Protein AF-A0A2E5X061-F1 (afdb_monomer)

Nearest PDB structures (foldseek):
  5tg8-assembly1_A  TM=3.558E-01  e=1.857E-01  Influenza A virus (A/shearWater/Australia/2576/1979(H15N9))
  7u8m-assembly1_C  TM=3.398E-01  e=1.964E-01  Influenza A virus
  7u8m-assembly1_G  TM=3.398E-01  e=1.964E-01  Influenza A virus
  6a4k-assembly3_C  TM=2.623E-01  e=1.060E-01  Influenza A virus (A/California/7/2009(H1N1))
  5tg9-assembly1_A  TM=3.264E-01  e=4.553E-01  Influenza A virus (A/shearWater/Australia/2576/1979(H15N9))

Sequence (655 aa):
MKKVIAPLSILMCSLKPAFGIDCLGNLIASPKVNKEHFVEVSPYANPIEAFISYSLFEEEKLIESKYLAGMRVKIQDHHTNSGLYSDIRSSLIDRGLYNSIKSNKELRDQNMASFFAKDLLNDFYEQLAKSSRLTSFLSNAEKDEEFLGAYSLLKSEYQLIMNINDCPMEKVSGEVVYYGHIRNNDIQSVVVADHHDTFSFHKINDGQEGFVAALKNPKGTSICNKDFSFYACGDSSHAPVAPGSLVAVLAAEGTTIPQSIFDTFSIQEYDKSFLKFVTDAMDELEDQDMPVYIDFPFVKVTNGVAPHALIDNNPKYDNVNKVISKDASYFPTKVIQIEYSPSSKSDWDAEFRFKGEKRVLPGESVYLVLPEGFSDRPLANVILGHRQNPKDQRGYASFNNGHKVYDQYPAYTSVQVHSVELPYKDSWRTWGGPVSSDKGSKFAEIKKGPEFDNLYEWPLKGHKSLRTGKELKQPLRSDLIKIEVLGDDPVYLDSVVVKVVPPKSNNYVDLSFTRSKTFMGDPETFKGRKFGGGQRYGGKFPGAKRLSPHRGRPDSLVINLNGESIQSVNVAAGDTKPDGVRNRDGGTGSLGHARVSIIIERVDGKRITLVDQENVAPQGVISGHASGNGIKAKSIIIEAHSDTAYIMGIQYGFN

Solvent-accessible surface area (backbone atoms only — not comparable to full-atom values): 35708 Å² total; per-residue (Å²): 134,88,80,84,76,85,79,87,88,82,88,85,84,70,87,60,91,66,92,69,86,76,57,74,39,82,72,45,99,59,55,65,40,85,53,60,49,70,41,64,36,20,76,86,43,64,63,63,60,25,40,48,38,26,49,54,67,69,42,89,33,76,35,46,14,30,48,34,43,26,45,22,50,53,60,41,44,68,72,69,74,60,92,78,67,75,62,65,53,51,58,31,47,80,69,65,47,42,66,58,57,72,68,45,74,64,46,74,41,70,68,55,23,43,53,51,38,52,50,54,50,51,54,53,49,55,58,46,55,73,65,77,55,65,82,68,39,79,78,39,64,84,68,43,58,72,63,51,56,51,34,71,71,61,72,46,53,44,38,37,35,29,52,66,47,92,49,47,36,44,42,90,87,67,51,65,51,55,69,46,74,42,62,26,83,48,49,55,32,46,35,38,60,54,102,85,58,37,40,33,39,34,64,36,62,86,86,84,56,46,31,33,43,30,26,42,42,58,91,93,57,64,75,38,73,56,85,85,44,29,21,53,61,82,50,92,80,66,58,76,44,86,71,42,35,32,40,32,41,36,37,42,65,88,67,77,88,59,63,68,65,59,71,71,48,94,42,64,37,86,52,71,68,57,53,52,54,48,50,63,55,44,54,59,38,50,76,68,76,51,63,70,42,67,36,62,54,65,61,88,51,56,58,24,52,55,52,74,89,61,55,71,87,53,73,94,39,50,68,59,52,52,50,51,49,53,38,23,71,66,58,43,21,21,51,78,47,60,39,80,64,56,74,43,75,60,98,45,38,36,31,40,61,47,94,59,55,45,76,39,42,50,46,26,30,39,38,38,39,54,57,92,74,45,48,81,26,34,40,36,38,46,30,44,30,32,52,45,47,69,92,74,65,52,53,87,62,44,66,58,96,86,38,79,37,67,71,83,54,50,24,29,41,23,57,35,35,34,32,78,85,45,61,76,77,52,10,45,26,18,45,48,41,93,66,33,48,101,77,23,21,36,78,48,74,72,54,92,52,50,50,56,40,64,74,44,44,32,26,72,44,10,29,22,16,71,75,73,57,56,74,46,61,63,73,50,29,34,47,37,39,39,41,38,32,78,38,92,33,51,42,44,36,35,31,37,37,40,31,39,45,70,82,84,55,82,40,76,50,81,45,55,43,16,76,74,44,29,40,72,40,42,92,75,47,34,52,79,47,38,76,29,36,20,64,93,54,52,10,28,54,53,58,27,49,74,27,62,39,58,96,90,40,65,22,74,50,76,44,81,48,91,50,49,21,37,33,34,40,38,36,32,32,23,12,28,39,68,75,60,42,75,39,96,79,72,46,32,11,47,80,53,66,10,17,39,25,38,31,37,29,26,71,87,67,54,77,44,74,50,30,78,62,41,58,48,37,60,60,45,74,51,74,26,58,47,69,87,87,31,43,50,17,33,25,44,35,41,34,14,31,92,24,50,28,34,38,27,26,40,35,38,22,24,100

Mean predicted aligned error: 18.02 Å

Secondary structure (DSSP, 8-state):
---------SS----S-------GGGGS-PPP--S-EEEEB-TTS-HHHHHHHHHHH----EEEBHHHHHHHHHHHHTTTT----SHHHHHHHHTT-HHHHHH-SGGGSHHHHHHHHHHHHHHHHHHHHTTT--TTTTTTTTT-HHHHHHHHTPPPSEEEEE-S-SS-EE-TTS-EE--SEEEGGGEEEEEEE-SS-EEEEEEEE-SSSEEEEEEEPPTT--EEEETTEEEETT-TT--B----EEEEEEEEBTB---HHHHHT-S-B---HHHHHHHHHHHHHHHTTT--EEEE---S--S--SPPGGGS---GGGHHHHHHHHHHTTTS--EEEEEE-S-SEE-SSEEEEEEEEEEEE-TTEEEEEEPPTTSTTSBEEEEEEEES-BTTTTBS--EEETTEEE-----EEEEEEEEESSS-HHHHEEEE--TT--TTSEEEE---SS-EEEEEEEHHHH-EEETTT--EE-S--BEEEEEEEE-SSS-EEEEEEEEEEPPPPPSEEEEEE-STT--B---TTT-TT-B-SSBGGGTSB-TT-EEE--BTTBPEEEEEE-SS-EEEEEEEEEE---SS-PBPTTS-BS-----EEEEEEEETTS-EEEEEEEEEPPSSEEEEEE-STT-EEEEEEEEEEESS-EEEEEEEEEE-

Foldseek 3Di:
DDDDPDDDDDDPPDPPPPVDDDFLVVLAPFDFDQFKDKFFFALPFDLVLLLCCCLFPVDKDWTHGLLLNLQLVVLLVLQVPDPPDPPVLVVCVVVVNNVVSNPDPCSNDSVVSSVVSVVVSNVVSNVVSVVPCRVVVLVCVVVPCVSCVRSVPGDGQKMFIFHRDPHWGQGPVRDIDGNGIDISVRTQKMWGHDPPWIKMWGWEDPPPGIKIWIFTDDPPFDWGDDHLFIDGGPDPVSDGDQTHATFKMKHAPPDADDLVVVVSHPHFDHDPVVLVVVLVVVVVVVVVVGRMDMEGPDPSADAQAAPPVQDDPPPVCPVVNVLSRVVCRHLRAAEPHEAAAAPDDDLFKGKRFDPAWDKAFARYKYKYFDDPPQLVFFWFFKKFKFAAAPVVRTHDFDADVNDGDFDPWKFWKWKWFAFPPDDSQQRTKAAQDLLADLQNTHIDDRDPHIDIDRPRGCLDRFIARNRNRDTDNHGGRGRMIMMHINDRTMTITRMMMIGGQDDAFPDKDKFFQAPQTFDQCDSRRSPPGDFNAFQVPQLGGHRFDKWFADPFHWGKDKDFDPQFFWFKKKWKKAAFASPQDQDPSRGGGHHGFKFKWKWFQAPVRDIDTQGDRHGHHNTDMDMGGDPDQGGRGRIIMIIIGDGMMGTRMMMIGGD

Structure (mmCIF, N/CA/C/O backbone):
data_AF-A0A2E5X061-F1
#
_entry.id   AF-A0A2E5X061-F1
#
loop_
_atom_site.group_PDB
_atom_site.id
_atom_site.type_symbol
_atom_site.label_atom_id
_atom_site.label_alt_id
_atom_site.label_comp_id
_atom_site.label_asym_id
_atom_site.label_entity_id
_atom_site.label_seq_id
_atom_site.pdbx_PDB_ins_code
_atom_site.Cartn_x
_atom_site.Cartn_y
_atom_site.Cartn_z
_atom_site.occupancy
_atom_site.B_iso_or_equiv
_atom_site.auth_seq_id
_atom_site.auth_comp_id
_atom_site.auth_asym_id
_atom_site.auth_atom_id
_atom_site.pdbx_PDB_model_num
ATOM 1 N N . MET A 1 1 ? -21.283 -7.152 -78.497 1.00 32.66 1 MET A N 1
ATOM 2 C CA . MET A 1 1 ? -19.911 -7.705 -78.473 1.00 32.66 1 MET A CA 1
ATOM 3 C C . MET A 1 1 ? -19.214 -7.217 -77.217 1.00 32.66 1 MET A C 1
ATOM 5 O O . MET A 1 1 ? -19.129 -6.015 -77.010 1.00 32.66 1 MET A O 1
ATOM 9 N N . LYS A 1 2 ? -18.798 -8.156 -76.362 1.00 25.55 2 LYS A N 1
ATOM 10 C CA . LYS A 1 2 ? -18.014 -7.924 -75.144 1.00 25.55 2 LYS A CA 1
ATOM 11 C C . LYS A 1 2 ? -16.632 -7.380 -75.528 1.00 25.55 2 LYS A C 1
ATOM 13 O O . LYS A 1 2 ? -15.939 -8.035 -76.301 1.00 25.55 2 LYS A O 1
ATOM 18 N N . LYS A 1 3 ? -16.215 -6.240 -74.971 1.00 23.94 3 LYS A N 1
ATOM 19 C CA . LYS A 1 3 ? -14.789 -5.918 -74.835 1.00 23.94 3 LYS A CA 1
ATOM 20 C C . LYS A 1 3 ? -14.360 -6.360 -73.443 1.00 23.94 3 LYS A C 1
ATOM 22 O O . LYS A 1 3 ? -14.769 -5.785 -72.442 1.00 23.94 3 LYS A O 1
ATOM 27 N N . VAL A 1 4 ? -13.611 -7.454 -73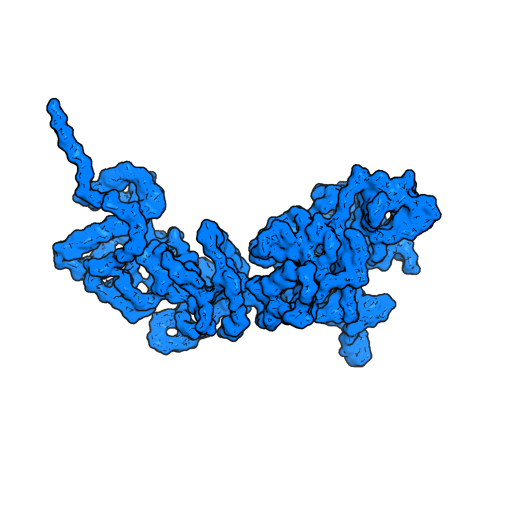.431 1.00 24.86 4 VAL A N 1
ATOM 28 C CA . VAL A 1 4 ? -12.883 -7.986 -72.283 1.00 24.86 4 VAL A CA 1
ATOM 29 C C . VAL A 1 4 ? -11.859 -6.928 -71.871 1.00 24.86 4 VAL A C 1
ATOM 31 O O . VAL A 1 4 ? -10.921 -6.657 -72.615 1.00 24.86 4 VAL A O 1
ATOM 34 N N . ILE A 1 5 ? -12.076 -6.297 -70.720 1.00 25.17 5 ILE A N 1
ATOM 35 C CA . ILE A 1 5 ? -11.027 -5.589 -69.986 1.00 25.17 5 ILE A CA 1
ATOM 36 C C . ILE A 1 5 ? -10.424 -6.657 -69.077 1.00 25.17 5 ILE A C 1
ATOM 38 O O . ILE A 1 5 ? -11.120 -7.197 -68.219 1.00 25.17 5 ILE A O 1
ATOM 42 N N . ALA A 1 6 ? -9.182 -7.042 -69.355 1.00 22.33 6 ALA A N 1
ATOM 43 C CA . ALA A 1 6 ? -8.454 -8.032 -68.575 1.00 22.33 6 ALA A CA 1
ATOM 44 C C . ALA A 1 6 ? -8.305 -7.550 -67.117 1.00 22.33 6 ALA A C 1
ATOM 46 O O . ALA A 1 6 ? -7.814 -6.439 -66.906 1.00 22.33 6 ALA A O 1
ATOM 47 N N . PRO A 1 7 ? -8.717 -8.344 -66.114 1.00 29.20 7 PRO A N 1
ATOM 48 C CA . PRO A 1 7 ? -8.343 -8.119 -64.731 1.00 29.20 7 PRO A CA 1
ATOM 49 C C . PRO A 1 7 ? -7.007 -8.820 -64.427 1.00 29.20 7 PRO A C 1
ATOM 51 O O . PRO A 1 7 ? -6.777 -9.936 -64.884 1.00 29.20 7 PRO A O 1
ATOM 54 N N . LEU A 1 8 ? -6.200 -8.166 -63.584 1.00 28.84 8 LEU A N 1
ATOM 55 C CA . LEU A 1 8 ? -5.011 -8.664 -62.871 1.00 28.84 8 LEU A CA 1
ATOM 56 C C . LEU A 1 8 ? -3.740 -8.973 -63.687 1.00 28.84 8 LEU A C 1
ATOM 58 O O . LEU A 1 8 ? -3.751 -9.810 -64.584 1.00 28.84 8 LEU A O 1
ATOM 62 N N . SER A 1 9 ? -2.604 -8.415 -63.236 1.00 25.06 9 SER A N 1
ATOM 63 C CA . SER A 1 9 ? -1.446 -9.167 -62.686 1.00 25.06 9 SER A CA 1
ATOM 64 C C . SER A 1 9 ? -0.156 -8.323 -62.693 1.00 25.06 9 SER A C 1
ATOM 66 O O . SER A 1 9 ? 0.727 -8.547 -63.513 1.00 25.06 9 SER A O 1
ATOM 68 N N . ILE A 1 10 ? -0.017 -7.375 -61.761 1.00 30.19 10 ILE A N 1
ATOM 69 C CA . ILE A 1 10 ? 1.297 -7.011 -61.202 1.00 30.19 10 ILE A CA 1
ATOM 70 C C . ILE A 1 10 ? 1.137 -7.105 -59.679 1.00 30.19 10 ILE A C 1
ATOM 72 O O . ILE A 1 10 ? 0.472 -6.282 -59.062 1.00 30.19 10 ILE A O 1
ATOM 76 N N . LEU A 1 11 ? 1.615 -8.240 -59.160 1.00 29.45 11 LEU A N 1
ATOM 77 C CA . LEU A 1 11 ? 1.915 -8.613 -57.772 1.00 29.45 11 LEU A CA 1
ATOM 78 C C . LEU A 1 11 ? 1.147 -7.895 -56.639 1.00 29.45 11 LEU A C 1
ATOM 80 O O . LEU A 1 11 ? 1.672 -7.037 -55.947 1.00 29.45 11 LEU A O 1
ATOM 84 N N . MET A 1 12 ? -0.067 -8.370 -56.364 1.00 25.92 12 MET A N 1
ATOM 85 C CA . MET A 1 12 ? -0.718 -8.291 -55.040 1.00 25.92 12 MET A CA 1
ATOM 86 C C . MET A 1 12 ? -1.183 -9.698 -54.600 1.00 25.92 12 MET A C 1
ATOM 88 O O . MET A 1 12 ? -2.149 -9.864 -53.862 1.00 25.92 12 MET A O 1
ATOM 92 N N . CYS A 1 13 ? -0.514 -10.752 -55.085 1.00 23.06 13 CYS A N 1
ATOM 93 C CA . CYS A 1 13 ? -0.832 -12.145 -54.765 1.00 23.06 13 CYS A CA 1
ATOM 94 C C . CYS A 1 13 ? 0.355 -12.846 -54.104 1.00 23.06 13 CYS A C 1
ATOM 96 O O . CYS A 1 13 ? 1.015 -13.659 -54.736 1.00 23.06 13 CYS A O 1
ATOM 98 N N . SER A 1 14 ? 0.579 -12.538 -52.827 1.00 25.66 14 SER A N 1
ATOM 99 C CA . SER A 1 14 ? 0.868 -13.520 -51.770 1.00 25.66 14 SER A CA 1
ATOM 100 C C . SER A 1 14 ? 1.117 -12.801 -50.441 1.00 25.66 14 SER A C 1
ATOM 102 O O . SER A 1 14 ? 2.169 -12.964 -49.836 1.00 25.66 14 SER A O 1
ATOM 104 N N . LEU A 1 15 ? 0.148 -12.027 -49.942 1.00 32.50 15 LEU A N 1
ATOM 105 C CA . LEU A 1 15 ? 0.140 -11.639 -48.527 1.00 32.50 15 LEU A CA 1
ATOM 106 C C . LEU A 1 15 ? -0.333 -12.841 -47.690 1.00 32.50 15 LEU A C 1
ATOM 108 O O . LEU A 1 15 ? -1.405 -12.849 -47.097 1.00 32.50 15 LEU A O 1
ATOM 112 N N . LYS A 1 16 ? 0.487 -13.895 -47.649 1.00 25.98 16 LYS A N 1
ATOM 113 C CA . LYS A 1 16 ? 0.844 -14.399 -46.325 1.00 25.98 16 LYS A CA 1
ATOM 114 C C . LYS A 1 16 ? 1.843 -13.368 -45.798 1.00 25.98 16 LYS A C 1
ATOM 116 O O . LYS A 1 16 ? 2.716 -12.991 -46.580 1.00 25.98 16 LYS A O 1
ATOM 121 N N . PRO A 1 17 ? 1.753 -12.907 -44.544 1.00 31.12 17 PRO A N 1
ATOM 122 C CA . PRO A 1 17 ? 2.859 -12.199 -43.924 1.00 31.12 17 PRO A CA 1
ATOM 123 C C . PRO A 1 17 ? 4.003 -13.211 -43.814 1.00 31.12 17 PRO A C 1
ATOM 125 O O . PRO A 1 17 ? 4.144 -13.933 -42.833 1.00 31.12 17 PRO A O 1
ATOM 128 N N . ALA A 1 18 ? 4.758 -13.378 -44.896 1.00 29.03 18 ALA A N 1
ATOM 129 C CA . ALA A 1 18 ? 6.064 -13.970 -44.813 1.00 29.03 18 ALA A CA 1
ATOM 130 C C . ALA A 1 18 ? 6.870 -12.932 -44.042 1.00 29.03 18 ALA A C 1
ATOM 132 O O . ALA A 1 18 ? 7.086 -11.826 -44.535 1.00 29.03 18 ALA A O 1
ATOM 133 N N . PHE A 1 19 ? 7.265 -13.280 -42.821 1.00 35.25 19 PHE A N 1
ATOM 134 C CA . PHE A 1 19 ? 8.258 -12.574 -42.012 1.00 35.25 19 PHE A CA 1
ATOM 135 C C . PHE A 1 19 ? 9.647 -12.658 -42.690 1.00 35.25 19 PHE A C 1
ATOM 137 O O . PHE A 1 19 ? 10.639 -13.053 -42.092 1.00 35.25 19 PHE A O 1
ATOM 144 N N . GLY A 1 20 ? 9.698 -12.380 -43.996 1.00 36.25 20 GLY A N 1
ATOM 145 C CA . GLY A 1 20 ? 10.877 -12.408 -44.841 1.00 36.25 20 GLY A CA 1
ATOM 146 C C . GLY A 1 20 ? 11.600 -11.074 -44.745 1.00 36.25 20 GLY A C 1
ATOM 147 O O . GLY A 1 20 ? 11.069 -10.020 -45.106 1.00 36.25 20 GLY A O 1
ATOM 148 N N . ILE A 1 21 ? 12.810 -11.140 -44.208 1.00 48.12 21 ILE A N 1
ATOM 149 C CA . ILE A 1 21 ? 13.758 -10.041 -44.081 1.00 48.12 21 ILE A CA 1
ATOM 150 C C . ILE A 1 21 ? 14.240 -9.665 -45.483 1.00 48.12 21 ILE A C 1
ATOM 152 O O . ILE A 1 21 ? 14.902 -10.470 -46.125 1.00 48.12 21 ILE A O 1
ATOM 156 N N . ASP A 1 22 ? 13.979 -8.432 -45.915 1.00 52.59 22 ASP A N 1
ATOM 157 C CA . ASP A 1 22 ? 14.624 -7.861 -47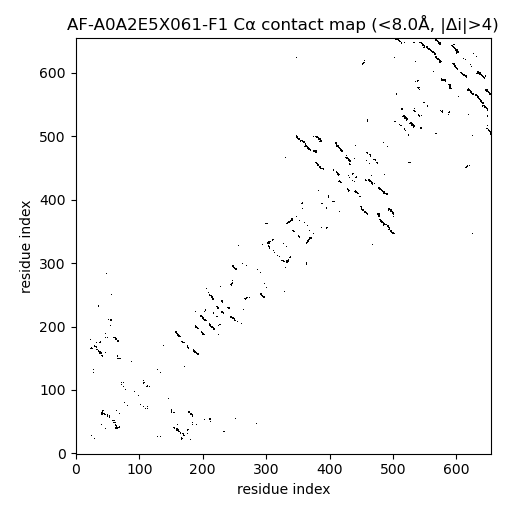.099 1.00 52.59 22 ASP A CA 1
ATOM 158 C C . ASP A 1 22 ? 15.254 -6.530 -46.708 1.00 52.59 22 ASP A C 1
ATOM 160 O O . ASP A 1 22 ? 14.574 -5.514 -46.525 1.00 52.59 22 ASP A O 1
ATOM 164 N N . CYS A 1 23 ? 16.571 -6.565 -46.516 1.00 52.50 23 CYS A N 1
ATOM 165 C CA . CYS A 1 23 ? 17.378 -5.377 -46.324 1.00 52.50 23 CYS A CA 1
ATOM 166 C C . CYS A 1 23 ? 17.605 -4.691 -47.667 1.00 52.50 23 CYS A C 1
ATOM 168 O O . CYS A 1 23 ? 18.217 -5.256 -48.572 1.00 52.50 23 CYS A O 1
ATOM 170 N N . LEU A 1 24 ? 17.194 -3.427 -47.749 1.00 52.03 24 LEU A N 1
ATOM 171 C CA . LEU A 1 24 ? 17.466 -2.536 -48.879 1.00 52.03 24 LEU A CA 1
ATOM 172 C C . LEU A 1 24 ? 18.962 -2.473 -49.254 1.00 52.03 24 LEU A C 1
ATOM 174 O O . LEU A 1 24 ? 19.304 -2.280 -50.418 1.00 52.03 24 LEU A O 1
ATOM 178 N N . GLY A 1 25 ? 19.856 -2.696 -48.280 1.00 46.59 25 GLY A N 1
ATOM 179 C CA . GLY A 1 25 ? 21.311 -2.679 -48.453 1.00 46.59 25 GLY A CA 1
ATOM 180 C C . GLY A 1 25 ? 21.888 -3.787 -49.342 1.00 46.59 25 GLY A C 1
ATOM 181 O O . GLY A 1 25 ? 22.924 -3.565 -49.955 1.00 46.59 25 GLY A O 1
ATOM 182 N N . ASN A 1 26 ? 21.224 -4.937 -49.514 1.00 45.22 26 ASN A N 1
ATOM 183 C CA . ASN A 1 26 ? 21.743 -5.988 -50.408 1.00 45.22 26 ASN A CA 1
ATOM 184 C C . ASN A 1 26 ? 21.656 -5.604 -51.900 1.00 45.22 26 ASN A C 1
ATOM 186 O O . ASN A 1 26 ? 22.363 -6.181 -52.725 1.00 45.22 26 ASN A O 1
ATOM 190 N N . LEU A 1 27 ? 20.820 -4.618 -52.249 1.00 45.78 27 LEU A N 1
ATOM 191 C CA . LEU A 1 27 ? 20.673 -4.093 -53.612 1.00 45.78 27 LEU A CA 1
ATOM 192 C C . LEU A 1 27 ? 21.680 -2.972 -53.943 1.00 45.78 27 LEU A C 1
ATOM 194 O O . LEU A 1 27 ? 21.820 -2.607 -55.111 1.00 45.78 27 LEU A O 1
ATOM 198 N N . ILE A 1 28 ? 22.395 -2.423 -52.951 1.00 48.03 28 ILE A N 1
ATOM 199 C CA . ILE A 1 28 ? 23.265 -1.248 -53.101 1.00 48.03 28 ILE A CA 1
ATOM 200 C C . ILE A 1 28 ? 24.679 -1.610 -52.630 1.00 48.03 28 ILE A C 1
ATOM 202 O O . ILE A 1 28 ? 24.886 -1.934 -51.469 1.00 48.03 28 ILE A O 1
ATOM 206 N N . ALA A 1 29 ? 25.678 -1.527 -53.514 1.00 47.38 29 ALA A N 1
ATOM 207 C CA . ALA A 1 29 ? 27.081 -1.875 -53.238 1.00 47.38 29 ALA A CA 1
ATOM 208 C C . ALA A 1 29 ? 27.824 -0.863 -52.325 1.00 47.38 29 ALA A C 1
ATOM 210 O O . ALA A 1 29 ? 28.948 -0.457 -52.626 1.00 47.38 29 ALA A O 1
ATOM 211 N N . SER A 1 30 ? 27.191 -0.405 -51.243 1.00 47.84 30 SER A N 1
ATOM 212 C CA . SER A 1 30 ? 27.786 0.496 -50.248 1.00 47.84 30 SER A CA 1
ATOM 213 C C . SER A 1 30 ? 28.641 -0.276 -49.231 1.00 47.84 30 SER A C 1
ATOM 215 O O . SER A 1 30 ? 28.389 -1.460 -48.995 1.00 47.84 30 SER A O 1
ATOM 217 N N . PRO A 1 31 ? 29.642 0.367 -48.596 1.00 51.66 31 PRO A N 1
ATOM 218 C CA . PRO A 1 31 ? 30.420 -0.260 -47.533 1.00 51.66 31 PRO A CA 1
ATOM 219 C C . PRO A 1 31 ? 29.512 -0.612 -46.350 1.00 51.66 31 PRO A C 1
ATOM 221 O O . PRO A 1 31 ? 28.778 0.246 -45.851 1.00 51.66 31 PRO A O 1
ATOM 224 N N . LYS A 1 32 ? 29.577 -1.867 -45.894 1.00 60.81 32 LYS A N 1
ATOM 225 C CA . LYS A 1 32 ? 28.980 -2.267 -44.617 1.00 60.81 32 LYS A CA 1
ATOM 226 C C . LYS A 1 32 ? 29.689 -1.536 -43.478 1.00 60.81 32 LYS A C 1
ATOM 228 O O . LYS A 1 32 ? 30.916 -1.400 -43.492 1.00 60.81 32 LYS A O 1
ATOM 233 N N . VAL A 1 33 ? 28.917 -1.092 -42.490 1.00 65.50 33 VAL A N 1
ATOM 234 C CA . VAL A 1 33 ? 29.468 -0.473 -41.281 1.00 65.50 33 VAL A CA 1
ATOM 235 C C . VAL A 1 33 ? 30.043 -1.571 -40.390 1.00 65.50 33 VAL A C 1
ATOM 237 O O . VAL A 1 33 ? 29.308 -2.386 -39.837 1.00 65.50 33 VAL A O 1
ATOM 240 N N . ASN A 1 34 ? 31.366 -1.567 -40.226 1.00 62.28 34 ASN A N 1
ATOM 241 C CA . ASN A 1 34 ? 32.102 -2.581 -39.459 1.00 62.28 34 ASN A CA 1
ATOM 242 C C . ASN A 1 34 ? 32.426 -2.140 -38.018 1.00 62.28 34 ASN A C 1
ATOM 244 O O . ASN A 1 34 ? 33.338 -2.679 -37.395 1.00 62.28 34 ASN A O 1
ATOM 248 N N . LYS A 1 35 ? 31.716 -1.132 -37.501 1.00 63.75 35 LYS A N 1
ATOM 249 C CA . LYS A 1 35 ? 31.880 -0.574 -36.151 1.00 63.75 35 LYS A CA 1
ATOM 250 C C . LYS A 1 35 ? 30.518 -0.249 -35.529 1.00 63.75 35 LYS A C 1
ATOM 252 O O . LYS A 1 35 ? 29.528 -0.081 -36.243 1.00 63.75 35 LYS A O 1
ATOM 257 N N . GLU A 1 36 ? 30.481 -0.143 -34.208 1.00 69.50 36 GLU A N 1
ATOM 258 C CA . GLU A 1 36 ? 29.295 0.318 -33.479 1.00 69.50 36 GLU A CA 1
ATOM 259 C C . GLU A 1 36 ? 28.880 1.721 -33.940 1.00 69.50 36 GLU A C 1
ATOM 261 O O . GLU A 1 36 ? 29.721 2.566 -34.266 1.00 69.50 36 GLU A O 1
ATOM 266 N N . HIS A 1 37 ? 27.574 1.964 -33.994 1.00 70.56 37 HIS A N 1
ATOM 267 C CA . HIS A 1 37 ? 27.012 3.228 -34.458 1.00 70.56 37 HIS A CA 1
ATOM 268 C C . HIS A 1 37 ? 25.615 3.462 -33.877 1.00 70.56 37 HIS A C 1
ATOM 270 O O . HIS A 1 37 ? 24.942 2.533 -33.424 1.00 70.56 37 HIS A O 1
ATOM 276 N N . PHE A 1 38 ? 25.187 4.724 -33.914 1.00 74.50 38 PHE A N 1
ATOM 277 C CA . PHE A 1 38 ? 23.872 5.153 -33.451 1.00 74.50 38 PHE A CA 1
ATOM 278 C C . PHE A 1 38 ? 22.860 5.158 -34.586 1.00 74.50 38 PHE A C 1
ATOM 280 O O . PHE A 1 38 ? 23.180 5.540 -35.714 1.00 74.50 38 PHE A O 1
ATOM 287 N N . VAL A 1 39 ? 21.625 4.784 -34.263 1.00 74.44 39 VAL A N 1
ATOM 288 C CA . VAL A 1 39 ? 20.507 4.792 -35.203 1.00 74.44 39 VAL A CA 1
ATOM 289 C C . VAL A 1 39 ? 19.323 5.516 -34.586 1.00 74.44 39 VAL A C 1
ATOM 291 O O . VAL A 1 39 ? 18.827 5.138 -33.526 1.00 74.44 39 VAL A O 1
ATOM 294 N N . GLU A 1 40 ? 18.853 6.554 -35.273 1.00 73.31 40 GLU A N 1
ATOM 295 C CA . GLU A 1 40 ? 17.563 7.167 -34.972 1.00 73.31 40 GLU A CA 1
ATOM 296 C C . GLU A 1 40 ? 16.435 6.337 -35.593 1.00 73.31 40 GLU A C 1
ATOM 298 O O . GLU A 1 40 ? 16.499 5.922 -36.757 1.00 73.31 40 GLU A O 1
ATOM 303 N N . VAL A 1 41 ? 15.374 6.123 -34.823 1.00 79.31 41 VAL A N 1
ATOM 304 C CA . VAL A 1 41 ? 14.227 5.300 -35.223 1.00 79.31 41 VAL A CA 1
ATOM 305 C C . VAL A 1 41 ? 12.991 6.148 -35.492 1.00 79.31 41 VAL A C 1
ATOM 307 O O . VAL A 1 41 ? 12.990 7.367 -35.321 1.00 79.31 41 VAL A O 1
ATOM 310 N N . SER A 1 42 ? 11.940 5.506 -35.989 1.00 80.44 42 SER A N 1
ATOM 311 C CA . SER A 1 42 ? 10.631 6.129 -36.140 1.00 80.44 42 SER A CA 1
ATOM 312 C C . SER A 1 42 ? 10.119 6.639 -34.786 1.00 80.44 42 SER A C 1
ATOM 314 O O . SER A 1 42 ? 10.160 5.878 -33.819 1.00 80.44 42 SER A O 1
ATOM 316 N N . PRO A 1 43 ? 9.551 7.859 -34.704 1.00 72.19 43 PRO A N 1
ATOM 317 C CA . PRO A 1 43 ? 8.845 8.308 -33.500 1.00 72.19 43 PRO A CA 1
ATOM 318 C C . PRO A 1 43 ? 7.549 7.518 -33.244 1.00 72.19 43 PRO A C 1
ATOM 320 O O . PRO A 1 43 ? 6.878 7.741 -32.246 1.00 72.19 43 PRO A O 1
ATOM 323 N N . TYR A 1 44 ? 7.172 6.626 -34.163 1.00 74.00 44 TYR A N 1
ATOM 324 C CA . TYR A 1 44 ? 5.999 5.765 -34.063 1.00 74.00 44 TYR A CA 1
ATOM 325 C C . TYR A 1 44 ? 6.351 4.304 -33.755 1.00 74.00 44 TYR A C 1
ATOM 327 O O . TYR A 1 44 ? 5.454 3.465 -33.735 1.00 74.00 44 TYR A O 1
ATOM 335 N N . ALA A 1 45 ? 7.637 3.978 -33.604 1.00 77.62 45 ALA A N 1
ATOM 336 C CA . ALA A 1 45 ? 8.071 2.647 -33.201 1.00 77.62 45 ALA A CA 1
ATOM 337 C C . ALA A 1 45 ? 8.219 2.573 -31.676 1.00 77.62 45 ALA A C 1
ATOM 339 O O . ALA A 1 45 ? 8.540 3.577 -31.044 1.00 77.62 45 ALA A O 1
ATOM 340 N N . ASN A 1 46 ? 8.068 1.370 -31.112 1.00 78.62 46 ASN A N 1
ATOM 341 C CA . ASN A 1 46 ? 8.396 1.088 -29.716 1.00 78.62 46 ASN A CA 1
ATOM 342 C C . ASN A 1 46 ? 9.708 0.274 -29.633 1.00 78.62 46 ASN A C 1
ATOM 344 O O . ASN A 1 46 ? 9.697 -0.960 -29.627 1.00 78.62 46 ASN A O 1
ATOM 348 N N . PRO A 1 47 ? 10.879 0.940 -29.624 1.00 82.31 47 PRO A N 1
ATOM 349 C CA . PRO A 1 47 ? 12.164 0.248 -29.584 1.00 82.31 47 PRO A CA 1
ATOM 350 C C . PRO A 1 47 ? 12.445 -0.439 -28.244 1.00 82.31 47 PRO A C 1
ATOM 352 O O . PRO A 1 47 ? 13.238 -1.375 -28.210 1.00 82.31 47 PRO A O 1
ATOM 355 N N . ILE A 1 48 ? 11.820 0.011 -27.152 1.00 81.88 48 ILE A N 1
ATOM 356 C CA . ILE A 1 48 ? 11.994 -0.588 -25.824 1.00 81.88 48 ILE A CA 1
ATOM 357 C C . ILE A 1 48 ? 11.314 -1.946 -25.774 1.00 81.88 48 ILE A C 1
ATOM 359 O O . ILE A 1 48 ? 11.946 -2.917 -25.371 1.00 81.88 48 ILE A O 1
ATOM 363 N N . GLU A 1 49 ? 10.065 -2.020 -26.231 1.00 82.62 49 GLU A N 1
ATOM 364 C CA . GLU A 1 49 ? 9.341 -3.278 -26.389 1.00 82.62 49 GLU A CA 1
ATOM 365 C C . GLU A 1 49 ? 10.170 -4.269 -27.200 1.00 82.62 49 GLU A C 1
ATOM 367 O O . GLU A 1 49 ? 10.479 -5.357 -26.721 1.00 82.62 49 GLU A O 1
ATOM 372 N N . ALA A 1 50 ? 10.588 -3.865 -28.401 1.00 83.75 50 ALA A N 1
ATOM 373 C CA . ALA A 1 50 ? 11.351 -4.728 -29.286 1.00 83.75 50 ALA A CA 1
ATOM 374 C C . ALA A 1 50 ? 12.667 -5.190 -28.635 1.00 83.75 50 ALA A C 1
ATOM 376 O O . ALA A 1 50 ? 13.024 -6.365 -28.726 1.00 83.75 50 ALA A O 1
ATOM 377 N N . PHE A 1 51 ? 13.372 -4.299 -27.937 1.00 87.44 51 PHE A N 1
ATOM 378 C CA . PHE A 1 51 ? 14.596 -4.646 -27.222 1.00 87.44 51 PHE A CA 1
ATOM 379 C C . PHE A 1 51 ? 14.357 -5.635 -26.075 1.00 87.44 51 PHE A C 1
ATOM 381 O O . PHE A 1 51 ? 15.125 -6.587 -25.929 1.00 87.44 51 PHE A O 1
ATOM 388 N N . ILE A 1 52 ? 13.296 -5.451 -25.285 1.00 86.69 52 ILE A N 1
ATOM 389 C CA . ILE A 1 52 ? 12.928 -6.340 -24.175 1.00 86.69 52 ILE A CA 1
ATOM 390 C C . ILE A 1 52 ? 12.501 -7.715 -24.699 1.00 86.69 52 ILE A C 1
ATOM 392 O O . ILE A 1 52 ? 13.002 -8.723 -24.198 1.00 86.69 52 ILE A O 1
ATOM 396 N N . SER A 1 53 ? 11.653 -7.762 -25.734 1.00 84.12 53 SER A N 1
ATOM 397 C CA . SER A 1 53 ? 11.193 -9.001 -26.377 1.00 84.12 53 SER A CA 1
ATOM 398 C C . SER A 1 53 ? 12.363 -9.901 -26.769 1.00 84.12 53 SER A C 1
ATOM 400 O O . SER A 1 53 ? 12.389 -11.080 -26.425 1.00 84.12 53 SER A O 1
ATOM 402 N N . TYR A 1 54 ? 13.389 -9.336 -27.406 1.00 86.50 54 TYR A N 1
ATOM 403 C CA . TYR A 1 54 ? 14.562 -10.121 -27.779 1.00 86.50 54 TYR A CA 1
ATOM 404 C C . TYR A 1 54 ? 15.503 -10.399 -26.607 1.00 86.50 54 TYR A C 1
ATOM 406 O O . TYR A 1 54 ? 16.059 -11.490 -26.498 1.00 86.50 54 TYR A O 1
ATOM 414 N N . SER A 1 55 ? 15.714 -9.419 -25.726 1.00 86.94 55 SER A N 1
ATOM 415 C CA . SER A 1 55 ? 16.681 -9.556 -24.633 1.00 86.94 55 SER A CA 1
ATOM 416 C C . SER A 1 55 ? 16.277 -10.614 -23.613 1.00 86.94 55 SER A C 1
ATOM 418 O O . SER A 1 55 ? 17.167 -11.267 -23.070 1.00 86.94 55 SER A O 1
ATOM 420 N N . LEU A 1 56 ? 14.973 -10.782 -23.374 1.00 85.75 56 LEU A N 1
ATOM 421 C CA . LEU A 1 56 ? 14.436 -11.706 -22.374 1.00 85.75 56 LEU A CA 1
ATOM 422 C C . LEU A 1 56 ? 13.830 -12.980 -22.976 1.00 85.75 56 LEU A C 1
ATOM 424 O O . LEU A 1 56 ? 13.877 -14.021 -22.327 1.00 85.75 56 LEU A O 1
ATOM 428 N N . PHE A 1 57 ? 13.269 -12.914 -24.187 1.00 83.81 57 PHE A N 1
ATOM 429 C CA . PHE A 1 57 ? 12.499 -14.021 -24.772 1.00 83.81 57 PHE A CA 1
ATOM 430 C C . PHE A 1 57 ? 13.010 -14.481 -26.142 1.00 83.81 57 PHE A C 1
ATOM 432 O O . PHE A 1 57 ? 12.422 -15.386 -26.727 1.00 83.81 57 PHE A O 1
ATOM 439 N N . GLU A 1 58 ? 14.078 -13.865 -26.667 1.00 84.94 58 GLU A N 1
ATOM 440 C CA . GLU A 1 58 ? 14.601 -14.107 -28.024 1.00 84.94 58 GLU A CA 1
ATOM 441 C C . GLU A 1 58 ? 13.543 -13.933 -29.134 1.00 84.94 58 GLU A C 1
ATOM 443 O O . GLU A 1 58 ? 13.678 -14.463 -30.236 1.00 84.94 58 GLU A O 1
ATOM 448 N N . GLU A 1 59 ? 12.489 -13.156 -28.864 1.00 84.19 59 GLU A N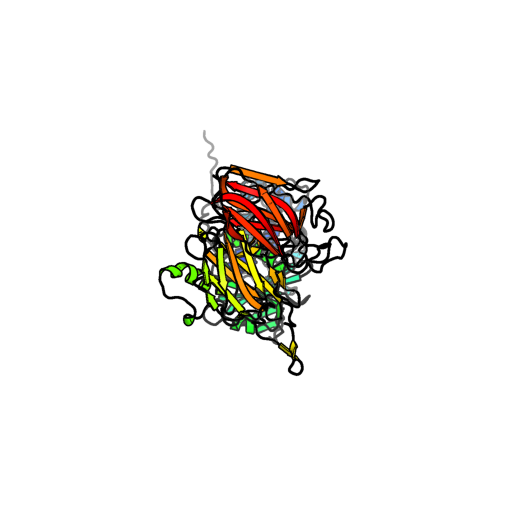 1
ATOM 449 C CA . GLU A 1 59 ? 11.418 -12.904 -29.822 1.00 84.19 59 GLU A CA 1
ATOM 450 C C . GLU A 1 59 ? 11.800 -11.758 -30.771 1.00 84.19 59 GLU A C 1
ATOM 452 O O . GLU A 1 59 ? 12.093 -10.628 -30.356 1.00 84.19 59 GLU A O 1
ATOM 457 N N . GLU A 1 60 ? 11.805 -12.045 -32.074 1.00 81.00 60 GLU A N 1
ATOM 458 C CA . GLU A 1 60 ? 12.133 -11.054 -33.096 1.00 81.00 60 GLU A CA 1
ATOM 459 C C . GLU A 1 60 ? 10.972 -10.078 -33.326 1.00 81.00 60 GLU A C 1
ATOM 461 O O . GLU A 1 60 ? 9.868 -10.459 -33.714 1.00 81.00 60 GLU A O 1
ATOM 466 N N . LYS A 1 61 ? 11.259 -8.784 -33.162 1.00 79.75 61 LYS A N 1
ATOM 467 C CA . LYS A 1 61 ? 10.359 -7.671 -33.471 1.00 79.75 61 LYS A CA 1
ATOM 468 C C . LYS A 1 61 ? 11.073 -6.660 -34.356 1.00 79.75 61 LYS A C 1
ATOM 470 O O . LYS A 1 61 ? 12.246 -6.333 -34.161 1.00 79.75 61 LYS A O 1
ATOM 475 N N . LEU A 1 62 ? 10.345 -6.174 -35.356 1.00 77.62 62 LEU A N 1
ATOM 476 C CA . LEU A 1 62 ? 10.849 -5.219 -36.335 1.00 77.62 62 LEU A CA 1
ATOM 477 C C . LEU A 1 62 ? 10.593 -3.788 -35.862 1.00 77.62 62 LEU A C 1
ATOM 479 O O . LEU A 1 62 ? 9.473 -3.439 -35.502 1.00 77.62 62 LEU A O 1
ATOM 483 N N . ILE A 1 63 ? 11.619 -2.945 -35.931 1.00 79.38 63 ILE A N 1
ATOM 484 C CA . ILE A 1 63 ? 11.543 -1.528 -35.564 1.00 79.38 63 ILE A CA 1
ATOM 485 C C . ILE A 1 63 ? 11.568 -0.686 -36.841 1.00 79.38 63 ILE A C 1
ATOM 487 O O . ILE A 1 63 ? 12.480 -0.811 -37.657 1.00 79.38 63 ILE A O 1
ATOM 491 N N . GLU A 1 64 ? 10.575 0.181 -37.037 1.00 79.31 64 GLU A N 1
ATOM 492 C CA . GLU A 1 64 ? 10.520 1.097 -38.185 1.00 79.31 64 GLU A CA 1
ATOM 493 C C . GLU A 1 64 ? 11.655 2.140 -38.086 1.00 79.31 64 GLU A C 1
ATOM 495 O O . GLU A 1 64 ? 11.778 2.834 -37.072 1.00 79.31 64 GLU A O 1
ATOM 500 N N . SER A 1 65 ? 12.495 2.286 -39.122 1.00 78.69 65 SER A N 1
ATOM 501 C CA . SER A 1 65 ? 13.500 3.358 -39.143 1.00 78.69 65 SER A CA 1
ATOM 502 C C . SER A 1 65 ? 12.864 4.734 -39.347 1.00 78.69 65 SER A C 1
ATOM 504 O O . SER A 1 65 ? 11.773 4.875 -39.906 1.00 78.69 65 SER A O 1
ATOM 506 N N . LYS A 1 66 ? 13.595 5.787 -38.969 1.00 76.56 66 LYS A N 1
ATOM 507 C CA . LYS A 1 66 ? 13.187 7.179 -39.204 1.00 76.56 66 LYS A CA 1
ATOM 508 C C . LYS A 1 66 ? 12.892 7.477 -40.681 1.00 76.56 66 LYS A C 1
ATOM 510 O O . LYS A 1 66 ? 11.973 8.233 -40.995 1.00 76.56 66 LYS A O 1
ATOM 515 N N . TYR A 1 67 ? 13.661 6.879 -41.590 1.00 72.62 67 TYR A N 1
ATOM 516 C CA . TYR A 1 67 ? 13.496 7.083 -43.029 1.00 72.62 67 TYR A CA 1
ATOM 517 C C . TYR A 1 67 ? 12.201 6.443 -43.549 1.00 72.62 67 TYR A C 1
ATOM 519 O O . TYR A 1 67 ? 11.431 7.096 -44.256 1.00 72.62 67 TYR A O 1
ATOM 527 N N . LEU A 1 68 ? 11.926 5.197 -43.143 1.00 74.19 68 LEU A N 1
ATOM 528 C CA . LEU A 1 68 ? 10.696 4.488 -43.504 1.00 74.19 68 LEU A CA 1
ATOM 529 C C . LEU A 1 68 ? 9.456 5.225 -42.971 1.00 74.19 68 LEU A C 1
ATOM 531 O O . LEU A 1 68 ? 8.487 5.426 -43.706 1.00 74.19 68 LEU A O 1
ATOM 535 N N . ALA A 1 69 ? 9.531 5.732 -41.739 1.00 75.56 69 ALA A N 1
ATOM 536 C CA . ALA A 1 69 ? 8.482 6.549 -41.137 1.00 75.56 69 ALA A CA 1
ATOM 537 C C . ALA A 1 69 ? 8.204 7.837 -41.925 1.00 75.56 69 ALA A C 1
ATOM 539 O O . ALA A 1 69 ? 7.048 8.154 -42.203 1.00 75.56 69 ALA A O 1
ATOM 540 N N . GLY A 1 70 ? 9.249 8.562 -42.340 1.00 71.44 70 GLY A N 1
ATOM 541 C CA . GLY A 1 70 ? 9.104 9.768 -43.161 1.00 71.44 70 GLY A CA 1
ATOM 542 C C . GLY A 1 70 ? 8.381 9.496 -44.482 1.00 71.44 70 GLY A C 1
ATOM 543 O O . GLY A 1 70 ? 7.555 10.298 -44.924 1.00 71.44 70 GLY A O 1
ATOM 544 N N . MET A 1 71 ? 8.626 8.335 -45.090 1.00 69.00 71 MET A N 1
ATOM 545 C CA . MET A 1 71 ? 7.921 7.924 -46.304 1.00 69.00 71 MET A CA 1
ATOM 546 C C . MET A 1 71 ? 6.478 7.525 -46.055 1.00 69.00 71 MET A C 1
ATOM 548 O O . MET A 1 71 ? 5.598 7.950 -46.807 1.00 69.00 71 MET A O 1
ATOM 552 N N . ARG A 1 72 ? 6.217 6.764 -44.991 1.00 74.62 72 ARG A N 1
ATOM 553 C CA . ARG A 1 72 ? 4.853 6.440 -44.577 1.00 74.62 72 ARG A CA 1
ATOM 554 C C . ARG A 1 72 ? 4.037 7.710 -44.344 1.00 74.62 72 ARG A C 1
ATOM 556 O O . ARG A 1 72 ? 2.943 7.825 -44.890 1.00 74.62 72 ARG A O 1
ATOM 563 N N . VAL A 1 73 ? 4.576 8.677 -43.599 1.00 68.75 73 VAL A N 1
ATOM 564 C CA . VAL A 1 73 ? 3.902 9.955 -43.318 1.00 68.75 73 VAL A CA 1
ATOM 565 C C . VAL A 1 73 ? 3.594 10.709 -44.609 1.00 68.75 73 VAL A C 1
ATOM 567 O O . VAL A 1 73 ? 2.471 11.169 -44.776 1.00 68.75 73 VAL A O 1
ATOM 570 N N . LYS A 1 74 ? 4.531 10.774 -45.563 1.00 66.12 74 LYS A N 1
ATOM 571 C CA . LYS A 1 74 ? 4.271 11.370 -46.886 1.00 66.12 74 LYS A CA 1
ATOM 572 C C . LYS A 1 74 ? 3.133 10.676 -47.635 1.00 66.12 74 LYS A C 1
ATOM 574 O O . LYS A 1 74 ? 2.264 11.342 -48.191 1.00 66.12 74 LYS A O 1
ATOM 579 N N . ILE A 1 75 ? 3.135 9.342 -47.660 1.00 63.88 75 ILE A N 1
ATOM 580 C CA . ILE A 1 75 ? 2.083 8.551 -48.312 1.00 63.88 75 ILE A CA 1
ATOM 581 C C . ILE A 1 75 ? 0.730 8.848 -47.659 1.00 63.88 75 ILE A C 1
ATOM 583 O O . ILE A 1 75 ? -0.242 9.100 -48.368 1.00 63.88 75 ILE A O 1
ATOM 587 N N . GLN A 1 76 ? 0.680 8.892 -46.326 1.00 62.34 76 GLN A N 1
ATOM 588 C CA . GLN A 1 76 ? -0.533 9.162 -45.555 1.00 62.34 76 GLN A CA 1
ATOM 589 C C . GLN A 1 76 ? -1.024 10.616 -45.697 1.00 62.34 76 GLN A C 1
ATOM 591 O O . GLN A 1 76 ? -2.227 10.823 -45.855 1.00 62.34 76 GLN A O 1
ATOM 596 N N . ASP A 1 77 ? -0.135 11.617 -45.723 1.00 61.38 77 ASP A N 1
ATOM 597 C CA . ASP A 1 77 ? -0.510 13.037 -45.852 1.00 61.38 77 ASP A CA 1
ATOM 598 C C . ASP A 1 77 ? -1.128 13.362 -47.227 1.00 61.38 77 ASP A C 1
ATOM 600 O O . ASP A 1 77 ? -2.072 14.149 -47.357 1.00 61.38 77 ASP A O 1
ATOM 604 N N . HIS A 1 78 ? -0.705 12.650 -48.276 1.00 56.44 78 HIS A N 1
ATOM 605 C CA . HIS A 1 78 ? -1.344 12.731 -49.592 1.00 56.44 78 HIS A CA 1
ATOM 606 C C . HIS A 1 78 ? -2.820 12.277 -49.598 1.00 56.44 78 HIS A C 1
ATOM 608 O O . HIS A 1 78 ? -3.560 12.631 -50.522 1.00 56.44 78 HIS A O 1
ATOM 614 N N . HIS A 1 79 ? -3.288 11.559 -48.569 1.00 52.91 79 HIS A N 1
ATOM 615 C CA . HIS A 1 79 ? -4.701 11.206 -48.390 1.00 52.91 79 HIS A CA 1
ATOM 616 C C . HIS A 1 79 ? -5.515 12.245 -47.596 1.00 52.91 79 HIS A C 1
ATOM 618 O O . HIS A 1 79 ? -6.750 12.182 -47.632 1.00 52.91 79 HIS A O 1
ATOM 624 N N . THR A 1 80 ? -4.872 13.193 -46.903 1.00 46.81 80 THR A N 1
ATOM 625 C CA . THR A 1 80 ? -5.515 14.197 -46.027 1.00 46.81 80 THR A CA 1
ATOM 626 C C . THR A 1 80 ? -5.686 15.579 -46.660 1.00 46.81 80 THR A C 1
ATOM 628 O O . THR A 1 80 ? -6.246 16.474 -46.029 1.00 46.81 80 THR A O 1
ATOM 631 N N . ASN A 1 81 ? -5.353 15.730 -47.950 1.00 46.09 81 ASN A N 1
ATOM 632 C CA . ASN A 1 81 ? -5.636 16.928 -48.756 1.00 46.09 81 ASN A CA 1
ATOM 633 C C . ASN A 1 81 ? -4.891 18.193 -48.266 1.00 46.09 81 ASN A C 1
ATOM 635 O O . ASN A 1 81 ? -5.383 19.310 -48.446 1.00 46.09 81 ASN A O 1
ATOM 639 N N . SER A 1 82 ? -3.720 18.028 -47.641 1.00 40.78 82 SER A N 1
ATOM 640 C CA . SER A 1 82 ? -2.868 19.149 -47.241 1.00 40.78 82 SER A CA 1
ATOM 641 C C . SER A 1 82 ? -2.191 19.752 -48.488 1.00 40.78 82 SER A C 1
ATOM 643 O O . SER A 1 82 ? -1.778 19.047 -49.408 1.00 40.78 82 SER A O 1
ATOM 645 N N . GLY A 1 83 ? -2.125 21.085 -48.571 1.00 41.53 83 GLY A N 1
ATOM 646 C CA . GLY A 1 83 ? -1.451 21.814 -49.657 1.00 41.53 83 GLY A CA 1
ATOM 647 C C .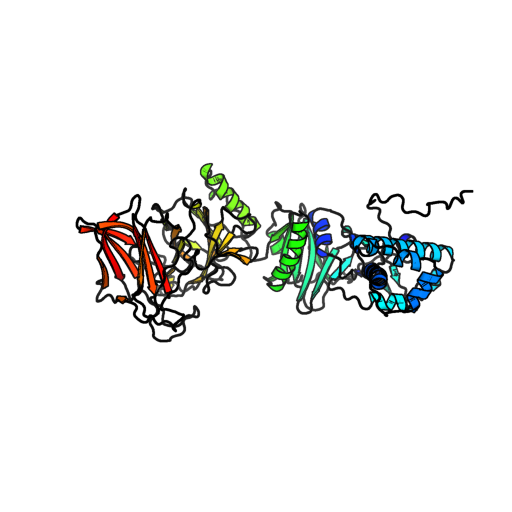 GLY A 1 83 ? 0.078 21.816 -49.546 1.00 41.53 83 GLY A C 1
ATOM 648 O O . GLY A 1 83 ? 0.733 22.652 -50.164 1.00 41.53 83 GLY A O 1
ATOM 649 N N . LEU A 1 84 ? 0.643 20.930 -48.727 1.00 37.16 84 LEU A N 1
ATOM 650 C CA . LEU A 1 84 ? 2.075 20.778 -48.544 1.00 37.16 84 LEU A CA 1
ATOM 651 C C . LEU A 1 84 ? 2.611 19.900 -49.692 1.00 37.16 84 LEU A C 1
ATOM 653 O O . LEU A 1 84 ? 2.382 18.698 -49.738 1.00 37.16 84 LEU A O 1
ATOM 657 N N . TYR A 1 85 ? 3.331 20.544 -50.617 1.00 47.53 85 TYR A N 1
ATOM 658 C CA . TYR A 1 85 ? 4.204 19.966 -51.658 1.00 47.53 85 TYR A CA 1
ATOM 659 C C . TYR A 1 85 ? 3.548 19.556 -52.999 1.00 47.53 85 TYR A C 1
ATOM 661 O O . TYR A 1 85 ? 2.985 18.474 -53.172 1.00 47.53 85 TYR A O 1
ATOM 669 N N . SER A 1 86 ? 3.701 20.430 -54.004 1.00 43.59 86 SER A N 1
ATOM 670 C CA . SER A 1 86 ? 3.347 20.210 -55.419 1.00 43.59 86 SER A CA 1
ATOM 671 C C . SER A 1 86 ? 4.308 19.292 -56.173 1.00 43.59 86 SER A C 1
ATOM 673 O O . SER A 1 86 ? 3.926 18.718 -57.194 1.00 43.59 86 SER A O 1
ATOM 675 N N . ASP A 1 87 ? 5.530 19.144 -55.679 1.00 43.28 87 ASP A N 1
ATOM 676 C CA . ASP A 1 87 ? 6.639 18.641 -56.489 1.00 43.28 87 ASP A CA 1
ATOM 677 C C . ASP A 1 87 ? 6.700 17.099 -56.428 1.00 43.28 87 ASP A C 1
ATOM 679 O O . ASP A 1 87 ? 6.710 16.446 -57.477 1.00 43.28 87 ASP A O 1
ATOM 683 N N . ILE A 1 88 ? 6.454 16.499 -55.250 1.00 44.72 88 ILE A N 1
ATOM 684 C CA . ILE A 1 88 ? 6.305 15.035 -55.061 1.00 44.72 88 ILE A CA 1
ATOM 685 C C . ILE A 1 88 ? 5.156 14.493 -55.918 1.00 44.72 88 ILE A C 1
ATOM 687 O O . ILE A 1 88 ? 5.203 13.387 -56.464 1.00 44.72 88 ILE A O 1
ATOM 691 N N . ARG A 1 89 ? 4.099 15.299 -56.069 1.00 49.94 89 ARG A N 1
ATOM 692 C CA . ARG A 1 89 ? 2.940 14.965 -56.893 1.00 49.94 89 ARG A CA 1
ATOM 693 C C . ARG A 1 89 ? 3.334 14.792 -58.358 1.00 49.94 89 ARG A C 1
ATOM 695 O O . ARG A 1 89 ? 2.795 13.893 -58.991 1.00 49.94 89 ARG A O 1
ATOM 702 N N . SER A 1 90 ? 4.256 15.596 -58.885 1.00 48.38 90 SER A N 1
ATOM 703 C CA . SER A 1 90 ? 4.745 15.443 -60.261 1.00 48.38 90 SER A CA 1
ATOM 704 C C . SER A 1 90 ? 5.544 14.145 -60.433 1.00 48.38 90 SER A C 1
ATOM 706 O O . SER A 1 90 ? 5.209 13.346 -61.300 1.00 48.38 90 SER A O 1
ATOM 708 N N . SER A 1 91 ? 6.459 13.842 -59.507 1.00 47.84 91 SER A N 1
ATOM 709 C CA . SER A 1 91 ? 7.264 12.609 -59.504 1.00 47.84 91 SER A CA 1
ATOM 710 C C . SER A 1 91 ? 6.415 11.329 -59.394 1.00 47.84 91 SER A C 1
ATOM 712 O O . SER A 1 91 ? 6.617 10.363 -60.135 1.00 47.84 91 SER A O 1
ATOM 714 N N . LEU A 1 92 ? 5.395 11.318 -58.526 1.00 51.31 92 LEU A N 1
ATOM 715 C CA . LEU A 1 92 ? 4.452 10.196 -58.404 1.00 51.31 92 LEU A CA 1
ATOM 716 C C . LEU A 1 92 ? 3.515 10.066 -59.619 1.00 51.31 92 LEU A C 1
ATOM 718 O O . LEU A 1 92 ? 3.078 8.955 -59.935 1.00 51.31 92 LEU A O 1
ATOM 722 N N . ILE A 1 93 ? 3.177 11.179 -60.283 1.00 51.56 93 ILE A N 1
ATOM 723 C CA . ILE A 1 93 ? 2.380 11.195 -61.522 1.00 51.56 93 ILE A CA 1
ATOM 724 C C . ILE A 1 93 ? 3.205 10.652 -62.690 1.00 51.56 93 ILE A C 1
ATOM 726 O O . ILE A 1 93 ? 2.717 9.770 -63.396 1.00 51.56 93 ILE A O 1
ATOM 730 N N . ASP A 1 94 ? 4.449 11.106 -62.846 1.00 48.88 94 ASP A N 1
ATOM 731 C CA . ASP A 1 94 ? 5.369 10.675 -63.907 1.00 48.88 94 ASP A CA 1
ATOM 732 C C . ASP A 1 94 ? 5.652 9.168 -63.842 1.00 48.88 94 ASP A C 1
ATOM 734 O O . ASP A 1 94 ? 5.864 8.518 -64.864 1.00 48.88 94 ASP A O 1
ATOM 738 N N . ARG A 1 95 ? 5.583 8.588 -62.638 1.00 50.94 95 ARG A N 1
ATOM 739 C CA . ARG A 1 95 ? 5.746 7.147 -62.388 1.00 50.94 95 ARG A CA 1
ATOM 740 C C . ARG A 1 95 ? 4.435 6.355 -62.383 1.00 50.94 95 ARG A C 1
ATOM 742 O O . ARG A 1 95 ? 4.450 5.154 -62.142 1.00 50.94 95 ARG A O 1
ATOM 749 N N . GLY A 1 96 ? 3.289 6.999 -62.611 1.00 54.22 96 GLY A N 1
ATOM 750 C CA . GLY A 1 96 ? 1.972 6.347 -62.653 1.00 54.22 96 GLY A CA 1
ATOM 751 C C . GLY A 1 96 ? 1.433 5.850 -61.302 1.00 54.22 96 GLY A C 1
ATOM 752 O O . GLY A 1 96 ? 0.366 5.239 -61.258 1.00 54.22 96 GLY A O 1
ATOM 753 N N . LEU A 1 97 ? 2.120 6.134 -60.193 1.00 54.91 97 LEU A N 1
ATOM 754 C CA . LEU A 1 97 ? 1.764 5.670 -58.845 1.00 54.91 97 LEU A CA 1
ATOM 755 C C . LEU A 1 97 ? 0.746 6.587 -58.149 1.00 54.91 97 LEU A C 1
ATOM 757 O O . LEU A 1 97 ? 0.031 6.159 -57.242 1.00 54.91 97 LEU A O 1
ATOM 761 N N . TYR A 1 98 ? 0.626 7.835 -58.609 1.00 58.16 98 TYR A N 1
ATOM 762 C CA . TYR A 1 98 ? -0.237 8.857 -58.010 1.00 58.16 98 TYR A CA 1
ATOM 763 C C . TYR A 1 98 ? -1.713 8.441 -57.894 1.00 58.16 98 TYR A C 1
ATOM 765 O O . TYR A 1 98 ? -2.330 8.589 -56.837 1.00 58.16 98 TYR A O 1
ATOM 773 N N . ASN A 1 99 ? -2.294 7.905 -58.971 1.00 57.75 99 ASN A N 1
ATOM 774 C CA . ASN A 1 99 ? -3.710 7.525 -58.982 1.00 57.75 99 ASN A CA 1
ATOM 775 C C . ASN A 1 99 ? -3.984 6.279 -58.124 1.00 57.75 99 ASN A C 1
ATOM 777 O O . ASN A 1 99 ? -5.065 6.165 -57.540 1.00 57.75 99 ASN A O 1
ATOM 781 N N . SER A 1 100 ? -3.006 5.376 -58.016 1.00 58.25 100 SER A N 1
ATOM 782 C CA . SER A 1 100 ? -3.086 4.167 -57.191 1.00 58.25 100 SER A CA 1
ATOM 783 C C . SER A 1 100 ? -3.077 4.505 -55.702 1.00 58.25 100 SER A C 1
ATOM 785 O O . SER A 1 100 ? -3.940 4.026 -54.972 1.00 58.25 100 SER A O 1
ATOM 787 N N . ILE A 1 101 ? -2.181 5.401 -55.269 1.00 59.22 101 ILE A N 1
ATOM 788 C CA . ILE A 1 101 ? -2.147 5.888 -53.882 1.00 59.22 101 ILE A CA 1
ATOM 789 C C . ILE A 1 101 ? -3.463 6.604 -53.570 1.00 59.22 101 ILE A C 1
ATOM 791 O O . ILE A 1 101 ? -4.197 6.181 -52.690 1.00 59.22 101 ILE A O 1
ATOM 795 N N . LYS A 1 102 ? -3.861 7.602 -54.369 1.00 61.59 102 LYS A N 1
ATOM 796 C CA . LYS A 1 102 ? -5.071 8.407 -54.120 1.00 61.59 102 LYS A CA 1
ATOM 797 C C . LYS A 1 102 ? -6.372 7.595 -53.988 1.00 61.59 102 LYS A C 1
ATOM 799 O O . LYS A 1 102 ? -7.297 8.037 -53.306 1.00 61.59 102 LYS A O 1
ATOM 804 N N . SER A 1 103 ? -6.481 6.454 -54.669 1.00 60.47 103 SER A N 1
ATOM 805 C CA . SER A 1 103 ? -7.713 5.655 -54.724 1.00 60.47 103 SER A CA 1
ATOM 806 C C . SER A 1 103 ? -7.804 4.545 -53.671 1.00 60.47 103 SER A C 1
ATOM 808 O O . SER A 1 103 ? -8.907 4.047 -53.434 1.00 60.47 103 SER A O 1
ATOM 810 N N . ASN A 1 104 ? -6.704 4.185 -52.998 1.00 59.81 104 ASN A N 1
ATOM 811 C CA . ASN A 1 104 ? -6.693 3.091 -52.029 1.00 59.81 104 ASN A CA 1
ATOM 812 C C . ASN A 1 104 ? -7.014 3.577 -50.601 1.00 59.81 104 ASN A C 1
ATOM 814 O O . ASN A 1 104 ? -6.254 4.325 -49.993 1.00 59.81 104 ASN A O 1
ATOM 818 N N . LYS A 1 105 ? -8.152 3.143 -50.040 1.00 59.12 105 LYS A N 1
ATOM 819 C CA . LYS A 1 105 ? -8.565 3.496 -48.668 1.00 59.12 105 LYS A CA 1
ATOM 820 C C . LYS A 1 105 ? -7.791 2.738 -47.584 1.00 59.12 105 LYS A C 1
ATOM 822 O O . LYS A 1 105 ? -7.758 3.221 -46.457 1.00 59.12 105 LYS A O 1
ATOM 827 N N . GLU A 1 106 ? -7.193 1.592 -47.911 1.00 54.81 106 GLU A N 1
ATOM 828 C CA . GLU A 1 106 ? -6.466 0.736 -46.961 1.00 54.81 106 GLU A CA 1
ATOM 829 C C . GLU A 1 106 ? -5.126 1.351 -46.542 1.00 54.81 106 GLU A C 1
ATOM 831 O O . GLU A 1 106 ? -4.687 1.139 -45.422 1.00 54.81 106 GLU A O 1
ATOM 836 N N . LEU A 1 107 ? -4.533 2.221 -47.369 1.00 57.81 107 LEU A N 1
ATOM 837 C CA . LEU A 1 107 ? -3.308 2.969 -47.042 1.00 57.81 107 LEU A CA 1
ATOM 838 C C . LEU A 1 107 ? -3.519 4.079 -45.986 1.00 57.81 107 LEU A C 1
ATOM 840 O O . LEU A 1 107 ? -2.588 4.809 -45.653 1.00 57.81 107 LEU A O 1
ATOM 844 N N . ARG A 1 108 ? -4.737 4.209 -45.437 1.00 58.72 108 ARG A N 1
ATOM 845 C CA . ARG A 1 108 ? -4.994 4.966 -44.200 1.00 58.72 108 ARG A CA 1
ATOM 846 C C . ARG A 1 108 ? -4.535 4.208 -42.954 1.00 58.72 108 ARG A C 1
ATOM 848 O O . ARG A 1 108 ? -4.233 4.854 -41.956 1.00 58.72 108 ARG A O 1
ATOM 855 N N . ASP A 1 109 ? -4.505 2.877 -43.009 1.00 66.25 109 ASP A N 1
ATOM 856 C CA . ASP A 1 109 ? -3.987 2.035 -41.933 1.00 66.25 109 ASP A CA 1
ATOM 857 C C . ASP A 1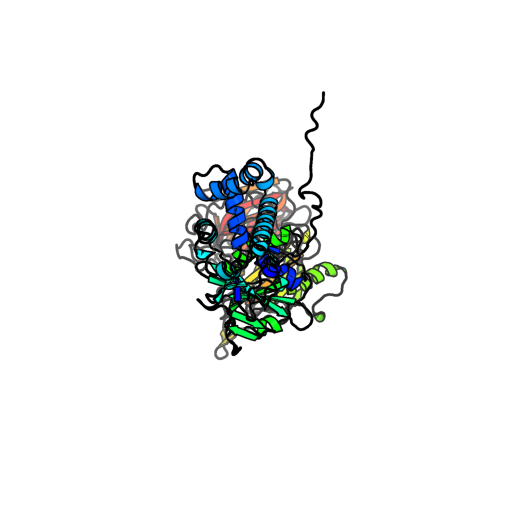 109 ? -2.460 2.163 -41.843 1.00 66.25 109 ASP A C 1
ATOM 859 O O . ASP A 1 109 ? -1.759 2.190 -42.858 1.00 66.25 109 ASP A O 1
ATOM 863 N N . GLN A 1 110 ? -1.944 2.277 -40.621 1.00 65.06 110 GLN A N 1
ATOM 864 C CA . GLN A 1 110 ? -0.531 2.550 -40.367 1.00 65.06 110 GLN A CA 1
ATOM 865 C C . GLN A 1 110 ? 0.384 1.412 -40.834 1.00 65.06 110 GLN A C 1
ATOM 867 O O . GLN A 1 110 ? 1.424 1.681 -41.440 1.00 65.06 110 GLN A O 1
ATOM 872 N N . ASN A 1 111 ? -0.015 0.161 -40.606 1.00 65.88 111 ASN A N 1
ATOM 873 C CA . ASN A 1 111 ? 0.793 -1.003 -40.955 1.00 65.88 111 ASN A CA 1
ATOM 874 C C . ASN A 1 111 ? 0.810 -1.199 -42.472 1.00 65.88 111 ASN A C 1
ATOM 876 O O . ASN A 1 111 ? 1.877 -1.343 -43.069 1.00 65.88 111 ASN A O 1
ATOM 880 N N . MET A 1 112 ? -0.355 -1.101 -43.119 1.00 66.38 112 MET A N 1
ATOM 881 C CA . MET A 1 112 ? -0.458 -1.206 -44.580 1.00 66.38 112 MET A CA 1
ATOM 882 C C . MET A 1 112 ? 0.307 -0.091 -45.303 1.00 66.38 112 MET A C 1
ATOM 884 O O . MET A 1 112 ? 0.963 -0.348 -46.313 1.00 66.38 112 MET A O 1
ATOM 888 N N . ALA A 1 113 ? 0.276 1.138 -44.778 1.00 64.88 113 ALA A N 1
ATOM 889 C CA . ALA A 1 113 ? 1.052 2.247 -45.324 1.00 64.88 113 ALA A CA 1
ATOM 890 C C . ALA A 1 113 ? 2.569 2.045 -45.158 1.00 64.88 113 ALA A C 1
ATOM 892 O O . ALA A 1 113 ? 3.322 2.385 -46.070 1.00 64.88 113 ALA A O 1
ATOM 893 N N . SER A 1 114 ? 3.018 1.471 -44.034 1.00 66.06 114 SER A N 1
ATOM 894 C CA . SER A 1 114 ? 4.437 1.155 -43.804 1.00 66.06 114 SER A CA 1
ATOM 895 C C . SER A 1 114 ? 4.946 0.077 -44.770 1.00 66.06 114 SER A C 1
ATOM 897 O O . SER A 1 114 ? 5.979 0.259 -45.417 1.00 66.06 114 SER A O 1
ATOM 899 N N . PHE A 1 115 ? 4.185 -1.008 -44.965 1.00 67.56 115 PHE A N 1
ATOM 900 C CA . PHE A 1 115 ? 4.534 -2.050 -45.940 1.00 67.56 115 PHE A CA 1
ATOM 901 C C . PHE A 1 115 ? 4.591 -1.506 -47.370 1.00 67.56 115 PHE A C 1
ATOM 903 O O . PHE A 1 115 ? 5.567 -1.739 -48.079 1.00 67.56 115 PHE A O 1
ATOM 910 N N . PHE A 1 116 ? 3.605 -0.701 -47.769 1.00 66.25 116 PHE A N 1
ATOM 911 C CA . PHE A 1 116 ? 3.605 -0.072 -49.088 1.00 66.25 116 PHE A CA 1
ATOM 912 C C . PHE A 1 116 ? 4.783 0.900 -49.280 1.00 66.25 116 PHE A C 1
ATOM 914 O O . PHE A 1 116 ? 5.385 0.940 -50.352 1.00 66.25 116 PHE A O 1
ATOM 921 N N . ALA A 1 117 ? 5.156 1.660 -48.244 1.00 65.94 117 ALA A N 1
ATOM 922 C CA . ALA A 1 117 ? 6.333 2.530 -48.272 1.00 65.94 117 ALA A CA 1
ATOM 923 C C . ALA A 1 117 ? 7.633 1.734 -48.470 1.00 65.94 117 ALA A C 1
ATOM 925 O O . ALA A 1 117 ? 8.495 2.146 -49.249 1.00 65.94 117 ALA A O 1
ATOM 926 N N . LYS A 1 118 ? 7.753 0.578 -47.804 1.00 67.50 118 LYS A N 1
ATOM 927 C CA . LYS A 1 118 ? 8.880 -0.350 -47.965 1.00 67.50 118 LYS A CA 1
ATOM 928 C C . LYS A 1 118 ? 8.958 -0.897 -49.393 1.00 67.50 118 LYS A C 1
ATOM 930 O O . LYS A 1 118 ? 10.036 -0.889 -49.980 1.00 67.50 118 LYS A O 1
ATOM 935 N N . ASP A 1 119 ? 7.837 -1.322 -49.969 1.00 63.72 119 ASP A N 1
ATOM 936 C CA . ASP A 1 119 ? 7.801 -1.842 -51.341 1.00 63.72 119 ASP A CA 1
ATOM 937 C C . ASP A 1 119 ? 8.159 -0.763 -52.370 1.00 63.72 119 ASP A C 1
ATOM 939 O O . ASP A 1 119 ? 8.908 -1.020 -53.312 1.00 63.72 119 ASP A O 1
ATOM 943 N N . LEU A 1 120 ? 7.691 0.470 -52.156 1.00 62.59 120 LEU A N 1
ATOM 944 C CA . LEU A 1 120 ? 8.019 1.611 -53.008 1.00 62.59 120 LEU A CA 1
ATOM 945 C C . LEU A 1 120 ? 9.509 1.964 -52.939 1.00 62.59 120 LEU A C 1
ATOM 947 O O . LEU A 1 120 ? 10.103 2.313 -53.960 1.00 62.59 120 LEU A O 1
ATOM 951 N N . LEU A 1 121 ? 10.125 1.839 -51.760 1.00 61.03 121 LEU A N 1
ATOM 952 C CA . LEU A 1 121 ? 11.576 1.926 -51.628 1.00 61.03 121 LEU A CA 1
ATOM 953 C C . LEU A 1 121 ? 12.263 0.820 -52.426 1.00 61.03 121 LEU A C 1
ATOM 955 O O . LEU A 1 121 ? 13.117 1.122 -53.254 1.00 61.03 121 LEU A O 1
ATOM 959 N N . ASN A 1 122 ? 11.870 -0.437 -52.226 1.00 59.88 122 ASN A N 1
ATOM 960 C CA . ASN A 1 122 ? 12.475 -1.581 -52.909 1.00 59.88 122 ASN A CA 1
ATOM 961 C C . ASN A 1 122 ? 12.441 -1.431 -54.440 1.00 59.88 122 ASN A C 1
ATOM 963 O O . ASN A 1 122 ? 13.488 -1.534 -55.078 1.00 59.88 122 ASN A O 1
ATOM 967 N N . ASP A 1 123 ? 11.280 -1.110 -55.020 1.00 56.97 123 ASP A N 1
ATOM 968 C CA . ASP A 1 123 ? 11.131 -0.905 -56.469 1.00 56.97 123 ASP A CA 1
ATOM 969 C C . ASP A 1 123 ? 11.970 0.285 -56.967 1.00 56.97 123 ASP A C 1
ATOM 971 O O . ASP A 1 123 ? 12.668 0.194 -57.981 1.00 56.97 123 ASP A O 1
ATOM 975 N N . PHE A 1 124 ? 11.987 1.391 -56.215 1.00 55.72 124 PHE A N 1
ATOM 976 C CA . PHE A 1 124 ? 12.801 2.559 -56.548 1.00 55.72 124 PHE A CA 1
ATOM 977 C C . PHE A 1 124 ? 14.295 2.222 -56.644 1.00 55.72 124 PHE A C 1
ATOM 979 O O . PHE A 1 124 ? 14.954 2.590 -57.623 1.00 55.72 124 PHE A O 1
ATOM 986 N N . TYR A 1 125 ? 14.833 1.505 -55.658 1.00 53.19 125 TYR A N 1
ATOM 987 C CA . TYR A 1 125 ? 16.249 1.146 -55.644 1.00 53.19 125 TYR A CA 1
ATOM 988 C C . TYR A 1 125 ? 16.593 0.047 -56.652 1.00 53.19 125 TYR A C 1
ATOM 990 O O . TYR A 1 125 ? 17.664 0.106 -57.259 1.00 53.19 125 TYR A O 1
ATOM 998 N N . GLU A 1 126 ? 15.694 -0.908 -56.905 1.00 55.59 126 GLU A N 1
ATOM 999 C CA . GLU A 1 126 ? 15.896 -1.943 -57.923 1.00 55.59 126 GLU A CA 1
ATOM 1000 C C . GLU A 1 126 ? 15.974 -1.337 -59.339 1.00 55.59 126 GLU A C 1
ATOM 1002 O O . GLU A 1 126 ? 16.827 -1.719 -60.148 1.00 55.59 126 GLU A O 1
ATOM 1007 N N . GLN A 1 127 ? 15.130 -0.347 -59.645 1.00 53.03 127 GLN A N 1
ATOM 1008 C CA . GLN A 1 127 ? 15.159 0.364 -60.927 1.00 53.03 127 GLN A CA 1
ATOM 1009 C C . GLN A 1 127 ? 16.408 1.245 -61.086 1.00 53.03 127 GLN A C 1
ATOM 1011 O O . GLN A 1 127 ? 17.009 1.278 -62.163 1.00 53.03 127 GLN A O 1
ATOM 1016 N N . LEU A 1 128 ? 16.847 1.912 -60.015 1.00 49.25 128 LEU A N 1
ATOM 1017 C CA . LEU A 1 128 ? 18.093 2.687 -59.992 1.00 49.25 128 LEU A CA 1
ATOM 1018 C C . LEU A 1 128 ? 19.339 1.807 -60.159 1.00 49.25 128 LEU A C 1
ATOM 1020 O O . LEU A 1 128 ? 20.273 2.188 -60.870 1.00 49.25 128 LEU A O 1
ATOM 1024 N N . ALA A 1 129 ? 19.352 0.613 -59.560 1.00 50.44 129 ALA A N 1
ATOM 1025 C CA . ALA A 1 129 ? 20.456 -0.333 -59.701 1.00 50.44 129 ALA A CA 1
ATOM 1026 C C . ALA A 1 129 ? 20.643 -0.806 -61.149 1.00 50.44 129 ALA A C 1
ATOM 1028 O O . ALA A 1 129 ? 21.769 -0.916 -61.642 1.00 50.44 129 ALA A O 1
ATOM 1029 N N . LYS A 1 130 ? 19.534 -0.980 -61.873 1.00 53.69 130 LYS A N 1
ATOM 1030 C CA . LYS A 1 130 ? 19.525 -1.338 -63.298 1.00 53.69 130 LYS A CA 1
ATOM 1031 C C . LYS A 1 130 ? 20.040 -0.215 -64.215 1.00 53.69 130 LYS A C 1
ATOM 1033 O O . LYS A 1 130 ? 20.404 -0.498 -65.353 1.00 53.69 130 LYS A O 1
ATOM 1038 N N . SER A 1 131 ? 20.128 1.039 -63.751 1.00 53.09 131 SER A N 1
ATOM 1039 C CA . SER A 1 131 ? 20.504 2.196 -64.584 1.00 53.09 131 SER A CA 1
ATOM 1040 C C . SER A 1 131 ? 22.007 2.539 -64.594 1.00 53.09 131 SER A C 1
ATOM 1042 O O . SER A 1 131 ? 22.395 3.563 -65.160 1.00 53.09 131 SER A O 1
ATOM 1044 N N . SER A 1 132 ? 22.880 1.719 -63.991 1.00 45.09 132 SER A N 1
ATOM 1045 C CA . SER A 1 132 ? 24.359 1.857 -63.979 1.00 45.09 132 SER A CA 1
ATOM 1046 C C . SER A 1 132 ? 24.950 3.163 -63.393 1.00 45.09 132 SER A C 1
ATOM 1048 O O . SER A 1 132 ? 26.141 3.426 -63.545 1.00 45.09 132 SER A O 1
ATOM 1050 N N . ARG A 1 133 ? 24.162 3.973 -62.667 1.00 48.84 133 ARG A N 1
ATOM 1051 C CA . ARG A 1 133 ? 24.587 5.248 -62.035 1.00 48.84 133 ARG A CA 1
ATOM 1052 C C . ARG A 1 133 ? 24.654 5.185 -60.497 1.00 48.84 133 ARG A C 1
ATOM 1054 O O . ARG A 1 133 ? 24.322 6.154 -59.817 1.00 48.84 133 ARG A O 1
ATOM 1061 N N . LEU A 1 134 ? 25.098 4.059 -59.932 1.00 43.88 134 LEU A N 1
ATOM 1062 C CA . LEU A 1 134 ? 25.116 3.852 -58.473 1.00 43.88 134 LEU A CA 1
ATOM 1063 C C . LEU A 1 134 ? 26.048 4.820 -57.716 1.00 43.88 134 LEU A C 1
ATOM 1065 O O . LEU A 1 134 ? 25.704 5.309 -56.645 1.00 43.88 134 LEU A O 1
ATOM 1069 N N . THR A 1 135 ? 27.219 5.142 -58.266 1.00 42.91 135 THR A N 1
ATOM 1070 C CA . THR A 1 135 ? 28.246 5.942 -57.569 1.00 42.91 135 THR A CA 1
ATOM 1071 C C . THR A 1 135 ? 27.933 7.438 -57.503 1.00 42.91 135 THR A C 1
ATOM 1073 O O . THR A 1 135 ? 28.416 8.118 -56.603 1.00 42.91 135 THR A O 1
ATOM 1076 N N . SER A 1 136 ? 27.087 7.968 -58.396 1.00 42.28 136 SER A N 1
ATOM 1077 C CA . SER A 1 136 ? 26.642 9.374 -58.354 1.00 42.28 136 SER A CA 1
ATOM 1078 C C . SER A 1 136 ? 25.478 9.631 -57.391 1.00 42.28 136 SER A C 1
ATOM 1080 O O . SER A 1 136 ? 25.032 10.767 -57.269 1.00 42.28 136 SER A O 1
ATOM 1082 N N . PHE A 1 137 ? 24.932 8.590 -56.758 1.00 42.97 137 PHE A N 1
ATOM 1083 C CA . PHE A 1 137 ? 23.738 8.682 -55.915 1.00 42.97 137 PHE A CA 1
ATOM 1084 C C . PHE A 1 137 ? 24.063 8.968 -54.442 1.00 42.97 137 PHE A C 1
ATOM 1086 O O . PHE A 1 137 ? 23.407 9.812 -53.835 1.00 42.97 137 PHE A O 1
ATOM 1093 N N . LEU A 1 138 ? 25.116 8.355 -53.885 1.00 43.94 138 LEU A N 1
ATOM 1094 C CA . LEU A 1 138 ? 25.537 8.581 -52.490 1.00 43.94 138 LEU A CA 1
ATOM 1095 C C . LEU A 1 138 ? 25.907 10.048 -52.198 1.00 43.94 138 LEU A C 1
ATOM 1097 O O . LEU A 1 138 ? 25.909 10.459 -51.045 1.00 43.94 138 LEU A O 1
ATOM 1101 N N . SER A 1 139 ? 26.172 10.839 -53.242 1.00 42.69 139 SER A N 1
ATOM 1102 C CA . SER A 1 139 ? 26.427 12.282 -53.192 1.00 42.69 139 SER A CA 1
ATOM 1103 C C . SER A 1 139 ? 25.231 13.163 -53.598 1.00 42.69 139 SER A C 1
ATOM 1105 O O . SER A 1 139 ? 25.337 14.383 -53.534 1.00 42.69 139 SER A O 1
ATOM 1107 N N . ASN A 1 140 ? 24.103 12.585 -54.039 1.00 42.31 140 ASN A N 1
ATOM 1108 C CA . ASN A 1 140 ? 22.934 13.321 -54.549 1.00 42.31 140 ASN A CA 1
ATOM 1109 C C . ASN A 1 140 ? 21.609 13.003 -53.828 1.00 42.31 140 ASN A C 1
ATOM 1111 O O . ASN A 1 140 ? 20.635 13.704 -54.082 1.00 42.31 140 ASN A O 1
ATOM 1115 N N . ALA A 1 141 ? 21.544 12.029 -52.909 1.00 44.56 141 ALA A N 1
ATOM 1116 C CA . ALA A 1 141 ? 20.391 11.881 -52.003 1.00 44.56 141 ALA A CA 1
ATOM 1117 C C . ALA A 1 141 ? 20.142 13.157 -51.163 1.00 44.56 141 ALA A C 1
ATOM 1119 O O . ALA A 1 141 ? 19.025 13.408 -50.727 1.00 44.56 141 ALA A O 1
ATOM 1120 N N . GLU A 1 142 ? 21.174 13.995 -51.005 1.00 41.78 142 GLU A N 1
ATOM 1121 C CA . GLU A 1 142 ? 21.104 15.330 -50.398 1.00 41.78 142 GLU A CA 1
ATOM 1122 C C . GLU A 1 142 ? 20.501 16.421 -51.305 1.00 41.78 142 GLU A C 1
ATOM 1124 O O . GLU A 1 142 ? 20.269 17.536 -50.852 1.00 41.78 142 GLU A O 1
ATOM 1129 N N . LYS A 1 143 ? 20.277 16.145 -52.595 1.00 43.38 143 LYS A N 1
ATOM 1130 C CA . LYS A 1 143 ? 19.725 17.129 -53.547 1.00 43.38 143 LYS A CA 1
ATOM 1131 C C . LYS A 1 143 ? 18.244 16.941 -53.825 1.00 43.38 143 LYS A C 1
ATOM 1133 O O . LYS A 1 143 ? 17.638 17.809 -54.445 1.00 43.38 143 LYS A O 1
ATOM 1138 N N . ASP A 1 144 ? 17.675 15.824 -53.388 1.00 49.00 144 ASP A N 1
ATOM 1139 C CA . ASP A 1 144 ? 16.239 15.608 -53.455 1.00 49.00 144 ASP A CA 1
ATOM 1140 C C . ASP A 1 144 ? 15.608 16.239 -52.203 1.00 49.00 144 ASP A C 1
ATOM 1142 O O . ASP A 1 144 ? 15.371 15.579 -51.185 1.00 49.00 144 ASP A O 1
ATOM 1146 N N . GLU A 1 145 ? 15.443 17.570 -52.256 1.00 46.19 145 GLU A N 1
ATOM 1147 C CA . GLU A 1 145 ? 14.896 18.407 -51.172 1.00 46.19 145 GLU A CA 1
ATOM 1148 C C . GLU A 1 145 ? 13.578 17.841 -50.624 1.00 46.19 145 GLU A C 1
ATOM 1150 O O . GLU A 1 145 ? 13.291 17.955 -49.429 1.00 46.19 145 GLU A O 1
ATOM 1155 N N . GLU A 1 146 ? 12.809 17.153 -51.473 1.00 46.78 146 GLU A N 1
ATOM 1156 C CA . GLU A 1 146 ? 11.571 16.491 -51.098 1.00 46.78 146 GLU A CA 1
ATOM 1157 C C . GLU A 1 146 ? 11.794 15.418 -50.033 1.00 46.78 146 GLU A C 1
ATOM 1159 O O . GLU A 1 146 ? 11.016 15.332 -49.079 1.00 46.78 146 GLU A O 1
ATOM 1164 N N . PHE A 1 147 ? 12.797 14.549 -50.185 1.00 51.25 147 PHE A N 1
ATOM 1165 C CA . PHE A 1 147 ? 13.044 13.451 -49.245 1.00 51.25 147 PHE A CA 1
ATOM 1166 C C . PHE A 1 147 ? 13.666 13.961 -47.954 1.00 51.25 147 PHE A C 1
ATOM 1168 O O . PHE A 1 147 ? 13.152 13.637 -46.884 1.00 51.25 147 PHE A O 1
ATOM 1175 N N . LEU A 1 148 ? 14.687 14.817 -48.054 1.00 50.91 148 LEU A N 1
ATOM 1176 C CA . LEU A 1 148 ? 15.299 15.501 -46.910 1.00 50.91 148 LEU A CA 1
ATOM 1177 C C . LEU A 1 148 ? 14.259 16.218 -46.042 1.00 50.91 148 LEU A C 1
ATOM 1179 O O . LEU A 1 148 ? 14.296 16.098 -44.818 1.00 50.91 148 LEU A O 1
ATOM 1183 N N . GLY A 1 149 ? 13.304 16.920 -46.657 1.00 53.09 149 GLY A N 1
ATOM 1184 C CA . GLY A 1 149 ? 12.298 17.707 -45.945 1.00 53.09 149 GLY A CA 1
ATOM 1185 C C . GLY A 1 149 ? 11.376 16.892 -45.032 1.00 53.09 149 GLY A C 1
ATOM 1186 O O . GLY A 1 149 ? 11.068 17.340 -43.932 1.00 53.09 149 GLY A O 1
ATOM 1187 N N . ALA A 1 150 ? 10.958 15.684 -45.427 1.00 54.69 150 ALA A N 1
ATOM 1188 C CA . ALA A 1 150 ? 9.970 14.938 -44.638 1.00 54.69 150 ALA A CA 1
ATOM 1189 C C . ALA A 1 150 ? 10.545 14.228 -43.414 1.00 54.69 150 ALA A C 1
ATOM 1191 O O . ALA A 1 150 ? 9.888 14.197 -42.377 1.00 54.69 150 ALA A O 1
ATOM 1192 N N . TYR A 1 151 ? 11.749 13.655 -43.507 1.00 58.97 151 TYR A N 1
ATOM 1193 C CA . TYR A 1 151 ? 12.336 12.962 -42.356 1.00 58.97 151 TYR A CA 1
ATOM 1194 C C . TYR A 1 151 ? 13.159 13.895 -41.461 1.00 58.97 151 TYR A C 1
ATOM 1196 O O . TYR A 1 151 ? 13.279 13.617 -40.271 1.00 58.97 151 TYR A O 1
ATOM 1204 N N . SER A 1 152 ? 13.706 15.007 -41.978 1.00 58.97 152 SER A N 1
ATOM 1205 C CA . SER A 1 152 ? 14.469 15.969 -41.157 1.00 58.97 152 SER A CA 1
ATOM 1206 C C . SER A 1 152 ? 13.622 16.643 -40.072 1.00 58.97 152 SER A C 1
ATOM 1208 O O . SER A 1 152 ? 14.158 17.053 -39.044 1.00 58.97 152 SER A O 1
ATOM 1210 N N . LEU A 1 153 ? 12.301 16.707 -40.268 1.00 57.94 153 LEU A N 1
ATOM 1211 C CA . LEU A 1 153 ? 11.340 17.244 -39.303 1.00 57.94 153 LEU A CA 1
ATOM 1212 C C . LEU A 1 153 ? 10.928 16.238 -38.217 1.00 57.94 153 LEU A C 1
ATOM 1214 O O . LEU A 1 153 ? 10.386 16.647 -37.191 1.00 57.94 153 LEU A O 1
ATOM 1218 N N . LEU A 1 154 ? 11.189 14.940 -38.410 1.00 60.50 154 LEU A N 1
ATOM 1219 C CA . LEU A 1 154 ? 10.907 13.920 -37.403 1.00 60.50 154 LEU A CA 1
ATOM 1220 C C . LEU A 1 154 ? 12.016 13.942 -36.346 1.00 60.50 154 LEU A C 1
ATOM 1222 O O . LEU A 1 154 ? 13.190 13.723 -36.651 1.00 60.50 154 LEU A O 1
ATOM 1226 N N . LYS A 1 155 ? 11.656 14.203 -35.090 1.00 64.31 155 LYS A N 1
ATOM 1227 C CA . LYS A 1 155 ? 12.561 14.043 -33.947 1.00 64.31 155 LYS A CA 1
ATOM 1228 C C . LYS A 1 155 ? 12.228 12.729 -33.254 1.00 64.31 155 LYS A C 1
ATOM 1230 O O . LYS A 1 155 ? 11.086 12.533 -32.859 1.00 64.31 155 LYS A O 1
ATOM 1235 N N . SER A 1 156 ? 13.215 11.843 -33.157 1.00 68.31 156 SER A N 1
ATOM 1236 C CA . SER A 1 156 ? 13.119 10.629 -32.346 1.00 68.31 156 SER A CA 1
ATOM 1237 C C . SER A 1 156 ? 13.606 10.942 -30.938 1.00 68.31 156 SER A C 1
ATOM 1239 O O . SER A 1 156 ? 14.661 11.556 -30.781 1.00 68.31 156 SER A O 1
ATOM 1241 N N . GLU A 1 157 ? 12.861 10.499 -29.930 1.00 74.38 157 GLU A N 1
ATOM 1242 C CA . GLU A 1 157 ? 13.295 10.516 -28.525 1.00 74.38 157 GLU A CA 1
ATOM 1243 C C . GLU A 1 157 ? 14.224 9.332 -28.205 1.00 74.38 157 GLU A C 1
ATOM 1245 O O . GLU A 1 157 ? 14.922 9.326 -27.190 1.00 74.38 157 GLU A O 1
ATOM 1250 N N . TYR A 1 158 ? 14.272 8.349 -29.109 1.00 75.81 158 TYR A N 1
ATOM 1251 C CA . TYR A 1 158 ? 15.049 7.125 -28.976 1.00 75.81 158 TYR A CA 1
ATOM 1252 C C . TYR A 1 158 ? 16.283 7.125 -29.873 1.00 75.81 158 TYR A C 1
ATOM 1254 O O . TYR A 1 158 ? 16.227 7.515 -31.047 1.00 75.81 158 TYR A O 1
ATOM 1262 N N . GLN A 1 159 ? 17.372 6.589 -29.335 1.00 76.06 159 GLN A N 1
ATOM 1263 C CA . GLN A 1 159 ? 18.600 6.271 -30.050 1.00 76.06 159 GLN A CA 1
ATOM 1264 C C . GLN A 1 159 ? 18.952 4.805 -29.796 1.00 76.06 159 GLN A C 1
ATOM 1266 O O . GLN A 1 159 ? 19.053 4.371 -28.650 1.00 76.06 159 GLN A O 1
ATOM 1271 N N . LEU A 1 160 ? 19.133 4.033 -30.865 1.00 77.62 160 LEU A N 1
ATOM 1272 C CA . LEU A 1 160 ? 19.608 2.655 -30.779 1.00 77.62 160 LEU A CA 1
ATOM 1273 C C . LEU A 1 160 ? 21.120 2.617 -30.940 1.00 77.62 160 LEU A C 1
ATOM 1275 O O . LEU A 1 160 ? 21.664 3.255 -31.841 1.00 77.62 160 LEU A O 1
ATOM 1279 N N . ILE A 1 161 ? 21.781 1.820 -30.112 1.00 76.88 161 ILE A N 1
ATOM 1280 C CA . ILE A 1 161 ? 23.184 1.450 -30.283 1.00 76.88 161 ILE A CA 1
ATOM 1281 C C . ILE A 1 161 ? 23.208 0.045 -30.870 1.00 76.88 161 ILE A C 1
ATOM 1283 O O . ILE A 1 161 ? 22.616 -0.875 -30.300 1.00 76.88 161 ILE A O 1
ATOM 1287 N N . MET A 1 162 ? 23.872 -0.116 -32.014 1.00 74.56 162 MET A N 1
ATOM 1288 C CA . MET A 1 162 ? 23.846 -1.368 -32.769 1.00 74.56 162 MET A CA 1
ATOM 1289 C C . MET A 1 162 ? 25.236 -1.979 -32.949 1.00 74.56 162 MET A C 1
ATOM 1291 O O . MET A 1 162 ? 26.226 -1.268 -33.142 1.00 74.56 162 MET A O 1
ATOM 1295 N N . ASN A 1 163 ? 25.275 -3.314 -32.940 1.00 66.69 163 ASN A N 1
ATOM 1296 C CA . ASN A 1 163 ? 26.436 -4.112 -33.334 1.00 66.69 163 ASN A CA 1
ATOM 1297 C C . ASN A 1 163 ? 26.712 -4.005 -34.848 1.00 66.69 163 ASN A C 1
ATOM 1299 O O . ASN A 1 163 ? 25.893 -3.497 -35.618 1.00 66.69 163 ASN A O 1
ATOM 1303 N N . ILE A 1 164 ? 27.869 -4.521 -35.285 1.00 63.22 164 ILE A N 1
ATOM 1304 C CA . ILE A 1 164 ? 28.198 -4.722 -36.709 1.00 63.22 164 ILE A CA 1
ATOM 1305 C C . ILE A 1 164 ? 27.035 -5.467 -37.381 1.00 63.22 164 ILE A C 1
ATOM 1307 O O . ILE A 1 164 ? 26.690 -6.567 -36.958 1.00 63.22 164 ILE A O 1
ATOM 1311 N N . ASN A 1 165 ? 26.433 -4.863 -38.408 1.00 59.84 165 ASN A N 1
ATOM 1312 C CA . ASN A 1 165 ? 25.182 -5.333 -39.005 1.00 59.84 165 ASN A CA 1
ATOM 1313 C C . ASN A 1 165 ? 25.323 -5.502 -40.532 1.00 59.84 165 ASN A C 1
ATOM 1315 O O . ASN A 1 165 ? 26.151 -4.864 -41.185 1.00 59.84 165 ASN A O 1
ATOM 1319 N N . ASP A 1 166 ? 24.488 -6.365 -41.102 1.00 52.22 166 ASP A N 1
ATOM 1320 C CA . ASP A 1 166 ? 24.362 -6.647 -42.528 1.00 52.22 166 ASP A CA 1
ATOM 1321 C C . ASP A 1 166 ? 23.642 -5.554 -43.336 1.00 52.22 166 ASP A C 1
ATOM 1323 O O . ASP A 1 166 ? 23.787 -5.533 -44.560 1.00 52.22 166 ASP A O 1
ATOM 1327 N N . CYS A 1 167 ? 22.886 -4.659 -42.683 1.00 58.34 167 CYS A N 1
ATOM 1328 C CA . CYS A 1 167 ? 21.937 -3.745 -43.335 1.00 58.34 167 CYS A CA 1
ATOM 1329 C C . CYS A 1 167 ? 22.156 -2.203 -43.237 1.00 58.34 167 CYS A C 1
ATOM 1331 O O . CYS A 1 167 ? 21.463 -1.503 -43.987 1.00 58.34 167 CYS A O 1
ATOM 1333 N N . PRO A 1 168 ? 23.056 -1.621 -42.405 1.00 65.06 168 PRO A N 1
ATOM 1334 C CA . PRO A 1 168 ? 23.374 -0.188 -42.461 1.00 65.06 168 PRO A CA 1
ATOM 1335 C C . PRO A 1 168 ? 24.158 0.188 -43.714 1.00 65.06 168 PRO A C 1
ATOM 1337 O O . PRO A 1 168 ? 25.008 -0.573 -44.176 1.00 65.06 168 PRO A O 1
ATOM 1340 N N . MET A 1 169 ? 23.976 1.428 -44.175 1.00 63.72 169 MET A N 1
ATOM 1341 C CA . MET A 1 169 ? 24.878 2.044 -45.152 1.00 63.72 169 MET A CA 1
ATOM 1342 C C . MET A 1 169 ? 25.690 3.175 -44.516 1.00 63.72 169 MET A C 1
ATOM 1344 O O . MET A 1 169 ? 25.101 4.113 -43.973 1.00 63.72 169 MET A O 1
ATOM 1348 N N . GLU A 1 170 ? 27.023 3.120 -44.633 1.00 61.97 170 GLU A N 1
ATOM 1349 C CA . GLU A 1 170 ? 27.907 4.260 -44.345 1.00 61.97 170 GLU A CA 1
ATOM 1350 C C . GLU A 1 170 ? 27.956 5.180 -45.570 1.00 61.97 170 GLU A C 1
ATOM 1352 O O . GLU A 1 170 ? 28.349 4.768 -46.667 1.00 61.97 170 GLU A O 1
ATOM 1357 N N . LYS A 1 171 ? 27.536 6.435 -45.408 1.00 61.16 171 LYS A N 1
ATOM 1358 C CA . LYS A 1 171 ? 27.683 7.454 -46.450 1.00 61.16 171 LYS A CA 1
ATOM 1359 C C . LYS A 1 171 ? 29.153 7.841 -46.616 1.00 61.16 171 LYS A C 1
ATOM 1361 O O . LYS A 1 171 ? 29.971 7.672 -45.718 1.00 61.16 171 LYS A O 1
ATOM 1366 N N . VAL A 1 172 ? 29.467 8.495 -47.736 1.00 58.59 172 VAL A N 1
ATOM 1367 C CA . VAL A 1 172 ? 30.789 9.115 -47.969 1.00 58.59 172 VAL A CA 1
ATOM 1368 C C . VAL A 1 172 ? 31.131 10.155 -46.888 1.00 58.59 172 VAL A C 1
ATOM 1370 O O . VAL A 1 172 ? 32.300 10.348 -46.572 1.00 58.59 172 VAL A O 1
ATOM 1373 N N . SER A 1 173 ? 30.117 10.792 -46.291 1.00 58.97 173 SER A N 1
ATOM 1374 C CA . SER A 1 173 ? 30.253 11.719 -45.160 1.00 58.97 173 SER A CA 1
ATOM 1375 C C . SER A 1 173 ? 30.577 11.042 -43.819 1.00 58.97 173 SER A C 1
ATOM 1377 O O . SER A 1 173 ? 30.857 11.741 -42.849 1.00 58.97 173 SER A O 1
ATOM 1379 N N . GLY A 1 174 ? 30.528 9.707 -43.740 1.00 61.31 174 GLY A N 1
ATOM 1380 C CA . GLY A 1 174 ? 30.682 8.933 -42.502 1.00 61.31 174 GLY A CA 1
ATOM 1381 C C . GLY A 1 174 ? 29.396 8.776 -41.679 1.00 61.31 174 GLY A C 1
ATOM 1382 O O . GLY A 1 174 ? 29.414 8.120 -40.641 1.00 61.31 174 GLY A O 1
ATOM 1383 N N . GLU A 1 175 ? 28.276 9.358 -42.120 1.00 64.81 175 GLU A N 1
ATOM 1384 C CA . GLU A 1 175 ? 26.962 9.174 -41.491 1.00 64.81 175 GLU A CA 1
ATOM 1385 C C . GLU A 1 175 ? 26.393 7.783 -41.812 1.00 64.81 175 GLU A C 1
ATOM 1387 O O . GLU A 1 175 ? 26.429 7.344 -42.965 1.00 64.81 175 GLU A O 1
ATOM 1392 N N . VAL A 1 176 ? 25.819 7.109 -40.812 1.00 68.44 176 VAL A N 1
ATOM 1393 C CA . VAL A 1 176 ? 25.180 5.796 -40.974 1.00 68.44 176 VAL A CA 1
ATOM 1394 C C . VAL A 1 176 ? 23.664 5.950 -41.080 1.00 68.44 176 VAL A C 1
ATOM 1396 O O . VAL A 1 176 ? 23.053 6.596 -40.233 1.00 68.44 176 VAL A O 1
ATOM 1399 N N . VAL A 1 177 ? 23.043 5.345 -42.100 1.00 67.69 177 VAL A N 1
ATOM 1400 C CA . VAL A 1 177 ? 21.593 5.480 -42.348 1.00 67.69 177 VAL A CA 1
ATOM 1401 C C . VAL A 1 177 ? 20.899 4.137 -42.575 1.00 67.69 177 VAL A C 1
ATOM 1403 O O . VAL A 1 177 ? 21.428 3.253 -43.251 1.00 67.69 177 VAL A O 1
ATOM 1406 N N . TYR A 1 178 ? 19.671 4.036 -42.048 1.00 72.69 178 TYR A N 1
ATOM 1407 C CA . TYR A 1 178 ? 18.767 2.891 -42.172 1.00 72.69 178 TYR A CA 1
ATOM 1408 C C . TYR A 1 178 ? 17.476 3.265 -42.899 1.00 72.69 178 TYR A C 1
ATOM 1410 O O . TYR A 1 178 ? 16.753 4.175 -42.490 1.00 72.69 178 TYR A O 1
ATOM 1418 N N . TYR A 1 179 ? 17.146 2.511 -43.945 1.00 68.12 179 TYR A N 1
ATOM 1419 C CA . TYR A 1 179 ? 16.035 2.826 -44.850 1.00 68.12 179 TYR A CA 1
ATOM 1420 C C . TYR A 1 179 ? 14.775 1.978 -44.621 1.00 68.12 179 TYR A C 1
ATOM 1422 O O . TYR A 1 179 ? 13.724 2.309 -45.156 1.00 68.12 179 TYR A O 1
ATOM 1430 N N . GLY A 1 180 ? 14.867 0.895 -43.844 1.00 72.12 180 GLY A N 1
ATOM 1431 C CA . GLY A 1 180 ? 13.783 -0.075 -43.667 1.00 72.12 180 GLY A CA 1
ATOM 1432 C C . GLY A 1 180 ? 13.536 -0.450 -42.209 1.00 72.12 180 GLY A C 1
ATOM 1433 O O . GLY A 1 180 ? 13.697 0.365 -41.307 1.00 72.12 180 GLY A O 1
ATOM 1434 N N . HIS A 1 181 ? 13.147 -1.701 -41.984 1.00 75.69 181 HIS A N 1
ATOM 1435 C CA . HIS A 1 181 ? 13.006 -2.228 -40.633 1.00 75.69 181 HIS A CA 1
ATOM 1436 C C . HIS A 1 181 ? 14.371 -2.600 -40.048 1.00 75.69 181 HIS A C 1
ATOM 1438 O O . HIS A 1 181 ? 15.235 -3.127 -40.749 1.00 75.69 181 HIS A O 1
ATOM 1444 N N . ILE A 1 182 ? 14.537 -2.331 -38.762 1.00 78.50 182 ILE A N 1
ATOM 1445 C CA . ILE A 1 182 ? 15.700 -2.677 -37.952 1.00 78.50 182 ILE A CA 1
ATOM 1446 C C . ILE A 1 182 ? 15.332 -3.907 -37.122 1.00 78.50 182 ILE A C 1
ATOM 1448 O O . ILE A 1 182 ? 14.232 -3.969 -36.568 1.00 78.50 182 ILE A O 1
ATOM 1452 N N . ARG A 1 183 ? 16.232 -4.892 -37.051 1.00 76.44 183 ARG A N 1
ATOM 1453 C CA . ARG A 1 183 ? 16.040 -6.066 -36.195 1.00 76.44 183 ARG A CA 1
ATOM 1454 C C . ARG A 1 183 ? 16.460 -5.740 -34.771 1.00 76.44 183 ARG A C 1
ATOM 1456 O O . ARG A 1 183 ? 17.497 -5.119 -34.550 1.00 76.44 183 ARG A O 1
ATOM 1463 N N . ASN A 1 184 ? 15.670 -6.199 -33.813 1.00 79.56 184 ASN A N 1
ATOM 1464 C CA . ASN A 1 184 ? 15.968 -6.040 -32.397 1.00 79.56 184 ASN A CA 1
ATOM 1465 C C . ASN A 1 184 ? 17.150 -6.892 -31.906 1.00 79.56 184 ASN A C 1
ATOM 1467 O O . ASN A 1 184 ? 17.784 -6.519 -30.923 1.00 79.56 184 ASN A O 1
ATOM 1471 N N . ASN A 1 185 ? 17.497 -7.973 -32.609 1.00 79.25 185 ASN A N 1
ATOM 1472 C CA . ASN A 1 185 ? 18.648 -8.811 -32.269 1.00 79.25 185 ASN A CA 1
ATOM 1473 C C . ASN A 1 185 ? 20.016 -8.140 -32.456 1.00 79.25 185 ASN A C 1
ATOM 1475 O O . ASN A 1 185 ? 20.990 -8.530 -31.812 1.00 79.25 185 ASN A O 1
ATOM 1479 N N . ASP A 1 186 ? 20.069 -7.110 -33.299 1.00 76.12 186 ASP A N 1
ATOM 1480 C CA . ASP A 1 186 ? 21.278 -6.353 -33.612 1.00 76.12 186 ASP A CA 1
ATOM 1481 C C . ASP A 1 186 ? 21.515 -5.187 -32.619 1.00 76.12 186 ASP A C 1
ATOM 1483 O O . ASP A 1 186 ? 22.545 -4.506 -32.685 1.00 76.12 186 ASP A O 1
ATOM 1487 N N . ILE A 1 187 ? 20.576 -4.953 -31.692 1.00 81.38 187 ILE A N 1
ATOM 1488 C CA . ILE A 1 187 ? 20.596 -3.842 -30.733 1.00 81.38 187 ILE A CA 1
ATOM 1489 C C . ILE A 1 187 ? 21.379 -4.248 -29.487 1.00 81.38 187 ILE A C 1
ATOM 1491 O O . ILE A 1 187 ? 21.034 -5.210 -28.804 1.00 81.38 187 ILE A O 1
ATOM 1495 N N . GLN A 1 188 ? 22.414 -3.478 -29.160 1.00 79.00 188 GLN A N 1
ATOM 1496 C CA . GLN A 1 188 ? 23.142 -3.614 -27.897 1.00 79.00 188 GLN A CA 1
ATOM 1497 C C . GLN A 1 188 ? 22.412 -2.906 -26.753 1.00 79.00 188 GLN A C 1
ATOM 1499 O O . GLN A 1 188 ? 22.266 -3.456 -25.661 1.00 79.00 188 GLN A O 1
ATOM 1504 N N . SER A 1 189 ? 21.941 -1.684 -27.009 1.00 83.38 189 SER A N 1
ATOM 1505 C CA . SER A 1 189 ? 21.242 -0.883 -26.009 1.00 83.38 189 SER A CA 1
ATOM 1506 C C . SER A 1 189 ? 20.304 0.141 -26.635 1.00 83.38 189 SER A C 1
ATOM 1508 O O . SER A 1 189 ? 20.550 0.653 -27.731 1.00 83.38 189 SER A O 1
ATOM 1510 N N . VAL A 1 190 ? 19.249 0.479 -25.898 1.00 85.81 190 VAL A N 1
ATOM 1511 C CA . VAL A 1 190 ? 18.296 1.541 -26.250 1.00 85.81 190 VAL A CA 1
ATOM 1512 C C . VAL A 1 190 ? 18.538 2.727 -25.335 1.00 85.81 190 VAL A C 1
ATOM 1514 O O . VAL A 1 190 ? 18.548 2.562 -24.120 1.00 85.81 190 VAL A O 1
ATOM 1517 N N . VAL A 1 191 ? 18.707 3.919 -25.895 1.00 83.44 191 VAL A N 1
ATOM 1518 C CA . VAL A 1 191 ? 18.852 5.174 -25.150 1.00 83.44 191 VAL A CA 1
ATOM 1519 C C . VAL A 1 191 ? 17.623 6.042 -25.395 1.00 83.44 191 VAL A C 1
ATOM 1521 O O . VAL A 1 191 ? 17.181 6.194 -26.531 1.00 83.44 191 VAL A O 1
ATOM 1524 N N . VAL A 1 192 ? 17.084 6.619 -24.325 1.00 80.69 192 VAL A N 1
ATOM 1525 C CA . VAL A 1 192 ? 15.945 7.539 -24.341 1.00 80.69 192 VAL A CA 1
ATOM 1526 C C . VAL A 1 192 ? 16.432 8.897 -23.864 1.00 80.69 192 VAL A C 1
ATOM 1528 O O . VAL A 1 192 ? 16.920 9.017 -22.737 1.00 80.69 192 VAL A O 1
ATOM 1531 N N . ALA A 1 193 ? 16.320 9.911 -24.714 1.00 68.88 193 ALA A N 1
ATOM 1532 C CA . ALA A 1 193 ? 16.743 11.273 -24.419 1.00 68.88 193 ALA A CA 1
ATOM 1533 C C . ALA A 1 193 ? 15.519 12.198 -24.330 1.00 68.88 193 ALA A C 1
ATOM 1535 O O . ALA A 1 193 ? 15.174 12.863 -25.304 1.00 68.88 193 ALA A O 1
ATOM 1536 N N . ASP A 1 194 ? 14.882 12.261 -23.157 1.00 60.97 194 ASP A N 1
ATOM 1537 C CA . ASP A 1 194 ? 13.877 13.288 -22.852 1.00 60.97 194 ASP A CA 1
ATOM 1538 C C . ASP A 1 194 ? 14.561 14.517 -22.212 1.00 60.97 194 ASP A C 1
ATOM 1540 O O . ASP A 1 194 ? 15.648 14.436 -21.636 1.00 60.97 194 ASP A O 1
ATOM 1544 N N . HIS A 1 195 ? 13.948 15.693 -22.337 1.00 51.78 195 HIS A N 1
ATOM 1545 C CA . HIS A 1 195 ? 14.502 17.030 -22.107 1.00 51.78 195 HIS A CA 1
ATOM 1546 C C . HIS A 1 195 ? 15.076 17.309 -20.698 1.00 51.78 195 HIS A C 1
ATOM 1548 O O . HIS A 1 195 ? 15.660 18.381 -20.484 1.00 51.78 195 HIS A O 1
ATOM 1554 N N . HIS A 1 196 ? 14.974 16.372 -19.748 1.00 57.22 196 HIS A N 1
ATOM 1555 C CA . HIS A 1 196 ? 15.485 16.518 -18.381 1.00 57.22 196 HIS A CA 1
ATOM 1556 C C . HIS A 1 196 ? 16.351 15.353 -17.874 1.00 57.22 196 HIS A C 1
ATOM 1558 O O . HIS A 1 196 ? 17.331 15.633 -17.179 1.00 57.22 196 HIS A O 1
ATOM 1564 N N . ASP A 1 197 ? 16.074 14.106 -18.271 1.00 67.31 197 ASP A N 1
ATOM 1565 C CA . ASP A 1 197 ? 16.802 12.906 -17.843 1.00 67.31 197 ASP A CA 1
ATOM 1566 C C . ASP A 1 197 ? 17.007 11.946 -19.029 1.00 67.31 197 ASP A C 1
ATOM 1568 O O . ASP A 1 197 ? 16.146 11.807 -19.896 1.00 67.31 197 ASP A O 1
ATOM 1572 N N . THR A 1 198 ? 18.170 11.293 -19.089 1.00 79.94 198 THR A N 1
ATOM 1573 C CA . THR A 1 198 ? 18.502 10.318 -20.139 1.00 79.94 198 THR A CA 1
ATOM 1574 C C . THR A 1 198 ? 18.566 8.928 -19.527 1.00 79.94 198 THR A C 1
ATOM 1576 O O . THR A 1 198 ? 19.343 8.705 -18.597 1.00 79.94 198 THR A O 1
ATOM 1579 N N . PHE A 1 199 ? 17.789 7.990 -20.063 1.00 83.56 199 PHE A N 1
ATOM 1580 C CA . PHE A 1 199 ? 17.788 6.593 -19.628 1.00 83.56 199 PHE A CA 1
ATOM 1581 C C . PHE A 1 199 ? 18.387 5.695 -20.699 1.00 83.56 199 PHE A C 1
ATOM 1583 O O . PHE A 1 199 ? 18.342 6.013 -21.886 1.00 83.56 199 PHE A O 1
ATOM 1590 N N . SER A 1 200 ? 18.948 4.562 -20.295 1.00 85.75 200 SER A N 1
ATOM 1591 C CA . SER A 1 200 ? 19.370 3.532 -21.237 1.00 85.75 200 SER A CA 1
ATOM 1592 C C . SER A 1 200 ? 19.102 2.128 -20.730 1.00 85.75 200 SER A C 1
ATOM 1594 O O . SER A 1 200 ? 19.161 1.881 -19.530 1.00 85.75 200 SER A O 1
ATOM 1596 N N . PHE A 1 201 ? 18.821 1.225 -21.659 1.00 87.88 201 PHE A N 1
ATOM 1597 C CA . PHE A 1 201 ? 18.515 -0.178 -21.419 1.00 87.88 201 PHE A CA 1
ATOM 1598 C C . PHE A 1 201 ? 19.620 -1.031 -22.022 1.00 87.88 201 PHE A C 1
ATOM 1600 O O . PHE A 1 201 ? 19.929 -0.882 -23.203 1.00 87.88 201 PHE A O 1
ATOM 1607 N N . HIS A 1 202 ? 20.198 -1.916 -21.214 1.00 88.38 202 HIS A N 1
ATOM 1608 C CA . HIS A 1 202 ? 21.358 -2.731 -21.567 1.00 88.38 202 HIS A CA 1
ATOM 1609 C C . HIS A 1 202 ? 21.059 -4.198 -21.337 1.00 88.38 202 HIS A C 1
ATOM 1611 O O . HIS A 1 202 ? 20.583 -4.565 -20.261 1.00 88.38 202 HIS A O 1
ATOM 1617 N N . LYS A 1 203 ? 21.390 -5.045 -22.310 1.00 87.88 203 LYS A N 1
ATOM 1618 C CA . LYS A 1 203 ? 21.284 -6.493 -22.147 1.00 87.88 203 LYS A CA 1
ATOM 1619 C C . LYS A 1 203 ? 22.425 -6.967 -21.250 1.00 87.88 203 LYS A C 1
ATOM 1621 O O . LYS A 1 203 ? 23.590 -6.669 -21.498 1.00 87.88 203 LYS A O 1
ATOM 1626 N N . ILE A 1 204 ? 22.100 -7.706 -20.201 1.00 86.31 204 ILE A N 1
ATOM 1627 C CA . ILE A 1 204 ? 23.069 -8.293 -19.270 1.00 86.31 204 ILE A CA 1
ATOM 1628 C C . ILE A 1 204 ? 22.753 -9.780 -19.073 1.00 86.31 204 ILE A C 1
ATOM 1630 O O . ILE A 1 204 ? 21.615 -10.205 -19.247 1.00 86.31 204 ILE A O 1
ATOM 1634 N N . ASN A 1 205 ? 23.767 -10.589 -18.771 1.00 78.62 205 ASN A N 1
ATOM 1635 C CA . ASN A 1 205 ? 23.639 -12.044 -18.659 1.00 78.62 205 ASN A CA 1
ATOM 1636 C C . ASN A 1 205 ? 24.485 -12.540 -17.484 1.00 78.62 205 ASN A C 1
ATOM 1638 O O . ASN A 1 205 ? 25.673 -12.230 -17.422 1.00 78.62 205 ASN A O 1
ATOM 1642 N N . ASP A 1 206 ? 23.887 -13.294 -16.565 1.00 71.94 206 ASP A N 1
ATOM 1643 C CA . ASP A 1 206 ? 24.564 -13.836 -15.377 1.00 71.94 206 ASP A CA 1
ATOM 1644 C C . ASP A 1 206 ? 25.251 -15.201 -15.609 1.00 71.94 206 ASP A C 1
ATOM 1646 O O . ASP A 1 206 ? 25.805 -15.799 -14.686 1.00 71.94 206 ASP A O 1
ATOM 1650 N N . GLY A 1 207 ? 25.234 -15.686 -16.850 1.00 69.81 207 GLY A N 1
ATOM 1651 C CA . GLY A 1 207 ? 25.734 -16.985 -17.285 1.00 69.81 207 GLY A CA 1
ATOM 1652 C C . GLY A 1 207 ? 24.643 -18.041 -17.487 1.00 69.81 207 GLY A C 1
ATOM 1653 O O . GLY A 1 207 ? 24.943 -19.081 -18.077 1.00 69.81 207 GLY A O 1
ATOM 1654 N N . GLN A 1 208 ? 23.407 -17.806 -17.030 1.00 68.25 208 GLN A N 1
ATOM 1655 C CA . GLN A 1 208 ? 22.277 -18.733 -17.181 1.00 68.25 208 GLN A CA 1
ATOM 1656 C C . GLN A 1 208 ? 21.025 -18.060 -17.747 1.00 68.25 208 GLN A C 1
ATOM 1658 O O . GLN A 1 208 ? 20.364 -18.652 -18.600 1.00 68.25 208 GLN A O 1
ATOM 1663 N N . GLU A 1 209 ? 20.718 -16.838 -17.314 1.00 77.25 209 GLU A N 1
ATOM 1664 C CA . GLU A 1 209 ? 19.513 -16.104 -17.698 1.00 77.25 209 GLU A CA 1
ATOM 1665 C C . GLU A 1 209 ? 19.846 -14.701 -18.237 1.00 77.25 209 GLU A C 1
ATOM 1667 O O . GLU A 1 209 ? 20.861 -14.080 -17.905 1.00 77.25 209 GLU A O 1
ATOM 1672 N N . GLY A 1 210 ? 18.983 -14.209 -19.129 1.00 82.62 210 GLY A N 1
ATOM 1673 C CA . GLY A 1 210 ? 19.063 -12.859 -19.679 1.00 82.62 210 GLY A CA 1
ATOM 1674 C C . GLY A 1 210 ? 18.301 -11.861 -18.812 1.00 82.62 210 GLY A C 1
ATOM 1675 O O . GLY A 1 210 ? 17.162 -12.107 -18.425 1.00 82.62 210 GLY A O 1
ATOM 1676 N N . PHE A 1 211 ? 18.915 -10.710 -18.554 1.00 87.31 211 PHE A N 1
ATOM 1677 C CA . PHE A 1 211 ? 18.320 -9.590 -17.829 1.00 87.31 211 PHE A CA 1
ATOM 1678 C C . PHE A 1 211 ? 18.484 -8.302 -18.645 1.00 87.31 211 PHE A C 1
ATOM 1680 O O . PHE A 1 211 ? 19.323 -8.209 -19.549 1.00 87.31 211 PHE A O 1
ATOM 1687 N N . VAL A 1 212 ? 17.715 -7.272 -18.300 1.00 89.38 212 VAL A N 1
ATOM 1688 C CA . VAL A 1 212 ? 17.909 -5.919 -18.836 1.00 89.38 212 VAL A CA 1
ATOM 1689 C C . VAL A 1 212 ? 18.188 -4.956 -17.691 1.00 89.38 212 VAL A C 1
ATOM 1691 O O . VAL A 1 212 ? 17.351 -4.775 -16.814 1.00 89.38 212 VAL A O 1
ATOM 1694 N N . ALA A 1 213 ? 19.352 -4.308 -17.705 1.00 88.88 213 ALA A N 1
ATOM 1695 C CA . ALA A 1 213 ? 19.684 -3.239 -16.771 1.00 88.88 213 ALA A CA 1
ATOM 1696 C C . ALA A 1 213 ? 19.225 -1.892 -17.335 1.00 88.88 213 ALA A C 1
ATOM 1698 O O . ALA A 1 213 ? 19.620 -1.508 -18.438 1.00 88.88 213 ALA A O 1
ATOM 1699 N N . ALA A 1 214 ? 18.423 -1.161 -16.565 1.00 88.12 214 ALA A N 1
ATOM 1700 C CA . ALA A 1 214 ? 18.022 0.199 -16.880 1.00 88.12 214 ALA A CA 1
ATOM 1701 C C . ALA A 1 214 ? 18.851 1.194 -16.063 1.00 88.12 214 ALA A C 1
ATOM 1703 O O . ALA A 1 214 ? 18.862 1.157 -14.829 1.00 88.12 214 ALA A O 1
ATOM 1704 N N . LEU A 1 215 ? 19.547 2.089 -16.760 1.00 86.75 215 LEU A N 1
ATOM 1705 C CA . LEU A 1 215 ? 20.481 3.051 -16.187 1.00 86.75 215 LEU A CA 1
ATOM 1706 C C . LEU A 1 215 ? 20.015 4.477 -16.446 1.00 86.75 215 LEU A C 1
ATOM 1708 O O . LEU A 1 215 ? 19.600 4.814 -17.556 1.00 86.75 215 LEU A O 1
ATOM 1712 N N . LYS A 1 216 ? 20.173 5.335 -15.444 1.00 85.19 216 LYS A N 1
ATOM 1713 C CA . LYS A 1 216 ? 20.131 6.785 -15.594 1.00 85.19 216 LYS A CA 1
ATOM 1714 C C . LYS A 1 216 ? 21.520 7.286 -15.973 1.00 85.19 216 LYS A C 1
ATOM 1716 O O . LYS A 1 216 ? 22.479 7.137 -15.216 1.00 85.19 216 LYS A O 1
ATOM 1721 N N . ASN A 1 217 ? 21.632 7.879 -17.155 1.00 76.38 217 ASN A N 1
ATOM 1722 C CA . ASN A 1 217 ? 22.914 8.279 -17.717 1.00 76.38 217 ASN A CA 1
ATOM 1723 C C . ASN A 1 217 ? 23.362 9.664 -17.224 1.00 76.38 217 ASN A C 1
ATOM 1725 O O . ASN A 1 217 ? 22.539 10.576 -17.089 1.00 76.38 217 ASN A O 1
ATOM 1729 N N . PRO A 1 218 ? 24.677 9.877 -17.036 1.00 64.38 218 PRO A N 1
ATOM 1730 C CA . PRO A 1 218 ? 25.243 11.214 -16.894 1.00 64.38 218 PRO A CA 1
ATOM 1731 C C . PRO A 1 218 ? 24.998 12.042 -18.166 1.00 64.38 218 PRO A C 1
ATOM 1733 O O . PRO A 1 218 ? 25.071 11.518 -19.282 1.00 64.38 218 PRO A O 1
ATOM 1736 N N . LYS A 1 219 ? 24.733 13.347 -18.013 1.00 60.69 219 LYS A N 1
ATOM 1737 C CA . LYS A 1 219 ? 24.397 14.245 -19.135 1.00 60.69 219 LYS A CA 1
ATOM 1738 C C . LYS A 1 219 ? 25.432 14.169 -20.264 1.00 60.69 219 LYS A C 1
ATOM 1740 O O . LYS A 1 219 ? 26.596 14.496 -20.053 1.00 60.69 219 LYS A O 1
ATOM 1745 N N . GLY A 1 220 ? 24.971 13.845 -21.473 1.00 58.28 220 GLY A N 1
ATOM 1746 C CA . GLY A 1 220 ? 25.761 13.938 -22.707 1.00 58.28 220 GLY A CA 1
ATOM 1747 C C . GLY A 1 220 ? 26.627 12.721 -23.047 1.00 58.28 220 GLY A C 1
ATOM 1748 O O . GLY A 1 220 ? 27.321 12.761 -24.058 1.00 58.28 220 GLY A O 1
ATOM 1749 N N . THR A 1 221 ? 26.586 11.645 -22.256 1.00 63.16 221 THR A N 1
ATOM 1750 C CA . THR A 1 221 ? 27.353 10.415 -22.523 1.00 63.16 221 THR A CA 1
ATOM 1751 C C . THR A 1 221 ? 26.440 9.257 -22.904 1.00 63.16 221 THR A C 1
ATOM 1753 O O . THR A 1 221 ? 25.547 8.889 -22.144 1.00 63.16 221 THR A O 1
ATOM 1756 N N . SER A 1 222 ? 26.696 8.671 -24.075 1.00 70.12 222 SER A N 1
ATOM 1757 C CA . SER A 1 222 ? 26.138 7.377 -24.473 1.00 70.12 222 SER A CA 1
ATOM 1758 C C . SER A 1 222 ? 27.061 6.258 -23.998 1.00 70.12 222 SER A C 1
ATOM 1760 O O . SER A 1 222 ? 28.259 6.269 -24.294 1.00 70.12 222 SER A O 1
ATOM 1762 N N . ILE A 1 223 ? 26.503 5.322 -23.240 1.00 75.62 223 ILE A N 1
ATOM 1763 C CA . ILE A 1 223 ? 27.218 4.190 -22.647 1.00 75.62 223 ILE A CA 1
ATOM 1764 C C . ILE A 1 223 ? 26.834 2.932 -23.423 1.00 75.62 223 ILE A C 1
ATOM 1766 O O . ILE A 1 223 ? 25.679 2.793 -23.814 1.00 75.62 223 ILE A O 1
ATOM 1770 N N . CYS A 1 224 ? 27.802 2.049 -23.638 1.00 76.88 224 CYS A N 1
ATOM 1771 C CA . CYS A 1 224 ? 27.652 0.736 -24.255 1.00 76.88 224 CYS A CA 1
ATOM 1772 C C . CYS A 1 224 ? 28.044 -0.335 -23.232 1.00 76.88 224 CYS A C 1
ATOM 1774 O O . CYS A 1 224 ? 28.791 -0.041 -22.291 1.00 76.88 224 CYS A O 1
ATOM 1776 N N . ASN A 1 225 ? 27.561 -1.568 -23.401 1.00 81.12 225 ASN A N 1
ATOM 1777 C CA . ASN A 1 225 ? 27.939 -2.674 -22.531 1.00 81.12 225 ASN A CA 1
ATOM 1778 C C . ASN A 1 225 ? 28.346 -3.928 -23.309 1.00 81.12 225 ASN A C 1
ATOM 1780 O O . ASN A 1 225 ? 27.861 -4.216 -24.400 1.00 81.12 225 ASN A O 1
ATOM 1784 N N . LYS A 1 226 ? 29.243 -4.697 -22.696 1.00 74.38 226 LYS A N 1
ATOM 1785 C CA . LYS A 1 226 ? 29.575 -6.057 -23.106 1.00 74.38 226 LYS A CA 1
ATOM 1786 C C . LYS A 1 226 ? 29.863 -6.873 -21.858 1.00 74.38 226 LYS A C 1
ATOM 1788 O O . LYS A 1 226 ? 30.812 -6.563 -21.144 1.00 74.38 226 LYS A O 1
ATOM 1793 N N . ASP A 1 227 ? 29.026 -7.867 -21.573 1.00 68.12 227 ASP A N 1
ATOM 1794 C CA . ASP A 1 227 ? 29.194 -8.792 -20.442 1.00 68.12 227 ASP A CA 1
ATOM 1795 C C . ASP A 1 227 ? 29.507 -8.068 -19.111 1.00 68.12 227 ASP A C 1
ATOM 1797 O O . ASP A 1 227 ? 30.555 -8.272 -18.503 1.00 68.12 227 ASP A O 1
ATOM 1801 N N . PHE A 1 228 ? 28.625 -7.148 -18.690 1.00 74.31 228 PHE A N 1
ATOM 1802 C CA . PHE A 1 228 ? 28.777 -6.283 -17.497 1.00 74.31 228 PHE A CA 1
ATOM 1803 C C . PHE A 1 228 ? 29.938 -5.272 -17.508 1.00 74.31 228 PHE A C 1
ATOM 1805 O O . PHE A 1 228 ? 30.099 -4.511 -16.553 1.00 74.31 228 PHE A O 1
ATOM 1812 N N . SER A 1 229 ? 30.711 -5.187 -18.589 1.00 77.06 229 SER A N 1
ATOM 1813 C CA . SER A 1 229 ? 31.714 -4.135 -18.771 1.00 77.06 229 SER A CA 1
ATOM 1814 C C . SER A 1 229 ? 31.108 -2.967 -19.543 1.00 77.06 229 SER A C 1
ATOM 1816 O O . SER A 1 229 ? 30.689 -3.135 -20.688 1.00 77.06 229 SER A O 1
ATOM 1818 N N . PHE A 1 230 ? 31.062 -1.786 -18.923 1.00 80.25 230 PHE A N 1
ATOM 1819 C CA . PHE A 1 230 ? 30.514 -0.567 -19.524 1.00 80.25 230 PHE A CA 1
ATOM 1820 C C . PHE A 1 230 ? 31.623 0.309 -20.096 1.00 80.25 230 PHE A C 1
ATOM 1822 O O . PHE A 1 230 ? 32.652 0.493 -19.453 1.00 80.25 230 PHE A O 1
ATOM 1829 N N . TYR A 1 231 ? 31.416 0.872 -21.282 1.00 78.50 231 TYR A N 1
ATOM 1830 C CA . TYR A 1 231 ? 32.386 1.722 -21.978 1.00 78.50 231 TYR A CA 1
ATOM 1831 C C . TYR A 1 231 ? 31.683 2.873 -22.705 1.00 78.50 231 TYR A C 1
ATOM 1833 O O . TYR A 1 231 ? 30.468 2.853 -22.914 1.00 78.50 231 TYR A O 1
ATOM 1841 N N . ALA A 1 232 ? 32.441 3.907 -23.072 1.00 76.81 232 ALA A N 1
ATOM 1842 C CA . ALA A 1 232 ? 31.926 4.966 -23.930 1.00 76.81 232 ALA A CA 1
ATOM 1843 C C . ALA A 1 232 ? 31.722 4.418 -25.350 1.00 76.81 232 ALA A C 1
ATOM 1845 O O . ALA A 1 232 ? 32.657 3.891 -25.955 1.00 76.81 232 ALA A O 1
ATOM 1846 N N . CYS A 1 233 ? 30.510 4.547 -25.886 1.00 72.06 233 CYS A N 1
ATOM 1847 C CA . CYS A 1 233 ? 30.207 4.051 -27.226 1.00 72.06 233 CYS A CA 1
ATOM 1848 C C . CYS A 1 233 ? 31.107 4.690 -28.291 1.00 72.06 233 CYS A C 1
ATOM 1850 O O . CYS A 1 233 ? 31.291 5.909 -28.306 1.00 72.06 233 CYS A O 1
ATOM 1852 N N . GLY A 1 234 ? 31.636 3.874 -29.207 1.00 65.81 234 GLY A N 1
ATOM 1853 C CA . GLY A 1 234 ? 32.506 4.336 -30.294 1.00 65.81 234 GLY A CA 1
ATOM 1854 C C . GLY A 1 234 ? 33.977 4.566 -29.916 1.00 65.81 234 GLY A C 1
ATOM 1855 O O . GLY A 1 234 ? 34.766 4.928 -30.792 1.00 65.81 234 GLY A O 1
ATOM 1856 N N . ASP A 1 235 ? 34.380 4.335 -28.662 1.00 65.81 235 ASP A N 1
ATOM 1857 C CA . ASP A 1 235 ? 35.793 4.324 -28.270 1.00 65.81 235 ASP A CA 1
ATOM 1858 C C . ASP A 1 235 ? 36.439 2.961 -28.571 1.00 65.81 235 ASP A C 1
ATOM 1860 O O . ASP A 1 235 ? 36.204 1.959 -27.897 1.00 65.81 235 ASP A O 1
ATOM 1864 N N . SER A 1 236 ? 37.324 2.938 -29.572 1.00 54.12 236 SER A N 1
ATOM 1865 C CA . SER A 1 236 ? 38.081 1.743 -29.974 1.00 54.12 236 SER A CA 1
ATOM 1866 C C . SER A 1 236 ? 38.959 1.134 -28.869 1.00 54.12 236 SER A C 1
ATOM 1868 O O . SER A 1 236 ? 39.345 -0.031 -28.976 1.00 54.12 236 SER A O 1
ATOM 1870 N N . SER A 1 237 ? 39.274 1.889 -27.810 1.00 63.47 237 SER A N 1
ATOM 1871 C CA . SER A 1 237 ? 40.111 1.422 -26.702 1.00 63.47 237 SER A CA 1
ATOM 1872 C C . SER A 1 237 ? 39.374 0.517 -25.706 1.00 63.47 237 SER A C 1
ATOM 1874 O O . SER A 1 237 ? 40.038 -0.180 -24.940 1.00 63.47 237 SER A O 1
ATOM 1876 N N . HIS A 1 238 ? 38.029 0.499 -25.734 1.00 64.94 238 HIS A N 1
ATOM 1877 C CA . HIS A 1 238 ? 37.159 -0.213 -24.783 1.00 64.94 238 HIS A CA 1
ATOM 1878 C C . HIS A 1 238 ? 37.545 0.015 -23.308 1.00 64.94 238 HIS A C 1
ATOM 1880 O O . HIS A 1 238 ? 37.422 -0.887 -22.476 1.00 64.94 238 HIS A O 1
ATOM 1886 N N . ALA A 1 239 ? 38.044 1.208 -22.965 1.00 65.56 239 ALA A N 1
ATOM 1887 C CA . ALA A 1 239 ? 38.347 1.536 -21.580 1.00 65.56 239 ALA A CA 1
ATOM 1888 C C . ALA A 1 239 ? 37.043 1.547 -20.754 1.00 65.56 239 ALA A C 1
ATOM 1890 O O . ALA A 1 239 ? 36.092 2.239 -21.136 1.00 65.56 239 ALA A O 1
ATOM 1891 N N . PRO A 1 240 ? 36.976 0.814 -19.627 1.00 68.50 240 PRO A N 1
ATOM 1892 C CA . PRO A 1 240 ? 35.783 0.809 -18.799 1.00 68.50 240 PRO A CA 1
ATOM 1893 C C . PRO A 1 240 ? 35.462 2.208 -18.261 1.00 68.50 240 PRO A C 1
ATOM 1895 O O . PRO A 1 240 ? 36.340 2.897 -17.736 1.00 68.50 240 PRO A O 1
ATOM 1898 N N . VAL A 1 241 ? 34.196 2.610 -18.352 1.00 72.56 241 VAL A N 1
ATOM 1899 C CA . VAL A 1 241 ? 33.659 3.820 -17.716 1.00 72.56 241 VAL A CA 1
ATOM 1900 C C . VAL A 1 241 ? 32.725 3.429 -16.578 1.00 72.56 241 VAL A C 1
ATOM 1902 O O . VAL A 1 241 ? 32.184 2.324 -16.552 1.00 72.56 241 VAL A O 1
ATOM 1905 N N . ALA A 1 242 ? 32.527 4.336 -15.620 1.00 70.75 242 ALA A N 1
ATOM 1906 C CA . ALA A 1 242 ? 31.524 4.116 -14.589 1.00 70.75 242 ALA A CA 1
ATOM 1907 C C . ALA A 1 242 ? 30.136 4.021 -15.251 1.00 70.75 242 ALA A C 1
ATOM 1909 O O . ALA A 1 242 ? 29.782 4.931 -16.011 1.00 70.75 242 ALA A O 1
ATOM 1910 N N . PRO A 1 243 ? 29.353 2.958 -14.990 1.00 72.00 243 PRO A N 1
ATOM 1911 C CA . PRO A 1 243 ? 27.970 2.926 -15.435 1.00 72.00 243 PRO A CA 1
ATOM 1912 C C . PRO A 1 243 ? 27.198 4.098 -14.817 1.00 72.00 243 PRO A C 1
ATOM 1914 O O . PRO A 1 243 ? 27.554 4.599 -13.746 1.00 72.00 243 PRO A O 1
ATOM 1917 N N . GLY A 1 244 ? 26.133 4.531 -15.495 1.00 75.25 244 GLY A N 1
ATOM 1918 C CA . GLY A 1 244 ? 25.145 5.426 -14.895 1.00 75.25 244 GLY A CA 1
ATOM 1919 C C . GLY A 1 244 ? 24.493 4.816 -13.645 1.00 75.25 244 GLY A C 1
ATOM 1920 O O . GLY A 1 244 ? 24.723 3.650 -13.314 1.00 75.25 244 GLY A O 1
ATOM 1921 N N . SER A 1 245 ? 23.658 5.590 -12.951 1.00 84.25 245 SER A N 1
ATOM 1922 C CA . SER A 1 245 ? 22.940 5.104 -11.768 1.00 84.25 245 SER A CA 1
ATOM 1923 C C . SER A 1 245 ? 21.951 4.011 -12.182 1.00 84.25 245 SER A C 1
ATOM 1925 O O . SER A 1 245 ? 21.097 4.249 -13.037 1.00 84.25 245 SER A O 1
ATOM 1927 N N . LEU A 1 246 ? 22.046 2.815 -11.596 1.00 84.88 246 LEU A N 1
ATOM 1928 C CA . LEU A 1 246 ? 21.062 1.757 -11.826 1.00 84.88 246 LEU A CA 1
ATOM 1929 C C . LEU A 1 246 ? 19.713 2.215 -11.267 1.00 84.88 246 LEU A C 1
ATOM 1931 O O . LEU A 1 246 ? 19.641 2.612 -10.104 1.00 84.88 246 LEU A O 1
ATOM 1935 N N . VAL A 1 247 ? 18.663 2.151 -12.088 1.00 82.69 247 VAL A N 1
ATOM 1936 C CA . VAL A 1 247 ? 17.293 2.531 -11.699 1.00 82.69 247 VAL A CA 1
ATOM 1937 C C . VAL A 1 247 ? 16.309 1.366 -11.736 1.00 82.69 247 VAL A C 1
ATOM 1939 O O . VAL A 1 247 ? 15.310 1.424 -11.026 1.00 82.69 247 VAL A O 1
ATOM 1942 N N . ALA A 1 248 ? 16.581 0.304 -12.505 1.00 83.69 248 ALA A N 1
ATOM 1943 C CA . ALA A 1 248 ? 15.827 -0.954 -12.470 1.00 83.69 248 ALA A CA 1
ATOM 1944 C C . ALA A 1 248 ? 16.574 -2.107 -13.156 1.00 83.69 248 ALA A C 1
ATOM 1946 O O . ALA A 1 248 ? 17.464 -1.883 -13.979 1.00 83.69 248 ALA A O 1
ATOM 1947 N N . VAL A 1 249 ? 16.154 -3.336 -12.857 1.00 85.56 249 VAL A N 1
ATOM 1948 C CA . VAL A 1 249 ? 16.501 -4.549 -13.606 1.00 85.56 249 VAL A CA 1
ATOM 1949 C C . VAL A 1 249 ? 15.206 -5.234 -14.046 1.00 85.56 249 VAL A C 1
ATOM 1951 O O . VAL A 1 249 ? 14.290 -5.401 -13.245 1.00 85.56 249 VAL A O 1
ATOM 1954 N N . LEU A 1 250 ? 15.112 -5.609 -15.320 1.00 86.44 250 LEU A N 1
ATOM 1955 C CA . LEU A 1 250 ? 13.966 -6.316 -15.889 1.00 86.44 250 LEU A CA 1
ATOM 1956 C C . LEU A 1 250 ? 14.336 -7.767 -16.193 1.00 86.44 250 LEU A C 1
ATOM 1958 O O . LEU A 1 250 ? 15.459 -8.047 -16.624 1.00 86.44 250 LEU A O 1
ATOM 1962 N N . ALA A 1 251 ? 13.370 -8.664 -16.013 1.00 84.38 251 ALA A N 1
ATOM 1963 C CA . ALA A 1 251 ? 13.508 -10.085 -16.307 1.00 84.38 251 ALA A CA 1
ATOM 1964 C C . ALA A 1 251 ? 12.164 -10.741 -16.670 1.00 84.38 251 ALA A C 1
ATOM 1966 O O . ALA A 1 251 ? 11.088 -10.161 -16.490 1.00 84.38 251 ALA A O 1
ATOM 1967 N N . ALA A 1 252 ? 12.239 -11.954 -17.220 1.00 80.44 252 ALA A N 1
ATOM 1968 C CA . ALA A 1 252 ? 11.080 -12.764 -17.592 1.00 80.44 252 ALA A CA 1
ATOM 1969 C C . ALA A 1 252 ? 10.343 -13.285 -16.347 1.00 80.44 252 ALA A C 1
ATOM 1971 O O . ALA A 1 252 ? 10.976 -13.794 -15.429 1.00 80.44 252 ALA A O 1
ATOM 1972 N N . GLU A 1 253 ? 9.013 -13.178 -16.274 1.00 69.00 253 GLU A N 1
ATOM 1973 C CA . GLU A 1 253 ? 8.258 -13.574 -15.075 1.00 69.00 253 GLU A CA 1
ATOM 1974 C C . GLU A 1 253 ? 8.582 -15.008 -14.626 1.00 69.00 253 GLU A C 1
ATOM 1976 O O . GLU A 1 253 ? 8.480 -15.963 -15.393 1.00 69.00 253 GLU A O 1
ATOM 1981 N N . GLY A 1 254 ? 8.958 -15.157 -13.352 1.00 64.81 254 GLY A N 1
ATOM 1982 C CA . GLY A 1 254 ? 9.366 -16.438 -12.767 1.00 64.81 254 GLY A CA 1
ATOM 1983 C C . GLY A 1 254 ? 10.882 -16.630 -12.655 1.00 64.81 254 GLY A C 1
ATOM 1984 O O . GLY A 1 254 ? 11.309 -17.454 -11.847 1.00 64.81 254 GLY A O 1
ATOM 1985 N N . THR A 1 255 ? 11.685 -15.839 -13.371 1.00 66.56 255 THR A N 1
ATOM 1986 C CA . THR A 1 255 ? 13.132 -15.716 -13.133 1.00 66.56 255 THR A CA 1
ATOM 1987 C C . THR A 1 255 ? 13.374 -15.030 -11.782 1.00 66.56 255 THR A C 1
ATOM 1989 O O . THR A 1 255 ? 12.534 -14.268 -11.309 1.00 66.56 255 THR A O 1
ATOM 1992 N N . THR A 1 256 ? 14.502 -15.305 -11.126 1.00 67.00 256 THR A N 1
ATOM 1993 C CA . THR A 1 256 ? 14.925 -14.611 -9.895 1.00 67.00 256 THR A CA 1
ATOM 1994 C C . THR A 1 256 ? 16.119 -13.721 -10.216 1.00 67.00 256 THR A C 1
ATOM 1996 O O . THR A 1 256 ? 17.124 -14.237 -10.686 1.00 67.00 256 THR A O 1
ATOM 1999 N N . ILE A 1 257 ? 16.056 -12.412 -9.938 1.00 71.44 257 ILE A N 1
ATOM 2000 C CA . ILE A 1 257 ? 17.201 -11.512 -10.164 1.00 71.44 257 ILE A CA 1
ATOM 2001 C C . ILE A 1 257 ? 18.239 -11.714 -9.054 1.00 71.44 257 ILE A C 1
ATOM 2003 O O . ILE A 1 257 ? 17.945 -11.443 -7.886 1.00 71.44 257 ILE A O 1
ATOM 2007 N N . PRO A 1 258 ? 19.459 -12.184 -9.363 1.00 72.69 258 PRO A N 1
ATOM 2008 C CA . PRO A 1 258 ? 20.467 -12.393 -8.339 1.00 72.69 258 PRO A CA 1
ATOM 2009 C C . PRO A 1 258 ? 21.033 -11.062 -7.823 1.00 72.69 258 PRO A C 1
ATOM 2011 O O . PRO A 1 258 ? 21.310 -10.133 -8.584 1.00 72.69 258 PRO A O 1
ATOM 2014 N N . GLN A 1 259 ? 21.293 -10.997 -6.511 1.00 69.88 259 GLN A N 1
ATOM 2015 C CA . GLN A 1 259 ? 21.846 -9.807 -5.843 1.00 69.88 259 GLN A CA 1
ATOM 2016 C C . GLN A 1 259 ? 23.188 -9.344 -6.447 1.00 69.88 259 GLN A C 1
ATOM 2018 O O . GLN A 1 259 ? 23.504 -8.155 -6.424 1.00 69.88 259 GLN A O 1
ATOM 2023 N N . SER A 1 260 ? 23.953 -10.264 -7.044 1.00 72.38 260 SER A N 1
ATOM 2024 C CA . SER A 1 260 ? 25.214 -9.974 -7.738 1.00 72.38 260 SER A CA 1
ATOM 2025 C C . SER A 1 260 ? 25.061 -8.982 -8.896 1.00 72.38 260 SER A C 1
ATOM 2027 O O . SER A 1 260 ? 25.991 -8.220 -9.163 1.00 72.38 260 SER A O 1
ATOM 2029 N N . ILE A 1 261 ? 23.897 -8.942 -9.557 1.00 78.25 261 ILE A N 1
ATOM 2030 C CA . ILE A 1 261 ? 23.616 -7.961 -10.614 1.00 78.25 261 ILE A CA 1
ATOM 2031 C C . ILE A 1 261 ? 23.604 -6.558 -10.021 1.00 78.25 261 ILE A C 1
ATOM 2033 O O . ILE A 1 261 ? 24.303 -5.678 -10.514 1.00 78.25 261 ILE A O 1
ATOM 2037 N N . PHE A 1 262 ? 22.879 -6.355 -8.923 1.00 77.06 262 PHE A N 1
ATOM 2038 C CA . PHE A 1 262 ? 22.819 -5.063 -8.243 1.00 77.06 262 PHE A CA 1
ATOM 2039 C C . PHE A 1 262 ? 24.178 -4.661 -7.667 1.00 77.06 262 PHE A C 1
ATOM 2041 O O . PHE A 1 262 ? 24.587 -3.511 -7.806 1.00 77.06 262 PHE A O 1
ATOM 2048 N N . ASP A 1 263 ? 24.908 -5.610 -7.076 1.00 73.94 263 ASP A N 1
ATOM 2049 C CA . ASP A 1 263 ? 26.231 -5.368 -6.490 1.00 73.94 263 ASP A CA 1
ATOM 2050 C C . ASP A 1 263 ? 27.282 -4.923 -7.527 1.00 73.94 263 ASP A C 1
ATOM 2052 O O . ASP A 1 263 ? 28.298 -4.332 -7.157 1.00 73.94 263 ASP A O 1
ATOM 2056 N N . THR A 1 264 ? 27.029 -5.157 -8.819 1.00 76.50 264 THR A N 1
ATOM 2057 C CA . THR A 1 264 ? 27.883 -4.685 -9.921 1.00 76.50 264 THR A CA 1
ATOM 2058 C C . THR A 1 264 ? 27.800 -3.164 -10.112 1.00 76.50 264 THR A C 1
ATOM 2060 O O . THR A 1 264 ? 28.749 -2.545 -10.597 1.00 76.50 264 THR A O 1
ATOM 2063 N N . PHE A 1 265 ? 26.698 -2.532 -9.696 1.00 79.19 265 PHE A N 1
ATOM 2064 C CA . PHE A 1 265 ? 26.483 -1.094 -9.841 1.00 79.19 265 PHE A CA 1
ATOM 2065 C C . PHE A 1 265 ? 26.762 -0.367 -8.526 1.00 79.19 265 PHE A C 1
ATOM 2067 O O . PHE A 1 265 ? 26.091 -0.574 -7.515 1.00 79.19 265 PHE A O 1
ATOM 2074 N N . SER A 1 266 ? 27.747 0.532 -8.554 1.00 72.62 266 SER A N 1
ATOM 2075 C CA . SER A 1 266 ? 28.166 1.323 -7.390 1.00 72.62 266 SER A CA 1
ATOM 2076 C C . SER A 1 266 ? 27.167 2.413 -6.995 1.00 72.62 266 SER A C 1
ATOM 2078 O O . SER A 1 266 ? 27.178 2.853 -5.845 1.00 72.62 266 SER A O 1
ATOM 2080 N N . ILE A 1 267 ? 26.314 2.845 -7.929 1.00 74.69 267 ILE A N 1
ATOM 2081 C CA . ILE A 1 267 ? 25.279 3.857 -7.719 1.00 74.69 267 ILE A CA 1
ATOM 2082 C C . ILE A 1 267 ? 23.932 3.264 -8.129 1.00 74.69 267 ILE A C 1
ATOM 2084 O O . ILE A 1 267 ? 23.763 2.766 -9.241 1.00 74.69 267 ILE A O 1
ATOM 2088 N N . GLN A 1 268 ? 22.984 3.323 -7.202 1.00 76.56 268 GLN A N 1
ATOM 2089 C CA . GLN A 1 268 ? 21.637 2.780 -7.305 1.00 76.56 268 GLN A CA 1
ATOM 2090 C C . GLN A 1 268 ? 20.668 3.869 -6.853 1.00 76.56 268 GLN A C 1
ATOM 2092 O O . GLN A 1 268 ? 20.807 4.394 -5.747 1.00 76.56 268 GLN A O 1
ATOM 2097 N N . GLU A 1 269 ? 19.719 4.244 -7.704 1.00 68.62 269 GLU A N 1
ATOM 2098 C CA . GLU A 1 269 ? 18.828 5.373 -7.452 1.00 68.62 269 GLU A CA 1
ATOM 2099 C C . GLU A 1 269 ? 17.375 5.007 -7.729 1.00 68.62 269 GLU A C 1
ATOM 2101 O O . GLU A 1 269 ? 17.044 4.337 -8.704 1.00 68.62 269 GLU A O 1
ATOM 2106 N N . TYR A 1 270 ? 16.484 5.513 -6.881 1.00 66.88 270 TYR A N 1
ATOM 2107 C CA . TYR A 1 270 ? 15.062 5.507 -7.175 1.00 66.88 270 TYR A CA 1
ATOM 2108 C C . TYR A 1 270 ? 14.682 6.769 -7.944 1.00 66.88 270 TYR A C 1
ATOM 2110 O O . TYR A 1 270 ? 14.761 7.874 -7.401 1.00 66.88 270 TYR A O 1
ATOM 2118 N N . ASP A 1 271 ? 14.203 6.596 -9.174 1.00 68.50 271 ASP A N 1
ATOM 2119 C CA . ASP A 1 271 ? 13.793 7.700 -10.034 1.00 68.50 271 ASP A CA 1
ATOM 2120 C C . ASP A 1 271 ? 12.294 7.622 -10.380 1.00 68.50 271 ASP A C 1
ATOM 2122 O O . ASP A 1 271 ? 11.816 6.705 -11.049 1.00 68.50 271 ASP A O 1
ATOM 2126 N N . LYS A 1 272 ? 11.529 8.618 -9.914 1.00 65.25 272 LYS A N 1
ATOM 2127 C CA . LYS A 1 272 ? 10.077 8.703 -10.149 1.00 65.25 272 LYS A CA 1
ATOM 2128 C C . LYS A 1 272 ? 9.723 8.973 -11.613 1.00 65.25 272 LYS A C 1
ATOM 2130 O O . LYS A 1 272 ? 8.641 8.579 -12.042 1.00 65.25 272 LYS A O 1
ATOM 2135 N N . SER A 1 273 ? 10.588 9.665 -12.355 1.00 71.06 273 SER A N 1
ATOM 2136 C CA . SER A 1 273 ? 10.372 9.927 -13.782 1.00 71.06 273 SER A CA 1
ATOM 2137 C C . SER A 1 273 ? 10.558 8.648 -14.594 1.00 71.06 273 SER A C 1
ATOM 2139 O O . SER A 1 273 ? 9.720 8.345 -15.441 1.00 71.06 273 SER A O 1
ATOM 2141 N N . PHE A 1 274 ? 11.552 7.833 -14.227 1.00 74.44 274 PHE A N 1
ATOM 2142 C CA . PHE A 1 274 ? 11.746 6.501 -14.789 1.00 74.44 274 PHE A CA 1
ATOM 2143 C C . PHE A 1 274 ? 10.564 5.574 -14.496 1.00 74.44 274 PHE A C 1
ATOM 2145 O O . PHE A 1 274 ? 10.048 4.941 -15.410 1.00 74.44 274 PHE A O 1
ATOM 2152 N N . LEU A 1 275 ? 10.087 5.519 -13.245 1.00 63.06 275 LEU A N 1
ATOM 2153 C CA . LEU A 1 275 ? 8.946 4.668 -12.882 1.00 63.06 275 LEU A CA 1
ATOM 2154 C C . LEU A 1 275 ? 7.701 5.003 -13.711 1.00 63.06 275 LEU A C 1
ATOM 2156 O O . LEU A 1 275 ? 7.019 4.099 -14.189 1.00 63.06 275 LEU A O 1
ATOM 2160 N N . LYS A 1 276 ? 7.414 6.296 -13.892 1.00 65.75 276 LYS A N 1
ATOM 2161 C CA . LYS A 1 276 ? 6.297 6.745 -14.725 1.00 65.75 276 LYS A CA 1
ATOM 2162 C C . LYS A 1 276 ? 6.485 6.296 -16.177 1.00 65.75 276 LYS A C 1
ATOM 2164 O O . LYS A 1 276 ? 5.597 5.659 -16.724 1.00 65.75 276 LYS A O 1
ATOM 2169 N N . PHE A 1 277 ? 7.655 6.577 -16.746 1.00 69.44 277 PHE A N 1
ATOM 2170 C CA . PHE A 1 277 ? 8.006 6.206 -18.115 1.00 69.44 277 PHE A CA 1
ATOM 2171 C C . PHE A 1 277 ? 7.875 4.699 -18.371 1.00 69.44 277 PHE A C 1
ATOM 2173 O O . PHE A 1 277 ? 7.271 4.277 -19.351 1.00 69.44 277 PHE A O 1
ATOM 2180 N N . VAL A 1 278 ? 8.410 3.879 -17.466 1.00 68.19 278 VAL A N 1
ATOM 2181 C CA . VAL A 1 278 ? 8.354 2.425 -17.595 1.00 68.19 278 VAL A CA 1
ATOM 2182 C C . VAL A 1 278 ? 6.950 1.894 -17.362 1.00 68.19 278 VAL A C 1
ATOM 2184 O O . VAL A 1 278 ? 6.579 0.958 -18.043 1.00 68.19 278 VAL A O 1
ATOM 2187 N N . THR A 1 279 ? 6.148 2.471 -16.465 1.00 61.75 279 THR A N 1
ATOM 2188 C CA . THR A 1 279 ? 4.750 2.029 -16.294 1.00 61.75 279 THR A CA 1
ATOM 2189 C C . THR A 1 279 ? 3.965 2.218 -17.590 1.00 61.75 279 THR A C 1
ATOM 2191 O O . THR A 1 279 ? 3.339 1.269 -18.047 1.00 61.75 279 THR A O 1
ATOM 2194 N N . ASP A 1 280 ? 4.092 3.387 -18.226 1.00 65.50 280 ASP A N 1
ATOM 2195 C CA . ASP A 1 280 ? 3.440 3.666 -19.510 1.00 65.50 280 ASP A CA 1
ATOM 2196 C C . ASP A 1 280 ? 3.925 2.680 -20.600 1.00 65.50 280 ASP A C 1
ATOM 2198 O O . ASP A 1 280 ? 3.119 2.126 -21.341 1.00 65.50 280 ASP A O 1
ATOM 2202 N N . ALA A 1 281 ? 5.230 2.385 -20.651 1.00 65.50 281 ALA A N 1
ATOM 2203 C CA . ALA A 1 281 ? 5.791 1.421 -21.602 1.00 65.50 281 ALA A CA 1
ATOM 2204 C C . ALA A 1 281 ? 5.448 -0.051 -21.284 1.00 65.50 281 ALA A C 1
ATOM 2206 O O . ALA A 1 281 ? 5.380 -0.867 -22.196 1.00 65.50 281 ALA A O 1
ATOM 2207 N N . MET A 1 282 ? 5.267 -0.418 -20.010 1.00 63.78 282 MET A N 1
ATOM 2208 C CA . MET A 1 282 ? 4.923 -1.780 -19.577 1.00 63.78 282 MET A CA 1
ATOM 2209 C C . MET A 1 282 ? 3.453 -2.102 -19.783 1.00 63.78 282 MET A C 1
ATOM 2211 O O . MET A 1 282 ? 3.151 -3.249 -20.095 1.00 63.78 282 MET A O 1
ATOM 2215 N N . ASP A 1 283 ? 2.560 -1.125 -19.624 1.00 61.56 283 ASP A N 1
ATOM 2216 C CA . ASP A 1 283 ? 1.141 -1.307 -19.931 1.00 61.56 283 ASP A CA 1
ATOM 2217 C C . ASP A 1 283 ? 0.976 -1.743 -21.406 1.00 61.56 283 ASP A C 1
ATOM 2219 O O . ASP A 1 283 ? 0.214 -2.662 -21.698 1.00 61.56 283 ASP A O 1
ATOM 2223 N N . GLU A 1 284 ? 1.790 -1.197 -22.321 1.00 63.31 284 GLU A N 1
ATOM 2224 C CA . GLU A 1 284 ? 1.839 -1.635 -23.726 1.00 63.31 284 GLU A CA 1
ATOM 2225 C C . GLU A 1 284 ? 2.406 -3.057 -23.913 1.00 63.31 284 GLU A C 1
ATOM 2227 O O . GLU A 1 284 ? 1.965 -3.776 -24.810 1.00 63.31 284 GLU A O 1
ATOM 2232 N N . LEU A 1 285 ? 3.363 -3.496 -23.081 1.00 60.25 285 LEU A N 1
ATOM 2233 C CA . LEU A 1 285 ? 3.878 -4.877 -23.130 1.00 60.25 285 LEU A CA 1
ATOM 2234 C C . LEU A 1 285 ? 2.859 -5.889 -22.594 1.00 60.25 285 LEU A C 1
ATOM 2236 O O . LEU A 1 285 ? 2.759 -6.999 -23.120 1.00 60.25 285 LEU A O 1
ATOM 2240 N N . GLU A 1 286 ? 2.124 -5.519 -21.542 1.00 56.72 286 GLU A N 1
ATOM 2241 C CA . GLU A 1 286 ? 1.066 -6.346 -20.959 1.00 56.72 286 GLU A CA 1
ATOM 2242 C C . GLU A 1 286 ? -0.107 -6.524 -21.932 1.00 56.72 286 GLU A C 1
ATOM 2244 O O . GLU A 1 286 ? -0.629 -7.633 -22.037 1.00 56.72 286 GLU A O 1
ATOM 2249 N N . ASP A 1 287 ? -0.473 -5.487 -22.695 1.00 59.19 287 ASP A N 1
ATOM 2250 C CA . ASP A 1 287 ? -1.478 -5.573 -23.769 1.00 59.19 287 ASP A CA 1
ATOM 2251 C C . ASP A 1 287 ? -1.091 -6.577 -24.879 1.00 59.19 287 ASP A C 1
ATOM 2253 O O . ASP A 1 287 ? -1.942 -7.000 -25.666 1.00 59.19 287 ASP A O 1
ATOM 2257 N N . GLN A 1 288 ? 0.182 -6.987 -24.935 1.00 60.34 288 GLN A N 1
ATOM 2258 C CA . GLN A 1 288 ? 0.710 -7.997 -25.853 1.00 60.34 288 GLN A CA 1
ATOM 2259 C C . GLN A 1 288 ? 1.019 -9.351 -25.190 1.00 60.34 288 GLN A C 1
ATOM 2261 O O . GLN A 1 288 ? 1.734 -10.166 -25.773 1.00 60.34 288 GLN A O 1
ATOM 2266 N N . ASP A 1 289 ? 0.504 -9.604 -23.983 1.00 62.50 289 ASP A N 1
ATOM 2267 C CA . ASP A 1 289 ? 0.695 -10.855 -23.235 1.00 62.50 289 ASP A CA 1
ATOM 2268 C C . ASP A 1 289 ? 2.173 -11.200 -22.919 1.00 62.50 289 ASP A C 1
ATOM 2270 O O . ASP A 1 289 ? 2.499 -12.364 -22.669 1.00 62.50 289 ASP A O 1
ATOM 2274 N N . MET A 1 290 ? 3.091 -10.220 -22.885 1.00 63.59 290 MET A N 1
ATOM 2275 C CA . MET A 1 290 ? 4.491 -10.470 -22.509 1.00 63.59 290 MET A CA 1
ATOM 2276 C C . MET A 1 290 ? 4.686 -10.432 -20.982 1.00 63.59 290 MET A C 1
ATOM 2278 O O . MET A 1 290 ? 4.526 -9.373 -20.366 1.00 63.59 290 MET A O 1
ATOM 2282 N N . PRO A 1 291 ? 5.087 -11.546 -20.336 1.00 67.06 291 PRO A N 1
ATOM 2283 C CA . PRO A 1 291 ? 5.173 -11.622 -18.882 1.00 67.06 291 PRO A CA 1
ATOM 2284 C C . PRO A 1 291 ? 6.513 -11.058 -18.389 1.00 67.06 291 PRO A C 1
ATOM 2286 O O . PRO A 1 291 ? 7.490 -11.785 -18.204 1.00 67.06 291 PRO A O 1
ATOM 2289 N N . VAL A 1 292 ? 6.578 -9.740 -18.190 1.00 66.06 292 VAL A N 1
ATOM 2290 C CA . VAL A 1 292 ? 7.777 -9.037 -17.702 1.00 66.06 292 VAL A CA 1
ATOM 2291 C C . VAL A 1 292 ? 7.599 -8.632 -16.240 1.00 66.06 292 VAL A C 1
ATOM 2293 O O . VAL A 1 292 ? 6.573 -8.072 -15.839 1.00 66.06 292 VAL A O 1
ATOM 2296 N N . TYR A 1 293 ? 8.622 -8.867 -15.419 1.00 67.56 293 TYR A N 1
ATOM 2297 C CA . TYR A 1 293 ? 8.701 -8.275 -14.086 1.00 67.56 293 TYR A CA 1
ATOM 2298 C C . TYR A 1 293 ? 9.909 -7.344 -13.973 1.00 67.56 293 TYR A C 1
ATOM 2300 O O . TYR A 1 293 ? 10.915 -7.493 -14.667 1.00 67.56 293 TYR A O 1
ATOM 2308 N N . ILE A 1 294 ? 9.756 -6.334 -13.119 1.00 68.25 294 ILE A N 1
ATOM 2309 C CA . ILE A 1 294 ? 10.731 -5.268 -12.911 1.00 68.25 294 ILE A CA 1
ATOM 2310 C C . ILE A 1 294 ? 11.065 -5.248 -11.433 1.00 68.25 294 ILE A C 1
ATOM 2312 O O . ILE A 1 294 ? 10.151 -5.176 -10.606 1.00 68.25 294 ILE A O 1
ATOM 2316 N N . ASP A 1 295 ? 12.355 -5.259 -11.134 1.00 68.75 295 ASP A N 1
ATOM 2317 C CA . ASP A 1 295 ? 12.877 -5.024 -9.801 1.00 68.75 295 ASP A CA 1
ATOM 2318 C C . ASP A 1 295 ? 13.592 -3.672 -9.754 1.00 68.75 295 ASP A C 1
ATOM 2320 O O . ASP A 1 295 ? 14.292 -3.269 -10.689 1.00 68.75 295 ASP A O 1
ATOM 2324 N N . PHE A 1 296 ? 13.396 -2.952 -8.657 1.00 64.62 296 PHE A N 1
ATOM 2325 C CA . PHE A 1 296 ? 13.976 -1.633 -8.451 1.00 64.62 296 PHE A CA 1
ATOM 2326 C C . PHE A 1 296 ? 15.106 -1.742 -7.433 1.00 64.62 296 PHE A C 1
ATOM 2328 O O . PHE A 1 296 ? 14.962 -2.438 -6.428 1.00 64.62 296 PHE A O 1
ATOM 2335 N N . PRO A 1 297 ? 16.213 -1.010 -7.620 1.00 55.06 297 PRO A N 1
ATOM 2336 C CA . PRO A 1 297 ? 17.335 -1.039 -6.707 1.00 55.06 297 PRO A CA 1
ATOM 2337 C C . PRO A 1 297 ? 16.989 -0.218 -5.458 1.00 55.06 297 PRO A C 1
ATOM 2339 O O . PRO A 1 297 ? 17.406 0.924 -5.275 1.00 55.06 297 PRO A O 1
ATOM 2342 N N . PHE A 1 298 ? 16.164 -0.787 -4.586 1.00 50.28 298 PHE A N 1
ATOM 2343 C CA . PHE A 1 298 ? 15.905 -0.255 -3.261 1.00 50.28 298 PHE A CA 1
ATOM 2344 C C . PHE A 1 298 ? 16.766 -1.017 -2.263 1.00 50.28 298 PHE A C 1
ATOM 2346 O O . PHE A 1 298 ? 16.414 -2.123 -1.891 1.00 50.28 298 PHE A O 1
ATOM 2353 N N . VAL A 1 299 ? 17.859 -0.385 -1.817 1.00 44.06 299 VAL A N 1
ATOM 2354 C CA . VAL A 1 299 ? 18.680 -0.777 -0.655 1.00 44.06 299 VAL A CA 1
ATOM 2355 C C . VAL A 1 299 ? 19.140 -2.236 -0.681 1.00 44.06 299 VAL A C 1
ATOM 2357 O O . VAL A 1 299 ? 18.385 -3.130 -0.332 1.00 44.06 299 VAL A O 1
ATOM 2360 N N . LYS A 1 300 ? 20.428 -2.438 -0.995 1.00 41.56 300 LYS A N 1
ATOM 2361 C CA . LYS A 1 300 ? 21.212 -3.679 -0.844 1.00 41.56 300 LYS A CA 1
ATOM 2362 C C . LYS A 1 300 ? 20.460 -4.799 -0.117 1.00 41.56 300 LYS A C 1
ATOM 2364 O O . LYS A 1 300 ? 20.479 -4.892 1.115 1.00 41.56 300 LYS A O 1
ATOM 2369 N N . VAL A 1 301 ? 19.774 -5.625 -0.895 1.00 40.50 301 VAL A N 1
ATOM 2370 C CA . VAL A 1 301 ? 18.904 -6.641 -0.333 1.00 40.50 301 VAL A CA 1
ATOM 2371 C C . VAL A 1 301 ? 19.759 -7.769 0.177 1.00 40.50 301 VAL A C 1
ATOM 2373 O O . VAL A 1 301 ? 20.536 -8.391 -0.539 1.00 40.50 301 VAL A O 1
ATOM 2376 N N . THR A 1 302 ? 19.592 -8.063 1.456 1.00 42.53 302 THR A N 1
ATOM 2377 C CA . THR A 1 302 ? 20.093 -9.307 2.017 1.00 42.53 302 THR A CA 1
ATOM 2378 C C . THR A 1 302 ? 18.990 -10.353 1.904 1.00 42.53 302 THR A C 1
ATOM 2380 O O . THR A 1 302 ? 18.135 -10.440 2.767 1.00 42.53 302 THR A O 1
ATOM 2383 N N . ASN A 1 303 ? 19.016 -11.144 0.826 1.00 50.75 303 ASN A N 1
ATOM 2384 C CA . ASN A 1 303 ? 18.168 -12.320 0.578 1.00 50.75 303 ASN A CA 1
ATOM 2385 C C . ASN A 1 303 ? 16.655 -12.106 0.799 1.00 50.75 303 ASN A C 1
ATOM 2387 O O . ASN A 1 303 ? 16.134 -12.347 1.887 1.00 50.75 303 ASN A O 1
ATOM 2391 N N . GLY A 1 304 ? 15.944 -11.740 -0.275 1.00 54.03 304 GLY A N 1
ATOM 2392 C CA . GLY A 1 304 ? 14.496 -11.497 -0.266 1.00 54.03 304 GLY A CA 1
ATOM 2393 C C . GLY A 1 304 ? 13.628 -12.715 0.072 1.00 54.03 304 GLY A C 1
ATOM 2394 O O . GLY A 1 304 ? 12.479 -12.560 0.475 1.00 54.03 304 GLY A O 1
ATOM 2395 N N . VAL A 1 305 ? 14.148 -13.937 -0.089 1.00 60.72 305 VAL A N 1
ATOM 2396 C CA . VAL A 1 305 ? 13.367 -15.159 0.141 1.00 60.72 305 VAL A CA 1
ATOM 2397 C C . VAL A 1 305 ? 13.379 -15.515 1.620 1.00 60.72 305 VAL A C 1
ATOM 2399 O O . VAL A 1 305 ? 14.441 -15.667 2.228 1.00 60.72 305 VAL A O 1
ATOM 2402 N N . ALA A 1 306 ? 12.187 -15.713 2.188 1.00 69.69 306 ALA A N 1
ATOM 2403 C CA . ALA A 1 306 ? 12.053 -16.239 3.537 1.00 69.69 306 ALA A CA 1
ATOM 2404 C C . ALA A 1 306 ? 12.815 -17.572 3.668 1.00 69.69 306 ALA A C 1
ATOM 2406 O O . ALA A 1 306 ? 12.526 -18.515 2.925 1.00 69.69 306 ALA A O 1
ATOM 2407 N N . PRO A 1 307 ? 13.773 -17.691 4.607 1.00 72.44 307 PRO A N 1
ATOM 2408 C CA . PRO A 1 307 ? 14.454 -18.952 4.853 1.00 72.44 307 PRO A CA 1
ATOM 2409 C C . PRO A 1 307 ? 13.441 -20.062 5.129 1.00 72.44 307 PRO A C 1
ATOM 2411 O O . PRO A 1 307 ? 12.514 -19.858 5.912 1.00 72.44 307 PRO A O 1
ATOM 2414 N N . HIS A 1 308 ? 13.665 -21.262 4.584 1.00 77.44 308 HIS A N 1
ATOM 2415 C CA . HIS A 1 308 ? 12.818 -22.432 4.856 1.00 77.44 308 HI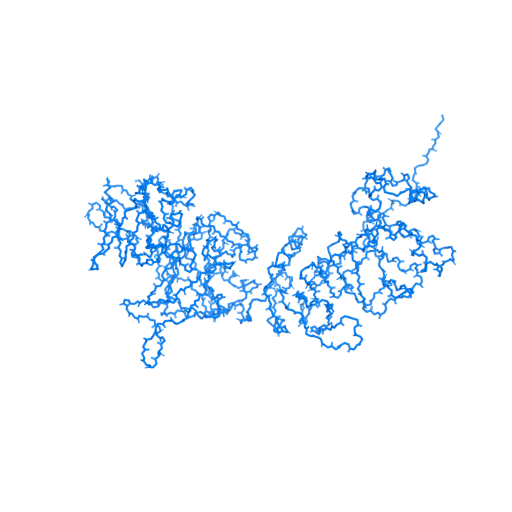S A CA 1
ATOM 2416 C C . HIS A 1 308 ? 12.594 -22.682 6.357 1.00 77.44 308 HIS A C 1
ATOM 2418 O O . HIS A 1 308 ? 11.550 -23.186 6.745 1.00 77.44 308 HIS A O 1
ATOM 2424 N N . ALA A 1 309 ? 13.545 -22.291 7.213 1.00 83.69 309 ALA A N 1
ATOM 2425 C CA . ALA A 1 309 ? 13.428 -22.407 8.666 1.00 83.69 309 ALA A CA 1
ATOM 2426 C C . ALA A 1 309 ? 12.369 -21.482 9.305 1.00 83.69 309 ALA A C 1
ATOM 2428 O O . ALA A 1 309 ? 11.954 -21.742 10.431 1.00 83.69 309 ALA A O 1
ATOM 2429 N N . LEU A 1 310 ? 11.962 -20.400 8.630 1.00 85.81 310 LEU A N 1
ATOM 2430 C CA . LEU A 1 310 ? 10.884 -19.510 9.080 1.00 85.81 310 LEU A CA 1
ATOM 2431 C C . LEU A 1 310 ? 9.513 -19.921 8.530 1.00 85.81 310 LEU A C 1
ATOM 2433 O O . LEU A 1 310 ? 8.497 -19.440 9.025 1.00 85.81 310 LEU A O 1
ATOM 2437 N N . ILE A 1 311 ? 9.478 -20.759 7.494 1.00 91.25 311 ILE A N 1
ATOM 2438 C CA . ILE A 1 311 ? 8.244 -21.177 6.835 1.00 91.25 311 ILE A CA 1
ATOM 2439 C C . ILE A 1 311 ? 7.593 -22.305 7.644 1.00 91.25 311 ILE A C 1
ATOM 2441 O O . ILE A 1 311 ? 8.244 -23.292 7.986 1.00 91.25 311 ILE A O 1
ATOM 2445 N N . ASP A 1 312 ? 6.305 -22.161 7.961 1.00 90.94 312 ASP A N 1
ATOM 2446 C CA . ASP A 1 312 ? 5.541 -23.225 8.616 1.00 90.94 312 ASP A CA 1
ATOM 2447 C C . ASP A 1 312 ? 5.143 -24.275 7.570 1.00 90.94 312 ASP A C 1
ATOM 2449 O O . ASP A 1 312 ? 4.491 -23.955 6.581 1.00 90.94 312 ASP A O 1
ATOM 2453 N N . ASN A 1 313 ? 5.531 -25.533 7.786 1.00 90.81 313 ASN A N 1
ATOM 2454 C CA . ASN A 1 313 ? 5.276 -26.638 6.853 1.00 90.81 313 ASN A CA 1
ATOM 2455 C C . ASN A 1 313 ? 3.855 -27.224 6.960 1.00 90.81 313 ASN A C 1
ATOM 2457 O O . ASN A 1 313 ? 3.566 -28.255 6.352 1.00 90.81 313 ASN A O 1
ATOM 2461 N N . ASN A 1 314 ? 2.973 -26.645 7.778 1.00 92.94 314 ASN A N 1
ATOM 2462 C CA . ASN A 1 314 ? 1.580 -27.060 7.840 1.00 92.94 314 ASN A CA 1
ATOM 2463 C C . ASN A 1 314 ? 0.859 -26.687 6.528 1.00 92.94 314 ASN A C 1
ATOM 2465 O O . ASN A 1 314 ? 0.796 -25.497 6.214 1.00 92.94 314 ASN A O 1
ATOM 2469 N N . PRO A 1 315 ? 0.217 -27.647 5.830 1.00 91.06 315 PRO A N 1
ATOM 2470 C CA . PRO A 1 315 ? -0.435 -27.402 4.541 1.00 91.06 315 PRO A CA 1
ATOM 2471 C C . PRO A 1 315 ? -1.459 -26.260 4.536 1.00 91.06 315 PRO A C 1
ATOM 2473 O O . PRO A 1 315 ? -1.703 -25.627 3.512 1.00 91.06 315 PRO A O 1
ATOM 2476 N N . LYS A 1 316 ? -2.063 -25.947 5.692 1.00 91.00 316 LYS A N 1
ATOM 2477 C CA . LYS A 1 316 ? -3.005 -24.821 5.807 1.00 91.00 316 LYS A CA 1
ATOM 2478 C C . LYS A 1 316 ? -2.361 -23.455 5.521 1.00 91.00 316 LYS A C 1
ATOM 2480 O O . LYS A 1 316 ? -3.082 -22.497 5.262 1.00 91.00 316 LYS A O 1
ATOM 2485 N N . TYR A 1 317 ? -1.033 -23.358 5.594 1.00 93.25 317 TYR A N 1
ATOM 2486 C CA . TYR A 1 317 ? -0.277 -22.139 5.328 1.00 93.25 317 TYR A CA 1
ATOM 2487 C C . TYR A 1 317 ? 0.393 -22.126 3.947 1.00 93.25 317 TYR A C 1
ATOM 2489 O O . TYR A 1 317 ? 1.007 -21.125 3.596 1.00 93.25 317 TYR A O 1
ATOM 2497 N N . ASP A 1 318 ? 0.234 -23.161 3.116 1.00 90.31 318 ASP A N 1
ATOM 2498 C CA . ASP A 1 318 ? 0.911 -23.254 1.810 1.00 90.31 318 ASP A CA 1
ATOM 2499 C C . ASP A 1 318 ? 0.650 -22.035 0.912 1.00 90.31 318 ASP A C 1
ATOM 2501 O O . ASP A 1 318 ? 1.567 -21.513 0.275 1.00 90.31 318 ASP A O 1
ATOM 2505 N N . ASN A 1 319 ? -0.586 -21.528 0.905 1.00 88.81 319 ASN A N 1
ATOM 2506 C CA . ASN A 1 319 ? -0.955 -20.352 0.115 1.00 88.81 319 ASN A CA 1
ATOM 2507 C C . ASN A 1 319 ? -0.231 -19.086 0.589 1.00 88.81 319 ASN A C 1
ATOM 2509 O O . ASN A 1 319 ? 0.345 -18.369 -0.229 1.00 88.81 319 ASN A O 1
ATOM 2513 N N . VAL A 1 320 ? -0.219 -18.823 1.900 1.00 91.56 320 VAL A N 1
ATOM 2514 C CA . VAL A 1 320 ? 0.463 -17.643 2.454 1.00 91.56 320 VAL A CA 1
ATOM 2515 C C . VAL A 1 320 ? 1.979 -17.775 2.345 1.00 91.56 320 VAL A C 1
ATOM 2517 O O . VAL A 1 320 ? 2.643 -16.811 1.981 1.00 91.56 320 VAL A O 1
ATOM 2520 N N . ASN A 1 321 ? 2.526 -18.977 2.533 1.00 91.56 321 ASN A N 1
ATOM 2521 C CA . ASN A 1 321 ? 3.942 -19.265 2.314 1.00 91.56 321 ASN A CA 1
ATOM 2522 C C . ASN A 1 321 ? 4.347 -18.957 0.875 1.00 91.56 321 ASN A C 1
ATOM 2524 O O . ASN A 1 321 ? 5.362 -18.307 0.651 1.00 91.56 321 ASN A O 1
ATOM 2528 N N . LYS A 1 322 ? 3.522 -19.349 -0.102 1.00 88.00 322 LYS A N 1
ATOM 2529 C CA . LYS A 1 322 ? 3.752 -19.034 -1.513 1.00 88.00 322 LYS A CA 1
ATOM 2530 C C . LYS A 1 322 ? 3.739 -17.528 -1.774 1.00 88.00 322 LYS A C 1
ATOM 2532 O O . LYS A 1 322 ? 4.572 -17.050 -2.539 1.00 88.00 322 LYS A O 1
ATOM 2537 N N . VAL A 1 323 ? 2.833 -16.778 -1.140 1.00 89.69 323 VAL A N 1
ATOM 2538 C CA . VAL A 1 323 ? 2.798 -15.307 -1.240 1.00 89.69 323 VAL A CA 1
ATOM 2539 C C . VAL A 1 323 ? 4.066 -14.685 -0.655 1.00 89.69 323 VAL A C 1
ATOM 2541 O O . VAL A 1 323 ? 4.659 -13.837 -1.316 1.00 89.69 323 VAL A O 1
ATOM 2544 N N . ILE A 1 324 ? 4.509 -15.134 0.526 1.00 89.00 324 ILE A N 1
ATOM 2545 C CA . ILE A 1 324 ? 5.732 -14.656 1.195 1.00 89.00 324 ILE A CA 1
ATOM 2546 C C . ILE A 1 324 ? 6.979 -15.001 0.369 1.00 89.00 324 ILE A C 1
ATOM 2548 O O . ILE A 1 324 ? 7.849 -14.157 0.181 1.00 89.00 324 ILE A O 1
ATOM 2552 N N . SER A 1 325 ? 7.067 -16.218 -0.172 1.00 82.19 325 SER A N 1
ATOM 2553 C CA . SER A 1 325 ? 8.168 -16.616 -1.056 1.00 82.19 325 SER A CA 1
ATOM 2554 C C . SER A 1 325 ? 8.183 -15.815 -2.358 1.00 82.19 325 SER A C 1
ATOM 2556 O O . SER A 1 325 ? 9.262 -15.499 -2.848 1.00 82.19 325 SER A O 1
ATOM 2558 N N . LYS A 1 326 ? 7.008 -15.472 -2.908 1.00 78.38 326 LYS A N 1
ATOM 2559 C CA . LYS A 1 326 ? 6.884 -14.627 -4.104 1.00 78.38 326 LYS A CA 1
ATOM 2560 C C . LYS A 1 326 ? 7.148 -13.145 -3.802 1.00 78.38 326 LYS A C 1
ATOM 2562 O O . LYS A 1 326 ? 7.544 -12.421 -4.701 1.00 78.38 326 LYS A O 1
ATOM 2567 N N . ASP A 1 327 ? 6.985 -12.683 -2.562 1.00 77.56 327 ASP A N 1
ATOM 2568 C CA . ASP A 1 327 ? 7.212 -11.268 -2.219 1.00 77.56 327 ASP A CA 1
ATOM 2569 C C . ASP A 1 327 ? 8.661 -10.849 -2.478 1.00 77.56 327 ASP A C 1
ATOM 2571 O O . ASP A 1 327 ? 8.918 -9.774 -3.017 1.00 77.56 327 ASP A O 1
ATOM 2575 N N . ALA A 1 328 ? 9.586 -11.774 -2.215 1.00 65.69 328 ALA A N 1
ATOM 2576 C CA . ALA A 1 328 ? 11.008 -11.665 -2.502 1.00 65.69 328 ALA A CA 1
ATOM 2577 C C . ALA A 1 328 ? 11.335 -11.168 -3.915 1.00 65.69 328 ALA A C 1
ATOM 2579 O O . ALA A 1 328 ? 12.342 -10.489 -4.085 1.00 65.69 328 ALA A O 1
ATOM 2580 N N . SER A 1 329 ? 10.523 -11.533 -4.916 1.00 59.34 329 SER A N 1
ATOM 2581 C CA . SER A 1 329 ? 10.780 -11.189 -6.317 1.00 59.34 329 SER A CA 1
ATOM 2582 C C . SER A 1 329 ? 10.330 -9.778 -6.694 1.00 59.34 329 SER A C 1
ATOM 2584 O O . SER A 1 329 ? 10.607 -9.344 -7.805 1.00 59.34 329 SER A O 1
ATOM 2586 N N . TYR A 1 330 ? 9.594 -9.083 -5.822 1.00 60.03 330 TYR A N 1
ATOM 2587 C CA . TYR A 1 330 ? 9.095 -7.728 -6.090 1.00 60.03 330 TYR A CA 1
ATOM 2588 C C . TYR A 1 330 ? 9.524 -6.711 -5.034 1.00 60.03 330 TYR A C 1
ATOM 2590 O O . TYR A 1 330 ? 9.694 -5.538 -5.354 1.00 60.03 330 TYR A O 1
ATOM 2598 N N . PHE A 1 331 ? 9.666 -7.141 -3.777 1.00 70.25 331 PHE A N 1
ATOM 2599 C CA . PHE A 1 331 ? 10.034 -6.292 -2.644 1.00 70.25 331 PHE A CA 1
ATOM 2600 C C . PHE A 1 331 ? 11.140 -6.966 -1.831 1.00 70.25 331 PHE A C 1
ATOM 2602 O O . PHE A 1 331 ? 10.906 -7.454 -0.717 1.00 70.25 331 PHE A O 1
ATOM 2609 N N . PRO A 1 332 ? 12.349 -7.030 -2.408 1.00 65.00 332 PRO A N 1
ATOM 2610 C CA . PRO A 1 332 ? 13.445 -7.813 -1.870 1.00 65.00 332 PRO A CA 1
ATOM 2611 C C . PRO A 1 332 ? 13.848 -7.250 -0.484 1.00 65.00 332 PRO A C 1
ATOM 2613 O O . PRO A 1 332 ? 14.480 -6.210 -0.341 1.00 65.00 332 PRO A O 1
ATOM 2616 N N . THR A 1 333 ? 13.421 -7.937 0.582 1.00 74.69 333 THR A N 1
ATOM 2617 C CA . THR A 1 333 ? 13.725 -7.611 1.985 1.00 74.69 333 THR A CA 1
ATOM 2618 C C . THR A 1 333 ? 14.087 -8.867 2.753 1.00 74.69 333 THR A C 1
ATOM 2620 O O . THR A 1 333 ? 13.520 -9.937 2.539 1.00 74.69 333 THR A O 1
ATOM 2623 N N . LYS A 1 334 ? 15.013 -8.742 3.699 1.00 80.44 334 LYS A N 1
ATOM 2624 C CA . LYS A 1 334 ? 15.385 -9.851 4.565 1.00 80.44 334 LYS A CA 1
ATOM 2625 C C . LYS A 1 334 ? 14.233 -10.175 5.510 1.00 80.44 334 LYS A C 1
ATOM 2627 O O . LYS A 1 334 ? 13.989 -9.450 6.478 1.00 80.44 334 LYS A O 1
ATOM 2632 N N . VAL A 1 335 ? 13.564 -11.298 5.281 1.00 87.44 335 VAL A N 1
ATOM 2633 C CA . VAL A 1 335 ? 12.509 -11.767 6.184 1.00 87.44 335 VAL A CA 1
ATOM 2634 C C . VAL A 1 335 ? 13.137 -12.250 7.488 1.00 87.44 335 VAL A C 1
ATOM 2636 O O . VAL A 1 335 ? 13.846 -13.256 7.518 1.00 87.44 335 VAL A O 1
ATOM 2639 N N . ILE A 1 336 ? 12.879 -11.537 8.585 1.00 89.06 336 ILE A N 1
ATOM 2640 C CA . ILE A 1 336 ? 13.455 -11.860 9.901 1.00 89.06 336 ILE A CA 1
ATOM 2641 C C . ILE A 1 336 ? 12.473 -12.550 10.845 1.00 89.06 336 ILE A C 1
ATOM 2643 O O . ILE A 1 336 ? 12.888 -12.985 11.924 1.00 89.06 336 ILE A O 1
ATOM 2647 N N . GLN A 1 337 ? 11.181 -12.585 10.506 1.00 92.12 337 GLN A N 1
ATOM 2648 C CA . GLN A 1 337 ? 10.142 -13.243 11.302 1.00 92.12 337 GLN A CA 1
ATOM 2649 C C . GLN A 1 337 ? 8.841 -13.399 10.512 1.00 92.12 337 GLN A C 1
ATOM 2651 O O . GLN A 1 337 ? 8.440 -12.480 9.798 1.00 92.12 337 GLN A O 1
ATOM 2656 N N . ILE A 1 338 ? 8.164 -14.532 10.710 1.00 94.50 338 ILE A N 1
ATOM 2657 C CA . ILE A 1 338 ? 6.793 -14.767 10.252 1.00 94.50 338 ILE A CA 1
ATOM 2658 C C . ILE A 1 338 ? 5.983 -15.243 11.461 1.00 94.50 338 ILE A C 1
ATOM 2660 O O . ILE A 1 338 ? 6.322 -16.251 12.078 1.00 94.50 338 ILE A O 1
ATOM 2664 N N . GLU A 1 339 ? 4.938 -14.503 11.821 1.00 95.56 339 GLU A N 1
ATOM 2665 C CA . GLU A 1 339 ? 4.017 -14.855 12.901 1.00 95.56 339 GLU A CA 1
ATOM 2666 C C . GLU A 1 339 ? 2.759 -15.507 12.331 1.00 95.56 339 GLU A C 1
ATOM 2668 O O . GLU A 1 339 ? 1.878 -14.831 11.802 1.00 95.56 339 GLU A O 1
ATOM 2673 N N . TYR A 1 340 ? 2.658 -16.831 12.460 1.00 95.12 340 TYR A N 1
ATOM 2674 C CA . TYR A 1 340 ? 1.527 -17.614 11.942 1.00 95.12 340 TYR A CA 1
ATOM 2675 C C . TYR A 1 340 ? 0.295 -17.618 12.850 1.00 95.12 340 TYR A C 1
ATOM 2677 O O . TYR A 1 340 ? -0.738 -18.211 12.517 1.00 95.12 340 TYR A O 1
ATOM 2685 N N . SER A 1 341 ? 0.403 -17.050 14.051 1.00 92.88 341 SER A N 1
ATOM 2686 C CA . SER A 1 341 ? -0.681 -17.038 15.029 1.00 92.88 341 SER A CA 1
ATOM 2687 C C . SER A 1 341 ? -0.622 -15.785 15.901 1.00 92.88 341 SER A C 1
ATOM 2689 O O . SER A 1 341 ? 0.445 -15.461 16.423 1.00 92.88 341 SER A O 1
ATOM 2691 N N . PRO A 1 342 ? -1.756 -15.095 16.105 1.00 95.25 342 PRO A N 1
ATOM 2692 C CA . PRO A 1 342 ? -1.808 -13.962 17.014 1.00 95.25 342 PRO A CA 1
ATOM 2693 C C . PRO A 1 342 ? -1.663 -14.420 18.472 1.00 95.25 342 PRO A C 1
ATOM 2695 O O . PRO A 1 342 ? -2.052 -15.527 18.847 1.00 95.25 342 PRO A O 1
ATOM 2698 N N . SER A 1 343 ? -1.132 -13.538 19.316 1.00 93.62 343 SER A N 1
ATOM 2699 C CA . SER A 1 343 ? -1.036 -13.727 20.767 1.00 93.62 343 SER A CA 1
ATOM 2700 C C . SER A 1 343 ? -2.399 -13.657 21.453 1.00 93.62 343 SER A C 1
ATOM 2702 O O . SER A 1 343 ? -2.618 -14.329 22.460 1.00 93.62 343 SER A O 1
ATOM 2704 N N . SER A 1 344 ? -3.315 -12.848 20.919 1.00 91.19 344 SER A N 1
ATOM 2705 C CA . SER A 1 344 ? -4.715 -12.810 21.335 1.00 91.19 344 SER A CA 1
ATOM 2706 C C . SER A 1 344 ? -5.620 -12.606 20.115 1.00 91.19 344 SER A C 1
ATOM 2708 O O . SER A 1 344 ? -5.248 -11.929 19.157 1.00 91.19 344 SER A O 1
ATOM 2710 N N . LYS A 1 345 ? -6.796 -13.241 20.109 1.00 90.69 345 LYS A N 1
ATOM 2711 C CA . LYS A 1 345 ? -7.771 -13.158 19.012 1.00 90.69 345 LYS A CA 1
ATOM 2712 C C . LYS A 1 345 ? -9.181 -13.012 19.578 1.00 90.69 345 LYS A C 1
ATOM 2714 O O . LYS A 1 345 ? -9.565 -13.758 20.478 1.00 90.69 345 LYS A O 1
ATOM 2719 N N . SER A 1 346 ? -9.947 -12.090 19.006 1.00 86.75 346 SER A N 1
ATOM 2720 C CA . SER A 1 346 ? -11.403 -12.003 19.109 1.00 86.75 346 SER A CA 1
ATOM 2721 C C . SER A 1 346 ? -12.041 -12.319 17.744 1.00 86.75 346 SER A C 1
ATOM 2723 O O . SER A 1 346 ? -11.351 -12.647 16.775 1.00 86.75 346 SER A O 1
ATOM 2725 N N . ASP A 1 347 ? -13.365 -12.212 17.641 1.00 85.19 347 ASP A N 1
ATOM 2726 C CA . ASP A 1 347 ? -14.055 -12.325 16.351 1.00 85.19 347 ASP A CA 1
ATOM 2727 C C . ASP A 1 347 ? -13.647 -11.210 15.367 1.00 85.19 347 ASP A C 1
ATOM 2729 O O . ASP A 1 347 ? -13.818 -11.382 14.161 1.00 85.19 347 ASP A O 1
ATOM 2733 N N . TRP A 1 348 ? -13.129 -10.080 15.862 1.00 87.56 348 TRP A N 1
ATOM 2734 C CA . TRP A 1 348 ? -12.949 -8.836 15.098 1.00 87.56 348 TRP A CA 1
ATOM 2735 C C . TRP A 1 348 ? -11.523 -8.283 15.149 1.00 87.56 348 TRP A C 1
ATOM 2737 O O . TRP A 1 348 ? -11.156 -7.470 14.304 1.00 87.56 348 TRP A O 1
ATOM 2747 N N . ASP A 1 349 ? -10.717 -8.735 16.110 1.00 89.62 349 ASP A N 1
ATOM 2748 C CA . ASP A 1 349 ? -9.377 -8.221 16.369 1.00 89.62 349 ASP A CA 1
ATOM 2749 C C . ASP A 1 349 ? -8.373 -9.367 16.536 1.00 89.62 349 ASP A C 1
ATOM 2751 O O . ASP A 1 349 ? -8.675 -10.408 17.127 1.00 89.62 349 ASP A O 1
ATOM 2755 N N . ALA A 1 350 ? -7.161 -9.166 16.037 1.00 93.69 350 ALA A N 1
ATOM 2756 C CA . ALA A 1 350 ? -6.030 -10.060 16.234 1.00 93.69 350 ALA A CA 1
ATOM 2757 C C . ALA A 1 350 ? -4.822 -9.242 16.699 1.00 93.69 350 ALA A C 1
ATOM 2759 O O . ALA A 1 350 ? -4.384 -8.328 16.004 1.00 93.69 350 ALA A O 1
ATOM 2760 N N . GLU A 1 351 ? -4.286 -9.561 17.873 1.00 92.56 351 GLU A N 1
ATOM 2761 C CA . GLU A 1 351 ? -3.092 -8.926 18.430 1.00 92.56 351 GLU A CA 1
ATOM 2762 C C . GLU A 1 351 ? -1.891 -9.857 18.282 1.00 92.56 351 GLU A C 1
ATOM 2764 O O . GLU A 1 351 ? -1.885 -10.978 18.790 1.00 92.56 351 GLU A O 1
ATOM 2769 N N . PHE A 1 352 ? -0.839 -9.361 17.646 1.00 93.56 352 PHE A N 1
ATOM 2770 C CA . PHE A 1 352 ? 0.468 -9.991 17.552 1.00 93.56 352 PHE A CA 1
ATOM 2771 C C . PHE A 1 352 ? 1.404 -9.253 18.499 1.00 93.56 352 PHE A C 1
ATOM 2773 O O . PHE A 1 352 ? 1.822 -8.132 18.216 1.00 93.56 352 PHE A O 1
ATOM 2780 N N . ARG A 1 353 ? 1.700 -9.853 19.651 1.00 89.44 353 ARG A N 1
ATOM 2781 C CA . ARG A 1 353 ? 2.616 -9.292 20.642 1.00 89.44 353 ARG A CA 1
ATOM 2782 C C . ARG A 1 353 ? 3.956 -10.000 20.532 1.00 89.44 353 ARG A C 1
ATOM 2784 O O . ARG A 1 353 ? 4.038 -11.218 20.692 1.00 89.44 353 ARG A O 1
ATOM 2791 N N . PHE A 1 354 ? 5.014 -9.239 20.294 1.00 85.44 354 PHE A N 1
ATOM 2792 C CA . PHE A 1 354 ? 6.348 -9.810 20.194 1.00 85.44 354 PHE A CA 1
ATOM 2793 C C . PHE A 1 354 ? 6.877 -10.169 21.590 1.00 85.44 354 PHE A C 1
ATOM 2795 O O . PHE A 1 354 ? 6.548 -9.544 22.603 1.00 85.44 354 PHE A O 1
ATOM 2802 N N . LYS A 1 355 ? 7.681 -11.237 21.681 1.00 72.62 355 LYS A N 1
ATOM 2803 C CA . LYS A 1 355 ? 8.370 -11.582 22.933 1.00 72.62 355 LYS A CA 1
ATOM 2804 C C . LYS A 1 355 ? 9.468 -10.547 23.187 1.00 72.62 355 LYS A C 1
ATOM 2806 O O . LYS A 1 355 ? 10.563 -10.666 22.646 1.00 72.62 355 LYS A O 1
ATOM 2811 N N . GLY A 1 356 ? 9.167 -9.551 24.016 1.00 68.62 356 GLY A N 1
ATOM 2812 C CA . GLY A 1 356 ? 10.001 -8.354 24.140 1.00 68.62 356 GLY A CA 1
ATOM 2813 C C . GLY A 1 356 ? 9.735 -7.386 22.985 1.00 68.62 356 GLY A C 1
ATOM 2814 O O . GLY A 1 356 ? 8.651 -7.396 22.417 1.00 68.62 356 GLY A O 1
ATOM 2815 N N . GLU A 1 357 ? 10.715 -6.560 22.627 1.00 68.38 357 GLU A N 1
ATOM 2816 C CA . GLU A 1 357 ? 10.607 -5.663 21.470 1.00 68.38 357 GLU A CA 1
ATOM 2817 C C . GLU A 1 357 ? 11.271 -6.308 20.249 1.00 68.38 357 GLU A C 1
ATOM 2819 O O . GLU A 1 357 ? 12.441 -6.703 20.297 1.00 68.38 357 GLU A O 1
ATOM 2824 N N . LYS A 1 358 ? 10.545 -6.395 19.133 1.00 84.12 358 LYS A N 1
ATOM 2825 C CA . LYS A 1 358 ? 11.117 -6.814 17.857 1.00 84.12 358 LYS A CA 1
ATOM 2826 C C . LYS A 1 358 ? 11.844 -5.632 17.230 1.00 84.12 358 LYS A C 1
ATOM 2828 O O . LYS A 1 358 ? 11.219 -4.698 16.735 1.00 84.12 358 LYS A O 1
ATOM 2833 N N . ARG A 1 359 ? 13.176 -5.685 17.248 1.00 83.88 359 ARG A N 1
ATOM 2834 C CA . ARG A 1 359 ? 14.015 -4.781 16.459 1.00 83.88 359 ARG A CA 1
ATOM 2835 C C . ARG A 1 359 ? 13.920 -5.170 14.984 1.00 83.88 359 ARG A C 1
ATOM 2837 O O . ARG A 1 359 ? 14.144 -6.335 14.655 1.00 83.88 359 ARG A O 1
ATOM 2844 N N . VAL A 1 360 ? 13.613 -4.200 14.132 1.00 83.38 360 VAL A N 1
ATOM 2845 C CA . VAL A 1 360 ? 13.599 -4.333 12.670 1.00 83.38 360 VAL A CA 1
ATOM 2846 C C . VAL A 1 360 ? 14.525 -3.263 12.098 1.00 83.38 360 VAL A C 1
ATOM 2848 O O . VAL A 1 360 ? 14.431 -2.094 12.485 1.00 83.38 360 VAL A O 1
ATOM 2851 N N . LEU A 1 361 ? 15.465 -3.667 11.244 1.00 79.88 361 LEU A N 1
ATOM 2852 C CA . LEU A 1 361 ? 16.383 -2.760 10.555 1.00 79.88 361 LEU A CA 1
ATOM 2853 C C . LEU A 1 361 ? 15.840 -2.351 9.175 1.00 79.88 361 LEU A C 1
ATOM 2855 O O . LEU A 1 361 ? 14.973 -3.036 8.629 1.00 79.88 361 LEU A O 1
ATOM 2859 N N . PRO A 1 362 ? 16.368 -1.269 8.578 1.00 78.69 362 PRO A N 1
ATOM 2860 C CA . PRO A 1 362 ? 16.143 -0.979 7.164 1.00 78.69 362 PRO A CA 1
ATOM 2861 C C . PRO A 1 362 ? 16.515 -2.181 6.287 1.00 78.69 362 PRO A C 1
ATOM 2863 O O . PRO A 1 362 ? 17.555 -2.807 6.496 1.00 78.69 362 PRO A O 1
ATOM 2866 N N . GLY A 1 363 ? 15.651 -2.519 5.326 1.00 75.25 363 GLY A N 1
ATOM 2867 C CA . GLY A 1 363 ? 15.808 -3.705 4.474 1.00 75.25 363 GLY A CA 1
ATOM 2868 C C . GLY A 1 363 ? 15.403 -5.035 5.127 1.00 75.25 363 GLY A C 1
ATOM 2869 O O . GLY A 1 363 ? 15.523 -6.078 4.486 1.00 75.25 363 GLY A O 1
ATOM 2870 N N . GLU A 1 364 ? 14.908 -5.030 6.370 1.00 85.06 364 GLU A N 1
ATOM 2871 C CA . GLU A 1 364 ? 14.321 -6.204 7.028 1.00 85.06 364 GLU A CA 1
ATOM 2872 C C . GLU A 1 364 ? 12.789 -6.116 7.085 1.00 85.06 364 GLU A C 1
ATOM 2874 O O . GLU A 1 364 ? 12.212 -5.029 7.182 1.00 85.06 364 GLU A O 1
ATOM 2879 N N . SER A 1 365 ? 12.126 -7.276 7.067 1.00 88.75 365 SER A N 1
ATOM 2880 C CA . SER A 1 365 ? 10.665 -7.374 7.107 1.00 88.75 365 SER A CA 1
ATOM 2881 C C . SER A 1 365 ? 10.147 -8.403 8.113 1.00 88.75 365 SER A C 1
ATOM 2883 O O . SER A 1 365 ? 10.771 -9.432 8.402 1.00 88.75 365 SER A O 1
ATOM 2885 N N . VAL A 1 366 ? 8.971 -8.101 8.667 1.00 92.88 366 VAL A N 1
ATOM 2886 C CA . VAL A 1 366 ? 8.202 -8.988 9.549 1.00 92.88 366 VAL A CA 1
ATOM 2887 C C . VAL A 1 366 ? 6.836 -9.237 8.928 1.00 92.88 366 VAL A C 1
ATOM 2889 O O . VAL A 1 366 ? 6.143 -8.285 8.572 1.00 92.88 366 VAL A O 1
ATOM 2892 N N . TYR A 1 367 ? 6.439 -10.505 8.849 1.00 95.25 367 TYR A N 1
ATOM 2893 C CA . TYR A 1 367 ? 5.128 -10.920 8.354 1.00 95.25 367 TYR A CA 1
ATOM 2894 C C . TYR A 1 367 ? 4.228 -11.385 9.485 1.00 95.25 367 TYR A C 1
ATOM 2896 O O . TYR A 1 367 ? 4.673 -12.083 10.395 1.00 95.25 367 TYR A O 1
ATOM 2904 N N . LEU A 1 368 ? 2.947 -11.049 9.385 1.00 97.00 368 LEU A N 1
ATOM 2905 C CA . LEU A 1 368 ? 1.890 -11.496 10.279 1.00 97.00 368 LEU A CA 1
ATOM 2906 C C . LEU A 1 368 ? 0.809 -12.162 9.436 1.00 97.00 368 LEU A C 1
ATOM 2908 O O . LEU A 1 368 ? 0.203 -11.519 8.574 1.00 97.00 368 LEU A O 1
ATOM 2912 N N . VAL A 1 369 ? 0.569 -13.443 9.690 1.00 96.81 369 VAL A N 1
ATOM 2913 C CA . VAL A 1 369 ? -0.488 -14.208 9.031 1.00 96.81 369 VAL A CA 1
ATOM 2914 C C . VAL A 1 369 ? -1.786 -13.976 9.777 1.00 96.81 369 VAL A C 1
ATOM 2916 O O . VAL A 1 369 ? -1.908 -14.302 10.963 1.00 96.81 369 VAL A O 1
ATOM 2919 N N . LEU A 1 370 ? -2.764 -13.398 9.085 1.00 95.88 370 LEU A N 1
ATOM 2920 C CA . LEU A 1 370 ? -4.067 -13.145 9.671 1.00 95.88 370 LEU A CA 1
ATOM 2921 C C . LEU A 1 370 ? -4.792 -14.468 9.929 1.00 95.88 370 LEU A C 1
ATOM 2923 O O . LEU A 1 370 ? -4.701 -15.409 9.137 1.00 95.88 370 LEU A O 1
ATOM 2927 N N . PRO A 1 371 ? -5.501 -14.578 11.062 1.00 93.81 371 PRO A N 1
ATOM 2928 C CA . PRO A 1 371 ? -6.155 -15.821 11.418 1.00 93.81 371 PRO A CA 1
ATOM 2929 C C . PRO A 1 371 ? -7.354 -16.095 10.500 1.00 93.81 371 PRO A C 1
ATOM 2931 O O . PRO A 1 371 ? -7.975 -15.179 9.964 1.00 93.81 371 PRO A O 1
ATOM 2934 N N . GLU A 1 372 ? -7.737 -17.367 10.391 1.00 89.38 372 GLU A N 1
ATOM 2935 C CA . GLU A 1 372 ? -8.872 -17.801 9.568 1.00 89.38 372 GLU A CA 1
ATOM 2936 C C . GLU A 1 372 ? -10.151 -16.982 9.847 1.00 89.38 372 GLU A C 1
ATOM 2938 O O . GLU A 1 372 ? -10.462 -16.656 11.007 1.00 89.38 372 GLU A O 1
ATOM 2943 N N . GLY A 1 373 ? -10.858 -16.632 8.766 1.00 87.88 373 GLY A N 1
ATOM 2944 C CA . GLY A 1 373 ? -12.059 -15.791 8.747 1.00 87.88 373 GLY A CA 1
ATOM 2945 C C . GLY A 1 373 ? -11.801 -14.281 8.649 1.00 87.88 373 GLY A C 1
ATOM 2946 O O . GLY A 1 373 ? -12.728 -13.526 8.358 1.00 87.88 373 GLY A O 1
ATOM 2947 N N . PHE A 1 374 ? -10.566 -13.809 8.867 1.00 92.50 374 PHE A N 1
ATOM 2948 C CA . PHE A 1 374 ? -10.243 -12.381 8.713 1.00 92.50 374 PHE A CA 1
ATOM 2949 C C . PHE A 1 374 ? -10.195 -11.969 7.240 1.00 92.50 374 PHE A C 1
ATOM 2951 O O . PHE A 1 374 ? -10.650 -10.880 6.903 1.00 92.50 374 PHE A O 1
ATOM 2958 N N . SER A 1 375 ? -9.740 -12.865 6.363 1.00 91.19 375 SER A N 1
ATOM 2959 C CA . SER A 1 375 ? -9.702 -12.659 4.911 1.00 91.19 375 SER A CA 1
ATOM 2960 C C . SER A 1 375 ? -11.076 -12.465 4.279 1.00 91.19 375 SER A C 1
ATOM 2962 O O . SER A 1 375 ? -11.160 -11.901 3.197 1.00 91.19 375 SER A O 1
ATOM 2964 N N . ASP A 1 376 ? -12.157 -12.881 4.939 1.00 90.62 376 ASP A N 1
ATOM 2965 C CA . ASP A 1 376 ? -13.523 -12.734 4.418 1.00 90.62 376 ASP A CA 1
ATOM 2966 C C . ASP A 1 376 ? -14.105 -11.340 4.695 1.00 90.62 376 ASP A C 1
ATOM 2968 O O . ASP A 1 376 ? -15.173 -10.965 4.192 1.00 90.62 376 ASP A O 1
ATOM 2972 N N . ARG A 1 377 ? -13.407 -10.542 5.508 1.00 90.19 377 ARG A N 1
ATOM 2973 C CA . ARG A 1 377 ? -13.896 -9.270 6.032 1.00 90.19 377 ARG A CA 1
ATOM 2974 C C . ARG A 1 377 ? -12.963 -8.128 5.658 1.00 90.19 377 ARG A C 1
ATOM 2976 O O . ARG A 1 377 ? -11.747 -8.305 5.624 1.00 90.19 377 ARG A O 1
ATOM 2983 N N . PRO A 1 378 ? -13.511 -6.938 5.377 1.00 91.06 378 PRO A N 1
ATOM 2984 C CA . PRO A 1 378 ? -12.677 -5.776 5.150 1.00 91.06 378 PRO A CA 1
ATOM 2985 C C . PRO A 1 378 ? -11.803 -5.452 6.356 1.00 91.06 378 PRO A C 1
ATOM 2987 O O . PRO A 1 378 ? -12.255 -5.489 7.499 1.00 91.06 378 PRO A O 1
ATOM 2990 N N . LEU A 1 379 ? -10.570 -5.058 6.090 1.00 91.19 379 LEU A N 1
ATOM 2991 C CA . LEU A 1 379 ? -9.660 -4.492 7.061 1.00 91.19 379 LEU A CA 1
ATOM 2992 C C . LEU A 1 379 ? -10.181 -3.117 7.494 1.00 91.19 379 LEU A C 1
ATOM 2994 O O . LEU A 1 379 ? -10.422 -2.240 6.663 1.00 91.19 379 LEU A O 1
ATOM 2998 N N . ALA A 1 380 ? -10.359 -2.931 8.799 1.00 86.38 380 ALA A N 1
ATOM 2999 C CA . ALA A 1 380 ? -10.758 -1.656 9.379 1.00 86.38 380 ALA A CA 1
ATOM 3000 C C . ALA A 1 380 ? -9.520 -0.827 9.727 1.00 86.38 380 ALA A C 1
ATOM 3002 O O . ALA A 1 380 ? -9.342 0.276 9.208 1.00 86.38 380 ALA A O 1
ATOM 3003 N N . ASN A 1 381 ? -8.654 -1.384 10.581 1.00 85.88 381 ASN A N 1
ATOM 3004 C CA . ASN A 1 381 ? -7.463 -0.717 11.093 1.00 85.88 381 ASN A CA 1
ATOM 3005 C C . ASN A 1 381 ? -6.304 -1.696 11.279 1.00 85.88 381 ASN A C 1
ATOM 3007 O O . ASN A 1 381 ? -6.504 -2.862 11.618 1.00 85.88 381 ASN A O 1
ATOM 3011 N N . VAL A 1 382 ? -5.085 -1.179 11.141 1.00 89.00 382 VAL A N 1
ATOM 3012 C CA . VAL A 1 382 ? -3.874 -1.809 11.677 1.00 89.00 382 VAL A CA 1
ATOM 3013 C C . VAL A 1 382 ? -3.269 -0.829 12.665 1.00 89.00 382 VAL A C 1
ATOM 3015 O O . VAL A 1 382 ? -3.069 0.333 12.334 1.00 89.00 382 VAL A O 1
ATOM 3018 N N . ILE A 1 383 ? -3.024 -1.275 13.886 1.00 84.12 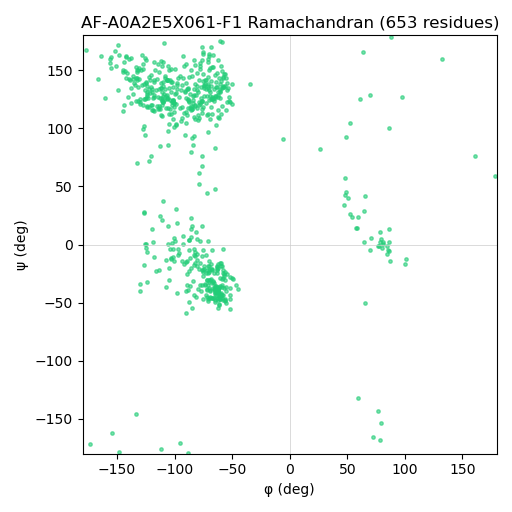383 ILE A N 1
ATOM 3019 C CA . ILE A 1 383 ? -2.530 -0.445 14.975 1.00 84.12 383 ILE A CA 1
ATOM 3020 C C . ILE A 1 383 ? -1.138 -0.934 15.306 1.00 84.12 383 ILE A C 1
ATOM 3022 O O . ILE A 1 383 ? -0.957 -2.083 15.710 1.00 84.12 383 ILE A O 1
ATOM 3026 N N . LEU A 1 384 ? -0.159 -0.058 15.130 1.00 81.31 384 LEU A N 1
ATOM 3027 C CA . LEU A 1 384 ? 1.231 -0.377 15.406 1.00 81.31 384 LEU A CA 1
ATOM 3028 C C . LEU A 1 384 ? 1.610 0.159 16.784 1.00 81.31 384 LEU A C 1
ATOM 3030 O O . LEU A 1 384 ? 1.480 1.354 17.045 1.00 81.31 384 LEU A O 1
ATOM 3034 N N . GLY A 1 385 ? 2.031 -0.738 17.672 1.00 78.00 385 GLY A N 1
ATOM 3035 C CA . GLY A 1 385 ? 2.595 -0.414 18.974 1.00 78.00 385 GLY A CA 1
ATOM 3036 C C . GLY A 1 385 ? 4.107 -0.264 18.864 1.00 78.00 385 GLY A C 1
ATOM 3037 O O . GLY A 1 385 ? 4.830 -1.259 18.768 1.00 78.00 385 GLY A O 1
ATOM 3038 N N . HIS A 1 386 ? 4.582 0.979 18.886 1.00 71.06 386 HIS A N 1
ATOM 3039 C CA . HIS A 1 386 ? 6.005 1.302 18.871 1.00 71.06 386 HIS A CA 1
ATOM 3040 C C . HIS A 1 386 ? 6.532 1.575 20.281 1.00 71.06 386 HIS A C 1
ATOM 3042 O O . HIS A 1 386 ? 5.929 2.361 21.020 1.00 71.06 386 HIS A O 1
ATOM 3048 N N . ARG A 1 387 ? 7.739 1.058 20.562 1.00 66.00 387 ARG A N 1
ATOM 3049 C CA . ARG A 1 387 ? 8.597 1.420 21.710 1.00 66.00 387 ARG A CA 1
ATOM 3050 C C . ARG A 1 387 ? 8.013 1.104 23.105 1.00 66.00 387 ARG A C 1
ATOM 3052 O O . ARG A 1 387 ? 6.828 0.840 23.272 1.00 66.00 387 ARG A O 1
ATOM 3059 N N . GLN A 1 388 ? 8.890 1.146 24.113 1.00 50.12 388 GLN A N 1
ATOM 3060 C CA . GLN A 1 388 ? 8.658 0.824 25.532 1.00 50.12 388 GLN A CA 1
ATOM 3061 C C . GLN A 1 388 ? 7.275 1.176 26.093 1.00 50.12 388 GLN A C 1
ATOM 3063 O O . GLN A 1 388 ? 6.814 2.310 25.985 1.00 50.12 388 GLN A O 1
ATOM 3068 N N . ASN A 1 389 ? 6.707 0.271 26.894 1.00 48.38 389 ASN A N 1
ATOM 3069 C CA . ASN A 1 389 ? 5.609 0.599 27.802 1.00 48.38 389 ASN A CA 1
ATOM 3070 C C . ASN A 1 389 ? 6.153 1.326 29.064 1.00 48.38 389 ASN A C 1
ATOM 3072 O O . ASN A 1 389 ? 6.951 0.758 29.812 1.00 48.38 389 ASN A O 1
ATOM 3076 N N . PRO A 1 390 ? 5.731 2.565 29.399 1.00 41.16 390 PRO A N 1
ATOM 3077 C CA . PRO A 1 390 ? 6.292 3.335 30.504 1.00 41.16 390 PRO A CA 1
ATOM 3078 C C . PRO A 1 390 ? 5.692 2.883 31.833 1.00 41.16 390 PRO A C 1
ATOM 3080 O O . PRO A 1 390 ? 6.253 3.187 32.882 1.00 41.16 390 PRO A O 1
ATOM 3083 N N . LYS A 1 391 ? 4.538 2.192 31.803 1.00 41.03 391 LYS A N 1
ATOM 3084 C CA . LYS A 1 391 ? 3.865 1.692 33.006 1.00 41.03 391 LYS A CA 1
ATOM 3085 C C . LYS A 1 391 ? 4.649 0.556 33.654 1.00 41.03 391 LYS A C 1
ATOM 3087 O O . LYS A 1 391 ? 4.565 0.404 34.866 1.00 41.03 391 LYS A O 1
ATOM 3092 N N . ASP A 1 392 ? 5.384 -0.231 32.876 1.00 44.09 392 ASP A N 1
ATOM 3093 C CA . ASP A 1 392 ? 6.115 -1.400 33.374 1.00 44.09 392 ASP A CA 1
ATOM 3094 C C . ASP A 1 392 ? 7.612 -1.395 33.021 1.00 44.09 392 ASP A C 1
ATOM 3096 O O . ASP A 1 392 ? 8.325 -2.312 33.427 1.00 44.09 392 ASP A O 1
ATOM 3100 N N . GLN A 1 393 ? 8.096 -0.360 32.319 1.00 41.56 393 GLN A N 1
ATOM 3101 C CA . GLN A 1 393 ? 9.487 -0.208 31.875 1.00 41.56 393 GLN A CA 1
ATOM 3102 C C . GLN A 1 393 ? 10.021 -1.424 31.099 1.00 41.56 393 GLN A C 1
ATOM 3104 O O . GLN A 1 393 ? 11.231 -1.682 31.106 1.00 41.56 393 GLN A O 1
ATOM 3109 N N . ARG A 1 394 ? 9.136 -2.196 30.457 1.00 40.03 394 ARG A N 1
ATOM 3110 C CA . ARG A 1 394 ? 9.530 -3.327 29.614 1.00 40.03 394 ARG A CA 1
ATOM 3111 C C . ARG A 1 394 ? 9.969 -2.808 28.244 1.00 40.03 394 ARG A C 1
ATOM 3113 O O . ARG A 1 394 ? 9.277 -1.985 27.651 1.00 40.03 394 ARG A O 1
ATOM 3120 N N . GLY A 1 395 ? 11.130 -3.290 27.796 1.00 44.84 395 GLY A N 1
ATOM 3121 C CA . GLY A 1 395 ? 11.837 -2.906 26.565 1.00 44.84 395 GLY A CA 1
ATOM 3122 C C . GLY A 1 395 ? 13.326 -2.627 26.819 1.00 44.84 395 GLY A C 1
ATOM 3123 O O . GLY A 1 395 ? 13.727 -2.388 27.966 1.00 44.84 395 GLY A O 1
ATOM 3124 N N . TYR A 1 396 ? 14.167 -2.680 25.784 1.00 42.47 396 TYR A N 1
ATOM 3125 C CA . TYR A 1 396 ? 15.610 -2.453 25.936 1.00 42.47 396 TYR A CA 1
ATOM 3126 C C . TYR A 1 396 ? 15.894 -0.952 26.020 1.00 42.47 396 TYR A C 1
ATOM 3128 O O . TYR A 1 396 ? 15.751 -0.208 25.059 1.00 42.47 396 TYR A O 1
ATOM 3136 N N . ALA A 1 397 ? 16.312 -0.495 27.199 1.00 45.47 397 ALA A N 1
ATOM 3137 C CA . ALA A 1 397 ? 16.827 0.856 27.350 1.00 45.47 397 ALA A CA 1
ATOM 3138 C C . ALA A 1 397 ? 18.139 1.003 26.569 1.00 45.47 397 ALA A C 1
ATOM 3140 O O . ALA A 1 397 ? 19.043 0.181 26.731 1.00 45.47 397 ALA A O 1
ATOM 3141 N N . SER A 1 398 ? 18.284 2.084 25.804 1.00 48.47 398 SER A N 1
ATOM 3142 C CA . SER A 1 398 ? 19.623 2.592 25.509 1.00 48.47 398 SER A CA 1
ATOM 3143 C C . SER A 1 398 ? 20.240 3.054 26.829 1.00 48.47 398 SER A C 1
ATOM 3145 O O . SER A 1 398 ? 19.533 3.520 27.720 1.00 48.47 398 SER A O 1
ATOM 3147 N N . PHE A 1 399 ? 21.548 2.905 27.005 1.00 48.84 399 PHE A N 1
ATOM 3148 C CA . PHE A 1 399 ? 22.234 3.374 28.208 1.00 48.84 399 PHE A CA 1
ATOM 3149 C C . PHE A 1 399 ? 23.172 4.512 27.826 1.00 48.84 399 PHE A C 1
ATOM 3151 O O . PHE A 1 399 ? 24.090 4.316 27.036 1.00 48.84 399 PHE A O 1
ATOM 3158 N N . ASN A 1 400 ? 22.954 5.695 28.397 1.00 44.47 400 ASN A N 1
ATOM 3159 C CA . ASN A 1 400 ? 23.904 6.799 28.320 1.00 44.47 400 ASN A CA 1
ATOM 3160 C C . ASN A 1 400 ? 24.549 6.956 29.699 1.00 44.47 400 ASN A C 1
ATOM 3162 O O . ASN A 1 400 ? 23.847 7.201 30.680 1.00 44.47 400 ASN A O 1
ATOM 3166 N N . ASN A 1 401 ? 25.867 6.762 29.792 1.00 48.81 401 ASN A N 1
ATOM 3167 C CA . ASN A 1 401 ? 26.621 6.801 31.053 1.00 48.81 401 ASN A CA 1
ATOM 3168 C C . ASN A 1 401 ? 26.022 5.919 32.170 1.00 48.81 401 ASN A C 1
ATOM 3170 O O . ASN A 1 401 ? 25.954 6.326 33.326 1.00 48.81 401 ASN A O 1
ATOM 3174 N N . GLY A 1 402 ? 25.532 4.721 31.830 1.00 45.31 402 GLY A N 1
ATOM 3175 C CA . GLY A 1 402 ? 24.922 3.799 32.800 1.00 45.31 402 GLY A CA 1
ATOM 3176 C C . GLY A 1 402 ? 23.492 4.158 33.231 1.00 45.31 402 GLY A C 1
ATOM 3177 O O . GLY A 1 402 ? 22.870 3.392 33.965 1.00 45.31 402 GLY A O 1
ATOM 3178 N N . HIS A 1 403 ? 22.927 5.261 32.735 1.00 45.44 403 HIS A N 1
ATOM 3179 C CA . HIS A 1 403 ? 21.521 5.608 32.928 1.00 45.44 403 HIS A CA 1
ATOM 3180 C C . HIS A 1 403 ? 20.680 5.125 31.748 1.00 45.44 403 HIS A C 1
ATOM 3182 O O . HIS A 1 403 ? 21.031 5.366 30.592 1.00 45.44 403 HIS A O 1
ATOM 3188 N N . LYS A 1 404 ? 19.542 4.478 32.037 1.00 49.81 404 LYS A N 1
ATOM 3189 C CA . LYS A 1 404 ? 18.536 4.143 31.021 1.00 49.81 404 LYS A CA 1
ATOM 3190 C C . LYS A 1 404 ? 18.049 5.433 30.346 1.00 49.81 404 LYS A C 1
ATOM 3192 O O . LYS A 1 404 ? 17.500 6.307 31.015 1.00 49.81 404 LYS A O 1
ATOM 3197 N N . VAL A 1 405 ? 18.241 5.539 29.037 1.00 50.16 405 VAL A N 1
ATOM 3198 C CA . VAL A 1 405 ? 17.743 6.611 28.173 1.00 50.16 405 VAL A CA 1
ATOM 3199 C C . VAL A 1 405 ? 16.723 6.065 27.176 1.00 50.16 405 VAL A C 1
ATOM 3201 O O . VAL A 1 405 ? 16.700 4.875 26.866 1.00 50.16 405 VAL A O 1
ATOM 3204 N N . TYR A 1 406 ? 15.853 6.963 26.718 1.00 57.06 406 TYR A N 1
ATOM 3205 C CA . TYR A 1 406 ? 14.795 6.686 25.748 1.00 57.06 406 TYR A CA 1
ATOM 3206 C C . TYR A 1 406 ? 15.373 6.238 24.403 1.00 57.06 406 TYR A C 1
ATOM 3208 O O . TYR A 1 406 ? 16.528 6.548 24.099 1.00 57.06 406 TYR A O 1
ATOM 3216 N N . ASP A 1 407 ? 14.556 5.554 23.599 1.00 52.22 407 ASP A N 1
ATOM 3217 C CA . ASP A 1 407 ? 14.872 5.314 22.192 1.00 52.22 407 ASP A CA 1
ATOM 3218 C C . ASP A 1 407 ? 15.204 6.656 21.519 1.00 52.22 407 ASP A C 1
ATOM 3220 O O . ASP A 1 407 ? 14.438 7.617 21.619 1.00 52.22 407 ASP A O 1
ATOM 3224 N N . GLN A 1 408 ? 16.392 6.743 20.926 1.00 56.16 408 GLN A N 1
ATOM 3225 C CA . GLN A 1 408 ? 16.918 7.968 20.320 1.00 56.16 408 GLN A CA 1
ATOM 3226 C C . GLN A 1 408 ? 16.687 8.001 18.810 1.00 56.16 408 GLN A C 1
ATOM 3228 O O . GLN A 1 408 ? 17.011 9.005 18.177 1.00 56.16 408 GLN A O 1
ATOM 3233 N N . TYR A 1 409 ? 16.129 6.929 18.245 1.00 58.56 409 TYR A N 1
ATOM 3234 C CA . TYR A 1 409 ? 16.062 6.726 16.809 1.00 58.56 409 TYR A CA 1
ATOM 3235 C C . TYR A 1 409 ? 14.636 6.976 16.304 1.00 58.56 409 TYR A C 1
ATOM 3237 O O . TYR A 1 409 ? 13.705 6.250 16.666 1.00 58.56 409 TYR A O 1
ATOM 3245 N N . PRO A 1 410 ? 14.406 8.039 15.517 1.00 60.09 410 PRO A N 1
ATOM 3246 C CA . PRO A 1 410 ? 13.156 8.202 14.793 1.00 60.09 410 PRO A CA 1
ATOM 3247 C C . PRO A 1 410 ? 13.090 7.171 13.659 1.00 60.09 410 PRO A C 1
ATOM 3249 O O . PRO A 1 410 ? 14.106 6.900 13.045 1.00 60.09 410 PRO A O 1
ATOM 3252 N N . ALA A 1 411 ? 11.922 6.619 13.328 1.00 65.88 411 ALA A N 1
ATOM 3253 C CA . ALA A 1 411 ? 11.841 5.637 12.241 1.00 65.88 411 ALA A CA 1
ATOM 3254 C C . ALA A 1 411 ? 10.609 5.852 11.365 1.00 65.88 411 ALA A C 1
ATOM 3256 O O . ALA A 1 411 ? 9.526 6.167 11.859 1.00 65.88 411 ALA A O 1
ATOM 3257 N N . TYR A 1 412 ? 10.777 5.651 10.058 1.00 74.25 412 TYR A N 1
ATOM 3258 C CA . TYR A 1 412 ? 9.667 5.538 9.120 1.00 74.25 412 TYR A CA 1
ATOM 3259 C C . TYR A 1 412 ? 9.286 4.074 8.992 1.00 74.25 412 TYR A C 1
ATOM 3261 O O . TYR A 1 412 ? 10.063 3.282 8.465 1.00 74.25 412 TYR A O 1
ATOM 3269 N N . THR A 1 413 ? 8.091 3.726 9.454 1.00 79.88 413 THR A N 1
ATOM 3270 C CA . THR A 1 413 ? 7.589 2.352 9.377 1.00 79.88 413 THR A CA 1
ATOM 3271 C C . THR A 1 413 ? 6.446 2.285 8.384 1.00 79.88 413 THR A C 1
ATOM 3273 O O . THR A 1 413 ? 5.548 3.124 8.425 1.00 79.88 413 THR A O 1
ATOM 3276 N N . SER A 1 414 ? 6.489 1.317 7.476 1.00 85.06 414 SER A N 1
ATOM 3277 C CA . SER A 1 414 ? 5.414 1.038 6.529 1.00 85.06 414 SER A CA 1
ATOM 3278 C C . SER A 1 414 ? 4.641 -0.191 6.975 1.00 85.06 414 SER A C 1
ATOM 3280 O O . SER A 1 414 ? 5.233 -1.222 7.297 1.00 85.06 414 SER A O 1
ATOM 3282 N N . VAL A 1 415 ? 3.316 -0.063 6.994 1.00 89.44 415 VAL A N 1
ATOM 3283 C CA . VAL A 1 415 ? 2.393 -1.190 7.119 1.00 89.44 415 VAL A CA 1
ATOM 3284 C C . VAL A 1 415 ? 1.870 -1.499 5.725 1.00 89.44 415 VAL A C 1
ATOM 3286 O O . VAL A 1 415 ? 1.157 -0.696 5.116 1.00 89.44 415 VAL A O 1
ATOM 3289 N N . GLN A 1 416 ? 2.234 -2.675 5.239 1.00 92.06 416 GLN A N 1
ATOM 3290 C CA . GLN A 1 416 ? 1.827 -3.218 3.956 1.00 92.06 416 GLN A CA 1
ATOM 3291 C C . GLN A 1 416 ? 0.839 -4.354 4.188 1.00 92.06 416 GLN A C 1
ATOM 3293 O O . GLN A 1 416 ? 0.939 -5.112 5.151 1.00 92.06 416 GLN A O 1
ATOM 3298 N N . VAL A 1 417 ? -0.145 -4.455 3.309 1.00 94.56 417 VAL A N 1
ATOM 3299 C CA . VAL A 1 417 ? -1.270 -5.377 3.441 1.00 94.56 417 VAL A CA 1
ATOM 3300 C C . VAL A 1 417 ? -1.411 -6.126 2.134 1.00 94.56 417 VAL A C 1
ATOM 3302 O O . VAL A 1 417 ? -1.533 -5.498 1.085 1.00 94.56 417 VAL A O 1
ATOM 3305 N N . HIS A 1 418 ? -1.402 -7.451 2.182 1.00 95.69 418 HIS A N 1
ATOM 3306 C CA . HIS A 1 418 ? -1.667 -8.261 1.002 1.00 95.69 418 HIS A CA 1
ATOM 3307 C C . HIS A 1 418 ? -3.175 -8.404 0.806 1.00 95.69 418 HIS A C 1
ATOM 3309 O O . HIS A 1 418 ? -3.898 -8.745 1.743 1.00 95.69 418 HIS A O 1
ATOM 3315 N N . SER A 1 419 ? -3.660 -8.119 -0.398 1.00 94.94 419 SER A N 1
ATOM 3316 C CA . SER A 1 419 ? -5.057 -8.282 -0.771 1.00 94.94 419 SER A CA 1
ATOM 3317 C C . SER A 1 419 ? -5.318 -9.663 -1.350 1.00 94.94 419 SER A C 1
ATOM 3319 O O . SER A 1 419 ? -4.663 -10.067 -2.305 1.00 94.94 419 SER A O 1
ATOM 3321 N N . VAL A 1 420 ? -6.356 -10.330 -0.851 1.00 94.38 420 VAL A N 1
ATOM 3322 C CA . VAL A 1 420 ? -6.804 -11.627 -1.389 1.00 94.38 420 VAL A CA 1
ATOM 3323 C C . VAL A 1 420 ? -7.676 -11.501 -2.646 1.00 94.38 420 VAL A C 1
ATOM 3325 O O . VAL A 1 420 ? -8.007 -12.506 -3.266 1.00 94.38 420 VAL A O 1
ATOM 3328 N N . GLU A 1 421 ? -8.073 -10.282 -3.025 1.00 92.69 421 GLU A N 1
ATOM 3329 C CA . GLU A 1 421 ? -9.031 -10.031 -4.117 1.00 92.69 421 GLU A CA 1
ATOM 3330 C C . GLU A 1 421 ? -8.385 -9.445 -5.378 1.00 92.69 421 GLU A C 1
ATOM 3332 O O . GLU A 1 421 ? -9.022 -9.377 -6.429 1.00 92.69 421 GLU A O 1
ATOM 3337 N N . LEU A 1 422 ? -7.141 -8.976 -5.277 1.00 88.19 422 LEU A N 1
ATOM 3338 C CA . LEU A 1 422 ? -6.438 -8.299 -6.362 1.00 88.19 422 LEU A CA 1
ATOM 3339 C C . LEU A 1 422 ? -5.411 -9.237 -7.010 1.00 88.19 422 LEU A C 1
ATOM 3341 O O . LEU A 1 422 ? -4.857 -10.102 -6.328 1.00 88.19 422 LEU A O 1
ATOM 3345 N N . PRO A 1 423 ? -5.105 -9.060 -8.309 1.00 85.44 423 PRO A N 1
ATOM 3346 C CA . PRO A 1 423 ? -3.986 -9.762 -8.927 1.00 85.44 423 PRO A CA 1
ATOM 3347 C C . PRO A 1 423 ? -2.688 -9.415 -8.193 1.00 85.44 423 PRO A C 1
ATOM 3349 O O . PRO A 1 423 ? -2.535 -8.294 -7.709 1.00 85.44 423 PRO A O 1
ATOM 3352 N N . TYR A 1 424 ? -1.735 -10.351 -8.154 1.00 80.38 424 TYR A N 1
ATOM 3353 C CA . TYR A 1 424 ? -0.520 -10.220 -7.338 1.00 80.38 424 TYR A CA 1
ATOM 3354 C C . TYR A 1 424 ? 0.232 -8.895 -7.569 1.00 80.38 424 TYR A C 1
ATOM 3356 O O . TYR A 1 424 ? 0.709 -8.270 -6.626 1.00 80.38 424 TYR A O 1
ATOM 3364 N N . LYS A 1 425 ? 0.274 -8.403 -8.817 1.00 75.75 425 LYS A N 1
ATOM 3365 C CA . LYS A 1 425 ? 0.913 -7.120 -9.162 1.00 75.75 425 LYS A CA 1
ATOM 3366 C C . LYS A 1 425 ? 0.348 -5.903 -8.415 1.00 75.75 425 LYS A C 1
ATOM 3368 O O . LYS A 1 425 ? 1.056 -4.919 -8.249 1.00 75.75 425 LYS A O 1
ATOM 3373 N N . ASP A 1 426 ? -0.902 -5.979 -7.960 1.00 81.06 426 ASP A N 1
ATOM 3374 C CA . ASP A 1 426 ? -1.614 -4.925 -7.233 1.00 81.06 426 ASP A CA 1
ATOM 3375 C C . ASP A 1 426 ? -2.039 -5.343 -5.815 1.00 81.06 426 ASP A C 1
ATOM 3377 O O . ASP A 1 426 ? -2.712 -4.561 -5.125 1.00 81.06 426 ASP A O 1
ATOM 3381 N N . SER A 1 427 ? -1.690 -6.566 -5.392 1.00 89.25 427 SER A N 1
ATOM 3382 C CA . SER A 1 427 ? -2.186 -7.158 -4.150 1.00 89.25 427 SER A CA 1
ATOM 3383 C C . SER A 1 427 ? -1.497 -6.588 -2.920 1.00 89.25 427 SER A C 1
ATOM 3385 O O . SER A 1 427 ? -2.171 -6.373 -1.917 1.00 89.25 427 SER A O 1
ATOM 3387 N N . TRP A 1 428 ? -0.207 -6.257 -2.987 1.00 92.06 428 TRP A N 1
ATOM 3388 C CA . TRP A 1 428 ? 0.471 -5.546 -1.905 1.00 92.06 428 TRP A CA 1
ATOM 3389 C C . TRP A 1 428 ? 0.083 -4.071 -1.883 1.00 92.06 428 TRP A C 1
ATOM 3391 O O . TRP A 1 428 ? 0.290 -3.310 -2.834 1.00 92.06 428 TRP A O 1
ATOM 3401 N N . ARG A 1 429 ? -0.518 -3.668 -0.766 1.00 91.81 429 ARG A N 1
ATOM 3402 C CA . ARG A 1 429 ? -1.186 -2.385 -0.594 1.00 91.81 429 ARG A CA 1
ATOM 3403 C C . ARG A 1 429 ? -0.642 -1.619 0.594 1.00 91.81 429 ARG A C 1
ATOM 3405 O O . ARG A 1 429 ? -0.437 -2.170 1.668 1.00 91.81 429 ARG A O 1
ATOM 3412 N N . THR A 1 430 ? -0.488 -0.317 0.408 1.00 89.75 430 THR A N 1
ATOM 3413 C CA . THR A 1 430 ? -0.163 0.638 1.468 1.00 89.75 430 THR A CA 1
ATOM 3414 C C . THR A 1 430 ? -1.336 1.565 1.742 1.00 89.75 430 THR A C 1
ATOM 3416 O O . THR A 1 430 ? -2.218 1.752 0.899 1.00 89.75 430 THR A O 1
ATOM 3419 N N . TRP A 1 431 ? -1.368 2.147 2.936 1.00 87.44 431 TRP A N 1
ATOM 3420 C CA . TRP A 1 431 ? -2.436 3.050 3.348 1.00 87.44 431 TRP A CA 1
ATOM 3421 C C . TRP A 1 431 ? -2.390 4.376 2.580 1.00 87.44 431 TRP A C 1
ATOM 3423 O O . TRP A 1 431 ? -1.352 5.023 2.483 1.00 87.44 431 TRP A O 1
ATOM 3433 N N . GLY A 1 432 ? -3.533 4.812 2.044 1.00 81.75 432 GLY A N 1
ATOM 3434 C CA . GLY A 1 432 ? -3.632 6.002 1.187 1.00 81.75 432 GLY A CA 1
ATOM 3435 C C . GLY A 1 432 ? -3.797 7.335 1.929 1.00 81.75 432 GLY A C 1
ATOM 3436 O O . GLY A 1 432 ? -4.198 8.328 1.325 1.00 81.75 432 GLY A O 1
ATOM 3437 N N . GLY A 1 433 ? -3.578 7.376 3.244 1.00 75.00 433 GLY A N 1
ATOM 3438 C CA . GLY A 1 433 ? -3.906 8.546 4.056 1.00 75.00 433 GLY A CA 1
ATOM 3439 C C . GLY A 1 433 ? -2.951 9.739 3.921 1.00 75.00 433 GLY A C 1
ATOM 3440 O O . GLY A 1 433 ? -1.822 9.600 3.471 1.00 75.00 433 GLY A O 1
ATOM 3441 N N . PRO A 1 434 ? -3.371 10.939 4.368 1.00 59.66 434 PRO A N 1
ATOM 3442 C CA . PRO A 1 434 ? -2.618 12.185 4.177 1.00 59.66 434 PRO A CA 1
ATOM 3443 C C . PRO A 1 434 ? -1.325 12.290 5.002 1.00 59.66 434 PRO A C 1
ATOM 3445 O O . PRO A 1 434 ? -0.520 13.173 4.738 1.00 59.66 434 PRO A O 1
ATOM 3448 N N . VAL A 1 435 ? -1.147 11.426 6.007 1.00 59.84 435 VAL A N 1
ATOM 3449 C CA . VAL A 1 435 ? 0.065 11.356 6.850 1.00 59.84 435 VAL A CA 1
ATOM 3450 C C . VAL A 1 435 ? 0.993 10.222 6.382 1.00 59.84 435 VAL A C 1
ATOM 3452 O O . VAL A 1 435 ? 2.027 9.964 6.987 1.00 59.84 435 VAL A O 1
ATOM 3455 N N . SER A 1 436 ? 0.620 9.533 5.301 1.00 59.50 436 SER A N 1
ATOM 3456 C CA . SER A 1 436 ? 1.474 8.558 4.638 1.00 59.50 436 SER A CA 1
ATOM 3457 C C . SER A 1 436 ? 2.528 9.276 3.802 1.00 59.50 436 SER A C 1
ATOM 3459 O O . SER A 1 436 ? 2.200 10.185 3.035 1.00 59.50 436 SER A O 1
ATOM 3461 N N . SER A 1 437 ? 3.775 8.815 3.874 1.00 60.41 437 SER A N 1
ATOM 3462 C CA . SER A 1 437 ? 4.766 9.097 2.835 1.00 60.41 437 SER A CA 1
ATOM 3463 C C . SER A 1 437 ? 4.307 8.542 1.477 1.00 60.41 437 SER A C 1
ATOM 3465 O O . SER A 1 437 ? 3.296 7.837 1.365 1.00 60.41 437 SER A O 1
ATOM 3467 N N . ASP A 1 438 ? 5.075 8.817 0.427 1.00 59.03 438 ASP A N 1
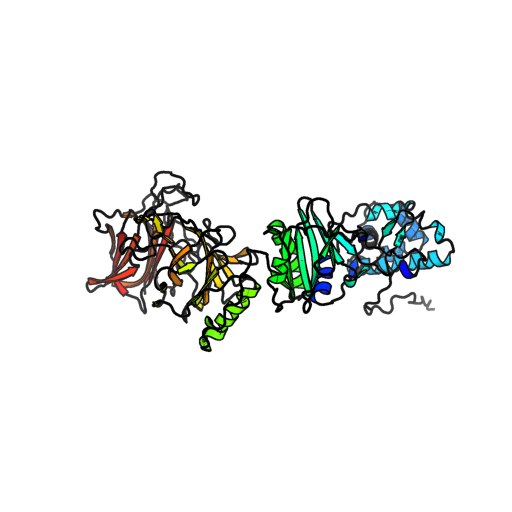ATOM 3468 C CA . ASP A 1 438 ? 4.873 8.231 -0.900 1.00 59.03 438 ASP A CA 1
ATOM 3469 C C . ASP A 1 438 ? 4.961 6.696 -0.923 1.00 59.03 438 ASP A C 1
ATOM 3471 O O . ASP A 1 438 ? 4.462 6.082 -1.862 1.00 59.03 438 ASP A O 1
ATOM 3475 N N . LYS A 1 439 ? 5.513 6.078 0.128 1.00 61.34 439 LYS A N 1
ATOM 3476 C CA . LYS A 1 439 ? 5.653 4.624 0.283 1.00 61.34 439 LYS A CA 1
ATOM 3477 C C . LYS A 1 439 ? 4.769 4.016 1.381 1.00 61.34 439 LYS A C 1
ATOM 3479 O O . LYS A 1 439 ? 5.085 2.952 1.917 1.00 61.34 439 LYS A O 1
ATOM 3484 N N . GLY A 1 440 ? 3.689 4.686 1.781 1.00 69.81 440 GLY A N 1
ATOM 3485 C CA . GLY A 1 440 ? 2.802 4.128 2.810 1.00 69.81 440 GLY A CA 1
ATOM 3486 C C . GLY A 1 440 ? 3.291 4.297 4.245 1.00 69.81 440 GLY A C 1
ATOM 3487 O O . GLY A 1 440 ? 2.614 3.843 5.167 1.00 69.81 440 GLY A O 1
ATOM 3488 N N . SER A 1 441 ? 4.484 4.871 4.447 1.00 73.88 441 SER A N 1
ATOM 3489 C CA . SER A 1 441 ? 5.122 4.884 5.761 1.00 73.88 441 SER A CA 1
ATOM 3490 C C . SER A 1 441 ? 4.673 6.043 6.621 1.00 73.88 441 SER A C 1
ATOM 3492 O O . SER A 1 441 ? 4.369 7.137 6.141 1.00 73.88 441 SER A O 1
ATOM 3494 N N . LYS A 1 442 ? 4.701 5.795 7.925 1.00 71.06 442 LYS A N 1
ATOM 3495 C CA . LYS A 1 442 ? 4.481 6.793 8.953 1.00 71.06 442 LYS A CA 1
ATOM 3496 C C . LYS A 1 442 ? 5.747 6.990 9.782 1.00 71.06 442 LYS A C 1
ATOM 3498 O O . LYS A 1 442 ? 6.471 6.040 10.075 1.00 71.06 442 LYS A O 1
ATOM 3503 N N . PHE A 1 443 ? 5.991 8.239 10.160 1.00 65.31 443 PHE A N 1
ATOM 3504 C CA . PHE A 1 443 ? 7.041 8.621 11.095 1.00 65.31 443 PHE A CA 1
ATOM 3505 C C . PHE A 1 443 ? 6.645 8.314 12.547 1.00 65.31 443 PHE A C 1
ATOM 3507 O O . PHE A 1 443 ? 5.616 8.802 13.016 1.00 65.31 443 PHE A O 1
ATOM 3514 N N . ALA A 1 444 ? 7.491 7.566 13.255 1.00 65.94 444 ALA A N 1
ATOM 3515 C CA . ALA A 1 444 ? 7.402 7.345 14.696 1.00 65.94 444 ALA A CA 1
ATOM 3516 C C . ALA A 1 444 ? 8.275 8.377 15.437 1.00 65.94 444 ALA A C 1
ATOM 3518 O O . ALA A 1 444 ? 9.512 8.307 15.416 1.00 65.94 444 ALA A O 1
ATOM 3519 N N . GLU A 1 445 ? 7.653 9.341 16.120 1.00 57.69 445 GLU A N 1
ATOM 3520 C CA . GLU A 1 445 ? 8.347 10.485 16.732 1.00 57.69 445 GLU A CA 1
ATOM 3521 C C . GLU A 1 445 ? 9.113 10.085 17.996 1.00 57.69 445 GLU A C 1
ATOM 3523 O O . GLU A 1 445 ? 8.568 9.386 18.842 1.00 57.69 445 GLU A O 1
ATOM 3528 N N . ILE A 1 446 ? 10.342 10.573 18.197 1.00 58.81 446 ILE A N 1
ATOM 3529 C CA . ILE A 1 446 ? 11.092 10.337 19.446 1.00 58.81 446 ILE A CA 1
ATOM 3530 C C . ILE A 1 446 ? 10.306 10.906 20.642 1.00 58.81 446 ILE A C 1
ATOM 3532 O O . ILE A 1 446 ? 10.167 12.126 20.778 1.00 58.81 446 ILE A O 1
ATOM 3536 N N . LYS A 1 447 ? 9.804 10.035 21.527 1.00 54.62 447 LYS A N 1
ATOM 3537 C CA . LYS A 1 447 ? 8.963 10.404 22.681 1.00 54.62 447 LYS A CA 1
ATOM 3538 C C . LYS A 1 447 ? 9.271 9.556 23.918 1.00 54.62 447 LYS A C 1
ATOM 3540 O O . LYS A 1 447 ? 9.840 8.475 23.836 1.00 54.62 447 LYS A O 1
ATOM 3545 N N . LYS A 1 448 ? 8.854 10.058 25.090 1.00 50.38 448 LYS A N 1
ATOM 3546 C CA . LYS A 1 448 ? 9.056 9.408 26.403 1.00 50.38 448 LYS A CA 1
ATOM 3547 C C . LYS A 1 448 ? 8.130 8.209 26.684 1.00 50.38 448 LYS A C 1
ATOM 3549 O O . LYS A 1 448 ? 8.273 7.598 27.738 1.00 50.38 448 LYS A O 1
ATOM 3554 N N . GLY A 1 449 ? 7.169 7.895 25.812 1.00 53.62 449 GLY A N 1
ATOM 3555 C CA . GLY A 1 449 ? 6.238 6.778 26.004 1.00 53.62 449 GLY A CA 1
ATOM 3556 C C . GLY A 1 449 ? 5.777 6.142 24.690 1.00 53.62 449 GLY A C 1
ATOM 3557 O O . GLY A 1 449 ? 6.095 6.686 23.633 1.00 53.62 449 GLY A O 1
ATOM 3558 N N . PRO A 1 450 ? 5.052 5.008 24.754 1.00 52.06 450 PRO A N 1
ATOM 3559 C CA . PRO A 1 450 ? 4.708 4.183 23.618 1.00 52.06 450 PRO A CA 1
ATOM 3560 C C . PRO A 1 450 ? 3.691 4.925 22.782 1.00 52.06 450 PRO A C 1
ATOM 3562 O O . PRO A 1 450 ? 2.706 5.489 23.284 1.00 52.06 450 PRO A O 1
ATOM 3565 N N . GLU A 1 451 ? 3.947 4.885 21.493 1.00 58.09 451 GLU A N 1
ATOM 3566 C CA . GLU A 1 451 ? 3.090 5.453 20.480 1.00 58.09 451 GLU A CA 1
ATOM 3567 C C . GLU A 1 451 ? 2.316 4.283 19.868 1.00 58.09 451 GLU A C 1
ATOM 3569 O O . GLU A 1 451 ? 2.896 3.422 19.210 1.00 58.09 451 GLU A O 1
ATOM 3574 N N . PHE A 1 452 ? 1.017 4.202 20.175 1.00 63.91 452 PHE A N 1
ATOM 3575 C CA . PHE A 1 452 ? 0.094 3.318 19.463 1.00 63.91 452 PHE A CA 1
ATOM 3576 C C . PHE A 1 452 ? -0.585 4.126 18.372 1.00 63.91 452 PHE A C 1
ATOM 3578 O O . PHE A 1 452 ? -1.294 5.097 18.665 1.00 63.91 452 PHE A O 1
ATOM 3585 N N . ASP A 1 453 ? -0.354 3.712 17.136 1.00 64.19 453 ASP A N 1
ATOM 3586 C CA . ASP A 1 453 ? -0.769 4.452 15.961 1.00 64.19 453 ASP A CA 1
ATOM 3587 C C . ASP A 1 453 ? -2.041 3.890 15.345 1.00 64.19 453 ASP A C 1
ATOM 3589 O O . ASP A 1 453 ? -2.016 2.939 14.574 1.00 64.19 453 ASP A O 1
ATOM 3593 N N . ASN A 1 454 ? -3.155 4.563 15.623 1.00 60.28 454 ASN A N 1
ATOM 3594 C CA . ASN A 1 454 ? -4.474 4.275 15.054 1.00 60.28 454 ASN A CA 1
ATOM 3595 C C . ASN A 1 454 ? -4.729 4.954 13.700 1.00 60.28 454 ASN A C 1
ATOM 3597 O O . ASN A 1 454 ? -5.872 5.230 13.341 1.00 60.28 454 ASN A O 1
ATOM 3601 N N . LEU A 1 455 ? -3.679 5.314 12.957 1.00 67.56 455 LEU A N 1
ATOM 3602 C CA . LEU A 1 455 ? -3.862 6.132 11.757 1.00 67.56 455 LEU A CA 1
ATOM 3603 C C . LEU A 1 455 ? -4.238 5.330 10.514 1.00 67.56 455 LEU A C 1
ATOM 3605 O O . LEU A 1 455 ? -4.780 5.930 9.596 1.00 67.56 455 LEU A O 1
ATOM 3609 N N . TYR A 1 456 ? -4.028 4.015 10.477 1.00 73.50 456 TYR A N 1
ATOM 3610 C CA . TYR A 1 456 ? -4.268 3.192 9.289 1.00 73.50 456 TYR A CA 1
ATOM 3611 C C . TYR A 1 456 ? -5.752 2.848 9.085 1.00 73.50 456 TYR A C 1
ATOM 3613 O O . TYR A 1 456 ? -6.134 1.684 9.087 1.00 73.50 456 TYR A O 1
ATOM 3621 N N . GLU A 1 457 ? -6.596 3.864 8.901 1.00 77.62 457 GLU A N 1
ATOM 3622 C CA . GLU A 1 457 ? -8.029 3.701 8.641 1.00 77.62 457 GLU A CA 1
ATOM 3623 C C . GLU A 1 457 ? -8.286 3.432 7.152 1.00 77.62 457 GLU A C 1
ATOM 3625 O O . GLU A 1 457 ? -8.402 4.360 6.340 1.00 77.62 457 GLU A O 1
ATOM 3630 N N . TRP A 1 458 ? -8.353 2.153 6.786 1.00 84.38 458 TRP A N 1
ATOM 3631 C CA . TRP A 1 458 ? -8.422 1.701 5.394 1.00 84.38 458 TRP A CA 1
ATOM 3632 C C . TRP A 1 458 ? -9.735 2.060 4.684 1.00 84.38 458 TRP A C 1
ATOM 3634 O O . TRP A 1 458 ? -9.652 2.607 3.580 1.00 84.38 458 TRP A O 1
ATOM 3644 N N . PRO A 1 459 ? -10.935 1.865 5.276 1.00 81.06 459 PRO A N 1
ATOM 3645 C CA . PRO A 1 459 ? -12.191 2.109 4.561 1.00 81.06 459 PRO A CA 1
ATOM 3646 C C . PRO A 1 459 ? -12.369 3.567 4.115 1.00 81.06 459 PRO A C 1
ATOM 3648 O O . PRO A 1 459 ? -12.853 3.837 3.019 1.00 81.06 459 PRO A O 1
ATOM 3651 N N . LEU A 1 460 ? -11.937 4.529 4.940 1.00 77.44 460 LEU A N 1
ATOM 3652 C CA . LEU A 1 460 ? -12.094 5.953 4.634 1.00 77.44 460 LEU A CA 1
ATOM 3653 C C . LEU A 1 460 ? -10.992 6.486 3.713 1.00 77.44 460 LEU A C 1
ATOM 3655 O O . LEU A 1 460 ? -11.255 7.318 2.840 1.00 77.44 460 LEU A O 1
ATOM 3659 N N . LYS A 1 461 ? -9.740 6.098 3.974 1.00 81.12 461 LYS A N 1
ATOM 3660 C CA . LYS A 1 461 ? -8.575 6.675 3.291 1.00 81.12 461 LYS A CA 1
ATOM 3661 C C . LYS A 1 461 ? -8.243 5.958 1.992 1.00 81.12 461 LYS A C 1
ATOM 3663 O O . LYS A 1 461 ? -7.641 6.576 1.121 1.00 81.12 461 LYS A O 1
ATOM 3668 N N . GLY A 1 462 ? -8.675 4.710 1.849 1.00 87.56 462 GLY A N 1
ATOM 3669 C CA . GLY A 1 462 ? -8.287 3.864 0.739 1.00 87.56 462 GLY A CA 1
ATOM 3670 C C . GLY A 1 462 ? -6.838 3.401 0.849 1.00 87.56 462 GLY A C 1
ATOM 3671 O O . GLY A 1 462 ? -6.195 3.481 1.901 1.00 87.56 462 GLY A O 1
ATOM 3672 N N . HIS A 1 463 ? -6.333 2.891 -0.263 1.00 91.00 463 HIS A N 1
ATOM 3673 C CA . HIS A 1 463 ? -5.061 2.198 -0.342 1.00 91.00 463 HIS A CA 1
ATOM 3674 C C . HIS A 1 463 ? -4.419 2.358 -1.715 1.00 91.00 463 HIS A C 1
ATOM 3676 O O . HIS A 1 463 ? -5.115 2.529 -2.716 1.00 91.00 463 HIS A O 1
ATOM 3682 N N . LYS A 1 464 ? -3.092 2.262 -1.777 1.00 89.25 464 LYS A N 1
ATOM 3683 C CA . LYS A 1 464 ? -2.300 2.369 -3.009 1.00 89.25 464 LYS A CA 1
ATOM 3684 C C . LYS A 1 464 ? -1.546 1.074 -3.264 1.00 89.25 464 LYS A C 1
ATOM 3686 O O . LYS A 1 464 ? -1.091 0.440 -2.316 1.00 89.25 464 LYS A O 1
ATOM 3691 N N . SER A 1 465 ? -1.454 0.665 -4.528 1.00 86.12 465 SER A N 1
ATOM 3692 C CA . SER A 1 465 ? -0.558 -0.427 -4.931 1.00 86.12 465 SER A CA 1
ATOM 3693 C C . SER A 1 465 ? 0.874 -0.043 -4.590 1.00 86.12 465 SER A C 1
ATOM 3695 O O . SER A 1 465 ? 1.291 1.067 -4.921 1.00 86.12 465 SER A O 1
ATOM 3697 N N . LEU A 1 466 ? 1.611 -0.938 -3.932 1.00 79.75 466 LEU A N 1
ATOM 3698 C CA . LEU A 1 466 ? 3.029 -0.717 -3.658 1.00 79.75 466 LEU A CA 1
ATOM 3699 C C . LEU A 1 466 ? 3.850 -0.708 -4.958 1.00 79.75 466 LEU A C 1
ATOM 3701 O O . LEU A 1 466 ? 4.807 0.051 -5.058 1.00 79.75 466 LEU A O 1
ATOM 3705 N N . ARG A 1 467 ? 3.435 -1.497 -5.963 1.00 75.44 467 ARG A N 1
ATOM 3706 C CA . ARG A 1 467 ? 4.111 -1.609 -7.265 1.00 75.44 467 ARG A CA 1
ATOM 3707 C C . ARG A 1 467 ? 3.683 -0.517 -8.245 1.00 75.44 467 ARG A C 1
ATOM 3709 O O . ARG A 1 467 ? 4.523 0.192 -8.777 1.00 75.44 467 ARG A O 1
ATOM 3716 N N . THR A 1 468 ? 2.378 -0.383 -8.487 1.00 72.56 468 THR A N 1
ATOM 3717 C CA . THR A 1 468 ? 1.841 0.478 -9.564 1.00 72.56 468 THR A CA 1
ATOM 3718 C C . THR A 1 468 ? 1.414 1.864 -9.077 1.00 72.56 468 THR A C 1
ATOM 3720 O O . THR A 1 468 ? 1.021 2.717 -9.865 1.00 72.56 468 THR A O 1
ATOM 3723 N N . GLY A 1 469 ? 1.387 2.103 -7.761 1.00 77.25 469 GLY A N 1
ATOM 3724 C CA . GLY A 1 469 ? 0.859 3.340 -7.176 1.00 77.25 469 GLY A CA 1
ATOM 3725 C C . GLY A 1 469 ? -0.664 3.516 -7.290 1.00 77.25 469 GLY A C 1
ATOM 3726 O O . GLY A 1 469 ? -1.209 4.459 -6.712 1.00 77.25 469 GLY A O 1
ATOM 3727 N N . LYS A 1 470 ? -1.379 2.605 -7.972 1.00 82.44 470 LYS A N 1
ATOM 3728 C CA . LYS A 1 470 ? -2.827 2.682 -8.227 1.00 82.44 470 LYS A CA 1
ATOM 3729 C C . LYS A 1 470 ? -3.640 2.819 -6.941 1.00 82.44 470 LYS A C 1
ATOM 3731 O O . LYS A 1 470 ? -3.699 1.890 -6.126 1.00 82.44 470 LYS A O 1
ATOM 3736 N N . GLU A 1 471 ? -4.320 3.951 -6.786 1.00 89.06 471 GLU A N 1
ATOM 3737 C CA . GLU A 1 471 ? -5.173 4.244 -5.632 1.00 89.06 471 GLU A CA 1
ATOM 3738 C C . GLU A 1 471 ? -6.569 3.626 -5.789 1.00 89.06 471 GLU A C 1
ATOM 3740 O O . GLU A 1 471 ? -7.211 3.754 -6.829 1.00 89.06 471 GLU A O 1
ATOM 3745 N N . LEU A 1 472 ? -7.051 2.972 -4.734 1.00 89.69 472 LEU A N 1
ATOM 3746 C CA . LEU A 1 472 ? -8.399 2.420 -4.627 1.00 89.69 472 LEU A CA 1
ATOM 3747 C C . LEU A 1 472 ? -9.011 2.814 -3.277 1.00 89.69 472 LEU A C 1
ATOM 3749 O O . LEU A 1 472 ? -8.305 2.980 -2.285 1.00 89.69 472 LEU A O 1
ATOM 3753 N N . LYS A 1 473 ? -10.338 2.956 -3.236 1.00 87.00 473 LYS A N 1
ATOM 3754 C CA . LYS A 1 473 ? -11.110 3.285 -2.016 1.00 87.00 473 LYS A CA 1
ATOM 3755 C C . LYS A 1 473 ? -12.137 2.216 -1.653 1.00 87.00 473 LYS A C 1
ATOM 3757 O O . LYS A 1 473 ? -13.056 2.474 -0.881 1.00 87.00 473 LYS A O 1
ATOM 3762 N N . GLN A 1 474 ? -12.028 1.046 -2.272 1.00 86.56 474 GLN A N 1
ATOM 3763 C CA . GLN A 1 474 ? -12.882 -0.084 -1.941 1.00 86.56 474 GLN A CA 1
ATOM 3764 C C . GLN A 1 474 ? -12.429 -0.724 -0.618 1.00 86.56 474 GLN A C 1
ATOM 3766 O O . GLN A 1 474 ? -11.281 -0.528 -0.213 1.00 86.56 474 GLN A O 1
ATOM 3771 N N . PRO A 1 475 ? -13.312 -1.468 0.069 1.00 87.81 475 PRO A N 1
ATOM 3772 C CA . PRO A 1 475 ? -12.922 -2.233 1.247 1.00 87.81 475 PRO A CA 1
ATOM 3773 C C . PRO A 1 475 ? -11.792 -3.215 0.901 1.00 87.81 475 PRO A C 1
ATOM 3775 O O . PRO A 1 475 ? -11.847 -3.873 -0.134 1.00 87.81 475 PRO A O 1
ATOM 3778 N N . LEU A 1 476 ? -10.766 -3.301 1.751 1.00 91.44 476 LEU A N 1
ATOM 3779 C CA . LEU A 1 476 ? -9.580 -4.125 1.504 1.00 91.44 476 LEU A CA 1
ATOM 3780 C C . LEU A 1 476 ? -9.644 -5.399 2.345 1.00 91.44 476 LEU A C 1
ATOM 3782 O O . LEU A 1 476 ? -9.531 -5.318 3.562 1.00 91.44 476 LEU A O 1
ATOM 3786 N N . ARG A 1 477 ? -9.806 -6.567 1.724 1.00 94.00 477 ARG A N 1
ATOM 3787 C CA . ARG A 1 477 ? -9.705 -7.867 2.407 1.00 94.00 477 ARG A CA 1
ATOM 3788 C C . ARG A 1 477 ? -8.279 -8.398 2.364 1.00 94.00 477 ARG A C 1
ATOM 3790 O O . ARG A 1 477 ? -7.632 -8.282 1.323 1.00 94.00 477 ARG A O 1
ATOM 3797 N N . SER A 1 478 ? -7.806 -8.977 3.467 1.00 95.12 478 SER A N 1
ATOM 3798 C CA . SER A 1 478 ? -6.399 -9.351 3.626 1.00 95.12 478 SER A CA 1
ATOM 3799 C C . SER A 1 478 ? -6.188 -10.657 4.384 1.00 95.12 478 SER A C 1
ATOM 3801 O O . SER A 1 478 ? -6.954 -10.996 5.282 1.00 95.12 478 SER A O 1
ATOM 3803 N N . ASP A 1 479 ? -5.114 -11.355 4.032 1.00 95.31 479 ASP A N 1
ATOM 3804 C CA . ASP A 1 479 ? -4.570 -12.548 4.685 1.00 95.31 479 ASP A CA 1
ATOM 3805 C C . ASP A 1 479 ? -3.193 -12.308 5.336 1.00 95.31 479 ASP A C 1
ATOM 3807 O O . ASP A 1 479 ? -2.822 -13.036 6.258 1.00 95.31 479 ASP A O 1
ATOM 3811 N N . LEU A 1 480 ? -2.444 -11.287 4.904 1.00 95.81 480 LEU A N 1
ATOM 3812 C CA . LEU A 1 480 ? -1.100 -10.978 5.396 1.00 95.81 480 LEU A CA 1
ATOM 3813 C C . LEU A 1 480 ? -0.903 -9.488 5.665 1.00 95.81 480 LEU A C 1
ATOM 3815 O O . LEU A 1 480 ? -1.252 -8.629 4.853 1.00 95.81 480 LEU A O 1
ATOM 3819 N N . ILE A 1 481 ? -0.223 -9.204 6.773 1.00 95.62 481 ILE A N 1
ATOM 3820 C CA . ILE A 1 481 ? 0.358 -7.894 7.066 1.00 95.62 481 ILE A CA 1
ATOM 3821 C C . ILE A 1 481 ? 1.875 -8.026 7.018 1.00 95.62 481 ILE A C 1
ATOM 3823 O O . ILE A 1 481 ? 2.441 -8.950 7.600 1.00 95.62 481 ILE A O 1
ATOM 3827 N N . LYS A 1 482 ? 2.533 -7.079 6.362 1.00 93.31 482 LYS A N 1
ATOM 3828 C CA . LYS A 1 482 ? 3.985 -6.961 6.291 1.00 93.31 482 LYS A CA 1
ATOM 3829 C C . LYS A 1 482 ? 4.409 -5.617 6.870 1.00 93.31 482 LYS A C 1
ATOM 3831 O O . LYS A 1 482 ? 3.789 -4.589 6.599 1.00 93.31 482 LYS A O 1
ATOM 3836 N N . ILE A 1 483 ? 5.446 -5.632 7.699 1.00 91.12 483 ILE A N 1
ATOM 3837 C CA . ILE A 1 483 ? 5.995 -4.434 8.336 1.00 91.12 483 ILE A CA 1
ATOM 3838 C C . ILE A 1 483 ? 7.432 -4.251 7.878 1.00 91.12 483 ILE A C 1
ATOM 3840 O O . ILE A 1 483 ? 8.237 -5.176 7.989 1.00 91.12 483 ILE A O 1
ATOM 3844 N N . GLU A 1 484 ? 7.738 -3.045 7.406 1.00 86.88 484 GLU A N 1
ATOM 3845 C CA . GLU A 1 484 ? 9.060 -2.657 6.914 1.00 86.88 484 GLU A CA 1
ATOM 3846 C C . GLU A 1 484 ? 9.505 -1.307 7.472 1.00 86.88 484 GLU A C 1
ATOM 3848 O O . GLU A 1 484 ? 8.688 -0.425 7.755 1.00 86.88 484 GLU A O 1
ATOM 3853 N N . VAL A 1 485 ? 10.821 -1.124 7.560 1.00 79.12 485 VAL A N 1
ATOM 3854 C CA . VAL A 1 485 ? 11.456 0.151 7.901 1.00 79.12 485 VAL A CA 1
ATOM 3855 C C . VAL A 1 485 ? 11.996 0.799 6.634 1.00 79.12 485 VAL A C 1
ATOM 3857 O O . VAL A 1 485 ? 12.795 0.198 5.922 1.00 79.12 485 VAL A O 1
ATOM 3860 N N . LEU A 1 486 ? 11.564 2.033 6.364 1.00 73.94 486 LEU A N 1
ATOM 3861 C CA . LEU A 1 486 ? 11.938 2.782 5.158 1.00 73.94 486 LEU A CA 1
ATOM 3862 C C . LEU A 1 486 ? 12.986 3.882 5.404 1.00 73.94 486 LEU A C 1
ATOM 3864 O O . LEU A 1 486 ? 13.365 4.565 4.457 1.00 73.94 486 LEU A O 1
ATOM 3868 N N . GLY A 1 487 ? 13.387 4.112 6.659 1.00 67.62 487 GLY A N 1
ATOM 3869 C CA . GLY A 1 487 ? 14.452 5.060 7.023 1.00 67.62 487 GLY A CA 1
ATOM 3870 C C . GLY A 1 487 ? 15.811 4.377 7.180 1.00 67.62 487 GLY A C 1
ATOM 3871 O O . GLY A 1 487 ? 15.927 3.199 6.880 1.00 67.62 487 GLY A O 1
ATOM 3872 N N . ASP A 1 488 ? 16.808 5.098 7.698 1.00 66.50 488 ASP A N 1
ATOM 3873 C CA . ASP A 1 488 ? 18.145 4.549 8.013 1.00 66.50 488 ASP A CA 1
ATOM 3874 C C . ASP A 1 488 ? 18.245 3.997 9.447 1.00 66.50 488 ASP A C 1
ATOM 3876 O O . ASP A 1 488 ? 19.162 3.259 9.811 1.00 66.50 488 ASP A O 1
ATOM 3880 N N . ASP A 1 489 ? 17.274 4.369 10.271 1.00 66.88 489 ASP A N 1
ATOM 3881 C CA . ASP A 1 489 ? 17.230 4.094 11.695 1.00 66.88 489 ASP A CA 1
ATOM 3882 C C . ASP A 1 489 ? 16.403 2.833 12.001 1.00 66.88 489 ASP A C 1
ATOM 3884 O O . ASP A 1 489 ? 15.390 2.581 11.345 1.00 66.88 489 ASP A O 1
ATOM 3888 N N . PRO A 1 490 ? 16.780 2.035 13.018 1.00 74.69 490 PRO A N 1
ATOM 3889 C CA . PRO A 1 490 ? 16.002 0.871 13.433 1.00 74.69 490 PRO A CA 1
ATOM 3890 C C . PRO A 1 490 ? 14.643 1.268 14.026 1.00 74.69 490 PRO A C 1
ATOM 3892 O O . PRO A 1 490 ? 14.520 2.305 14.676 1.00 74.69 490 PRO A O 1
ATOM 3895 N N . VAL A 1 491 ? 13.651 0.378 13.918 1.00 77.12 491 VAL A N 1
ATOM 3896 C CA . VAL A 1 491 ? 12.405 0.472 14.698 1.00 77.12 491 VAL A CA 1
ATOM 3897 C C . VAL A 1 491 ? 12.291 -0.680 15.691 1.00 77.12 491 VAL A C 1
ATOM 3899 O O . VAL A 1 491 ? 12.743 -1.798 15.436 1.00 77.12 491 VAL A O 1
ATOM 3902 N N . TYR A 1 492 ? 11.647 -0.406 16.822 1.00 78.44 492 TYR A N 1
ATOM 3903 C CA . TYR A 1 492 ? 11.309 -1.390 17.843 1.00 78.44 492 TYR A CA 1
ATOM 3904 C C . TYR A 1 492 ? 9.791 -1.542 17.929 1.00 78.44 492 TYR A C 1
ATOM 3906 O O . TYR A 1 492 ? 9.075 -0.587 18.255 1.00 78.44 492 TYR A O 1
ATOM 3914 N N . LEU A 1 493 ? 9.307 -2.743 17.620 1.00 80.50 493 LEU A N 1
ATOM 3915 C CA . LEU A 1 493 ? 7.890 -3.093 17.625 1.00 80.50 493 LEU A CA 1
ATOM 3916 C C . LEU A 1 493 ? 7.556 -3.879 18.897 1.00 80.50 493 LEU A C 1
ATOM 3918 O O . LEU A 1 493 ? 8.173 -4.910 19.163 1.00 80.50 493 LEU A O 1
ATOM 3922 N N . ASP A 1 494 ? 6.577 -3.415 19.671 1.00 79.69 494 ASP A N 1
ATOM 3923 C CA . ASP A 1 494 ? 6.023 -4.157 20.817 1.00 79.69 494 ASP A CA 1
ATOM 3924 C C . ASP A 1 494 ? 4.892 -5.082 20.358 1.00 79.69 494 ASP A C 1
ATOM 3926 O O . ASP A 1 494 ? 4.863 -6.277 20.666 1.00 79.69 494 ASP A O 1
ATOM 3930 N N . SER A 1 495 ? 3.953 -4.522 19.597 1.00 85.75 495 SER A N 1
ATOM 3931 C CA . SER A 1 495 ? 2.744 -5.226 19.196 1.00 85.75 495 SER A CA 1
ATOM 3932 C C . SER A 1 495 ? 2.125 -4.655 17.928 1.00 85.75 495 SER A C 1
ATOM 3934 O O . SER A 1 495 ? 2.381 -3.517 17.532 1.00 85.75 495 SER A O 1
ATOM 3936 N N . VAL A 1 496 ? 1.298 -5.472 17.285 1.00 89.62 496 VAL A N 1
ATOM 3937 C CA . VAL A 1 496 ? 0.501 -5.102 16.117 1.00 89.62 496 VAL A CA 1
ATOM 3938 C C . VAL A 1 496 ? -0.913 -5.603 16.350 1.00 89.62 496 VAL A C 1
ATOM 3940 O O . VAL A 1 496 ? -1.109 -6.795 16.575 1.00 89.62 496 VAL A O 1
ATOM 3943 N N . VAL A 1 497 ? -1.900 -4.714 16.301 1.00 90.31 497 VAL A N 1
ATOM 3944 C CA . VAL A 1 497 ? -3.316 -5.085 16.410 1.00 90.31 497 VAL A CA 1
ATOM 3945 C C . VAL A 1 497 ? -3.983 -4.879 15.063 1.00 90.31 497 VAL A C 1
ATOM 3947 O O . VAL A 1 497 ? -3.982 -3.779 14.520 1.00 90.31 497 VAL A O 1
ATOM 3950 N N . VAL A 1 498 ? -4.569 -5.936 14.523 1.00 92.62 498 VAL A N 1
ATOM 3951 C CA . VAL A 1 498 ? -5.300 -5.918 13.259 1.00 92.62 498 VAL A CA 1
ATOM 3952 C C . VAL A 1 498 ? -6.781 -6.016 13.569 1.00 92.62 498 VAL A C 1
ATOM 3954 O O . VAL A 1 498 ? -7.197 -6.947 14.254 1.00 92.62 498 VAL A O 1
ATOM 3957 N N . LYS A 1 499 ? -7.572 -5.073 13.058 1.00 90.44 499 LYS A N 1
ATOM 3958 C CA . LYS A 1 499 ? -9.025 -5.031 13.236 1.00 90.44 499 LYS A CA 1
ATOM 3959 C C . LYS A 1 499 ? -9.730 -5.187 11.900 1.00 90.44 499 LYS A C 1
ATOM 3961 O O . LYS A 1 499 ? -9.397 -4.475 10.949 1.00 90.44 499 LYS A O 1
ATOM 3966 N N . VAL A 1 500 ? -10.737 -6.049 11.840 1.00 90.94 500 VAL A N 1
ATOM 3967 C CA . VAL A 1 500 ? -11.623 -6.200 10.679 1.00 90.94 500 VAL A CA 1
ATOM 3968 C C . VAL A 1 500 ? -12.989 -5.580 10.948 1.00 90.94 500 VAL A C 1
ATOM 3970 O O . VAL A 1 500 ? -13.439 -5.474 12.087 1.00 90.94 500 VAL A O 1
ATOM 3973 N N . VAL A 1 501 ? -13.658 -5.160 9.880 1.00 87.25 501 VAL A N 1
ATOM 3974 C CA . VAL A 1 501 ? -15.022 -4.641 9.929 1.00 87.25 501 VAL A CA 1
ATOM 3975 C C . VAL A 1 501 ? -15.968 -5.784 10.328 1.00 87.25 501 VAL A C 1
ATOM 3977 O O . VAL A 1 501 ? -15.955 -6.840 9.683 1.00 87.25 501 VAL A O 1
ATOM 3980 N N . PRO A 1 502 ? -16.784 -5.625 11.384 1.00 80.56 502 PRO A N 1
ATOM 3981 C CA . PRO A 1 502 ? -17.774 -6.627 11.764 1.00 80.56 502 PRO A CA 1
ATOM 3982 C C . PRO A 1 502 ? -18.985 -6.601 10.811 1.00 80.56 502 PRO A C 1
ATOM 3984 O O . PRO A 1 502 ? -19.199 -5.616 10.105 1.00 80.56 502 PRO A O 1
ATOM 3987 N N . PRO A 1 503 ? -19.843 -7.634 10.844 1.00 80.56 503 PRO A N 1
ATOM 3988 C CA . PRO A 1 503 ? -21.125 -7.635 10.165 1.00 80.56 503 PRO A CA 1
ATOM 3989 C C . PRO A 1 503 ? -21.995 -6.444 10.558 1.00 80.56 503 PRO A C 1
ATOM 3991 O O . PRO A 1 503 ? -22.058 -6.042 11.725 1.00 80.56 503 PRO A O 1
ATOM 3994 N N . LYS A 1 504 ? -22.726 -5.935 9.571 1.00 84.06 504 LYS A N 1
ATOM 3995 C CA . LYS A 1 504 ? -23.712 -4.877 9.750 1.00 84.06 504 LYS A CA 1
ATOM 3996 C C . LYS A 1 504 ? -24.801 -5.254 10.762 1.00 84.06 504 LYS A C 1
ATOM 3998 O O . LYS A 1 504 ? -25.371 -6.342 10.710 1.00 84.06 504 LYS A O 1
ATOM 4003 N N . SER A 1 505 ? -25.124 -4.312 11.643 1.00 87.88 505 SER A N 1
ATOM 4004 C CA . SER A 1 505 ? -26.260 -4.393 12.564 1.00 87.88 505 SER A CA 1
ATOM 4005 C C . SER A 1 505 ? -27.582 -4.078 11.869 1.00 87.88 505 SER A C 1
ATOM 4007 O O . SER A 1 505 ? -27.615 -3.350 10.876 1.00 87.88 505 SER A O 1
ATOM 4009 N N . ASN A 1 506 ? -28.691 -4.575 12.421 1.00 87.88 506 ASN A N 1
ATOM 4010 C CA . ASN A 1 506 ? -30.024 -4.308 11.868 1.00 87.88 506 ASN A CA 1
ATOM 4011 C C . ASN A 1 506 ? -30.405 -2.826 11.961 1.00 87.88 506 ASN A C 1
ATOM 4013 O O . ASN A 1 506 ? -31.003 -2.274 11.039 1.00 87.88 506 ASN A O 1
ATOM 4017 N N . ASN A 1 507 ? -30.048 -2.184 13.073 1.00 92.50 507 ASN A N 1
ATOM 4018 C CA . ASN A 1 507 ? -30.384 -0.799 13.366 1.00 92.50 507 ASN A CA 1
ATOM 4019 C C . ASN A 1 507 ? -29.135 -0.016 13.764 1.00 92.50 507 ASN A C 1
ATOM 4021 O O . ASN A 1 507 ? -28.219 -0.571 14.370 1.00 92.50 507 ASN A O 1
ATOM 4025 N N . TYR A 1 508 ? -29.131 1.285 13.467 1.00 93.12 508 TYR A N 1
ATOM 4026 C CA . TYR A 1 508 ? -28.072 2.213 13.859 1.00 93.12 508 TYR A CA 1
ATOM 4027 C C . TYR A 1 508 ? -28.656 3.516 14.388 1.00 93.12 508 TYR A C 1
ATOM 4029 O O . TYR A 1 508 ? -29.634 4.037 13.850 1.00 93.12 508 TYR A O 1
ATOM 4037 N N . VAL A 1 509 ? -28.013 4.067 15.415 1.00 93.81 509 VAL A N 1
ATOM 4038 C CA . VAL A 1 509 ? -28.302 5.405 15.935 1.00 93.81 509 VAL A CA 1
ATOM 4039 C C . VAL A 1 509 ? -27.031 6.238 15.904 1.00 93.81 509 VAL A C 1
ATOM 4041 O O . VAL A 1 509 ? -26.019 5.856 16.491 1.00 93.81 509 VAL A O 1
ATOM 4044 N N . ASP A 1 510 ? -27.122 7.405 15.265 1.00 92.69 510 ASP A N 1
ATOM 4045 C CA . ASP A 1 510 ? -26.064 8.411 15.212 1.00 92.69 510 ASP A CA 1
ATOM 4046 C C . ASP A 1 510 ? -26.353 9.552 16.195 1.00 92.69 510 ASP A C 1
ATOM 4048 O O . ASP A 1 510 ? -27.370 10.245 16.115 1.00 92.69 510 ASP A O 1
ATOM 4052 N N . LEU A 1 511 ? -25.409 9.800 17.096 1.00 94.88 511 LEU A N 1
ATOM 4053 C CA . LEU A 1 511 ? -25.392 10.924 18.021 1.00 94.88 511 LEU A CA 1
ATOM 4054 C C . LEU A 1 511 ? -24.263 11.876 17.631 1.00 94.88 511 LEU A C 1
ATOM 4056 O O . LEU A 1 511 ? -23.086 11.522 17.654 1.00 94.88 511 LEU A O 1
ATOM 4060 N N . SER A 1 512 ? -24.607 13.122 17.318 1.00 94.94 512 SER A N 1
ATOM 4061 C CA . SER A 1 512 ? -23.629 14.174 17.039 1.00 94.94 512 SER A CA 1
ATOM 4062 C C . SER A 1 512 ? -23.581 15.183 18.178 1.00 94.94 512 SER A C 1
ATOM 4064 O O . SER A 1 512 ? -24.615 15.706 18.586 1.00 94.94 512 SER A O 1
ATOM 4066 N N . PHE A 1 513 ? -22.374 15.546 18.613 1.00 94.50 513 PHE A N 1
ATOM 4067 C CA . PHE A 1 513 ? -22.173 16.588 19.625 1.00 94.50 513 PHE A CA 1
ATOM 4068 C C . PHE A 1 513 ? -21.668 17.911 19.038 1.00 94.50 513 PHE A C 1
ATOM 4070 O O . PHE A 1 513 ? -21.829 18.965 19.643 1.00 94.50 513 PHE A O 1
ATOM 4077 N N . THR A 1 514 ? -21.085 17.889 17.842 1.00 92.62 514 THR A N 1
ATOM 4078 C CA . THR A 1 514 ? -20.499 19.083 17.217 1.00 92.62 514 THR A CA 1
ATOM 4079 C C . THR A 1 514 ? -21.549 20.010 16.600 1.00 92.62 514 THR A C 1
ATOM 4081 O O . THR A 1 514 ? -22.596 19.572 16.116 1.00 92.62 514 THR A O 1
ATOM 4084 N N . ARG A 1 515 ? -21.244 21.316 16.551 1.00 86.06 515 ARG A N 1
ATOM 4085 C CA . ARG A 1 515 ? -22.144 22.339 15.972 1.00 86.06 515 ARG A CA 1
ATOM 4086 C C . ARG A 1 515 ? -22.365 22.163 14.469 1.00 86.06 515 ARG A C 1
ATOM 4088 O O . ARG A 1 515 ? -23.452 22.428 13.970 1.00 86.06 515 ARG A O 1
ATOM 4095 N N . SER A 1 516 ? -21.339 21.727 13.745 1.00 84.00 516 SER A N 1
ATOM 4096 C CA . SER A 1 516 ? -21.385 21.499 12.294 1.00 84.00 516 SER A CA 1
ATOM 4097 C C . SER A 1 516 ? -21.902 20.112 11.902 1.00 84.00 516 SER A C 1
ATOM 4099 O O . SER A 1 516 ? -21.918 19.797 10.710 1.00 84.00 516 SER A O 1
ATOM 4101 N N . LYS A 1 517 ? -22.364 19.340 12.897 1.00 88.06 517 LYS A N 1
ATOM 4102 C CA . LYS A 1 517 ? -22.797 17.945 12.833 1.00 88.06 517 LYS A CA 1
ATOM 4103 C C . LYS A 1 517 ? -21.692 16.981 12.391 1.00 88.06 517 LYS A C 1
ATOM 4105 O O . LYS A 1 517 ? -21.091 17.117 11.326 1.00 88.06 517 LYS A O 1
ATOM 4110 N N . THR A 1 518 ? -21.462 15.971 13.218 1.00 90.81 518 THR A N 1
ATOM 4111 C CA . THR A 1 518 ? -20.641 14.806 12.903 1.00 90.81 518 THR A CA 1
ATOM 4112 C C . THR A 1 518 ? -21.541 13.741 12.294 1.00 90.81 518 THR A C 1
ATOM 4114 O O . THR A 1 518 ? -22.539 13.369 12.902 1.00 90.81 518 THR A O 1
ATOM 4117 N N . PHE A 1 519 ? -21.180 13.247 11.115 1.00 90.06 519 PHE A N 1
ATOM 4118 C CA . PHE A 1 519 ? -21.827 12.106 10.473 1.00 90.06 519 PHE A CA 1
ATOM 4119 C C . PHE A 1 519 ? -20.834 10.956 10.448 1.00 90.06 519 PHE A C 1
ATOM 4121 O O . PHE A 1 519 ? -19.719 11.141 9.960 1.00 90.06 519 PHE A O 1
ATOM 4128 N N . MET A 1 520 ? -21.222 9.793 10.969 1.00 87.12 520 MET A N 1
ATOM 4129 C CA . MET A 1 520 ? -20.341 8.621 11.022 1.00 87.12 520 MET A CA 1
ATOM 4130 C C . MET A 1 520 ? -20.240 7.895 9.684 1.00 87.12 520 MET A C 1
ATOM 4132 O O . MET A 1 520 ? -19.220 7.254 9.422 1.00 87.12 520 MET A O 1
ATOM 4136 N N . GLY A 1 521 ? -21.230 8.111 8.815 1.00 87.19 521 GLY A N 1
ATOM 4137 C CA . GLY A 1 521 ? -21.316 7.486 7.505 1.00 87.19 521 GLY A CA 1
ATOM 4138 C C . GLY A 1 521 ? -21.826 6.053 7.595 1.00 87.19 521 GLY A C 1
ATOM 4139 O O . GLY A 1 521 ? -22.325 5.611 8.632 1.00 87.19 521 GLY A O 1
ATOM 4140 N N . ASP A 1 522 ? -21.704 5.347 6.478 1.00 85.44 522 ASP A N 1
ATOM 4141 C CA . ASP A 1 522 ? -21.969 3.915 6.422 1.00 85.44 522 ASP A CA 1
ATOM 4142 C C . ASP A 1 522 ? -21.020 3.158 7.379 1.00 85.44 522 ASP A C 1
ATOM 4144 O O . ASP A 1 522 ? -19.823 3.435 7.375 1.00 85.44 522 ASP A O 1
ATOM 4148 N N . PRO A 1 523 ? -21.517 2.238 8.218 1.00 79.56 523 PRO A N 1
ATOM 4149 C CA . PRO A 1 523 ? -20.736 1.609 9.285 1.00 79.56 523 PRO A CA 1
ATOM 4150 C C . PRO A 1 523 ? -19.653 0.638 8.795 1.00 79.56 523 PRO A C 1
ATOM 4152 O O . PRO A 1 523 ? -18.742 0.345 9.562 1.00 79.56 523 PRO A O 1
ATOM 4155 N N . GLU A 1 524 ? -19.727 0.149 7.553 1.00 77.62 524 GLU A N 1
ATOM 4156 C CA . GLU A 1 524 ? -18.746 -0.798 7.002 1.00 77.62 524 GLU A CA 1
ATOM 4157 C C . GLU A 1 524 ? -17.696 -0.090 6.140 1.00 77.62 524 GLU A C 1
ATOM 4159 O O . GLU A 1 524 ? -16.505 -0.380 6.209 1.00 77.62 524 GLU A O 1
ATOM 4164 N N . THR A 1 525 ? -18.140 0.869 5.328 1.00 75.06 525 THR A N 1
ATOM 4165 C CA . THR A 1 525 ? -17.290 1.574 4.357 1.00 75.06 525 THR A CA 1
ATOM 4166 C C . THR A 1 525 ? -16.842 2.951 4.833 1.00 75.06 525 THR A C 1
ATOM 4168 O O . THR A 1 525 ? -15.984 3.576 4.216 1.00 75.06 525 THR A O 1
ATOM 4171 N N . PHE A 1 526 ? -17.469 3.480 5.886 1.00 76.06 526 PHE A N 1
ATOM 4172 C CA . PHE A 1 526 ? -17.313 4.857 6.370 1.00 76.06 526 PHE A CA 1
ATOM 4173 C C . PHE A 1 526 ? -17.636 5.924 5.311 1.00 76.06 526 PHE A C 1
ATOM 4175 O O . PHE A 1 526 ? -17.358 7.117 5.485 1.00 76.06 526 PHE A O 1
ATOM 4182 N N . LYS A 1 527 ? -18.283 5.523 4.210 1.00 79.75 527 LYS A N 1
ATOM 4183 C CA . LYS A 1 527 ? -18.680 6.418 3.128 1.00 79.75 527 LYS A CA 1
ATOM 4184 C C . LYS A 1 527 ? -19.679 7.449 3.644 1.00 79.75 527 LYS A C 1
ATOM 4186 O O . LYS A 1 527 ? -20.619 7.134 4.369 1.00 79.75 527 LYS A O 1
ATOM 4191 N N . GLY A 1 528 ? -19.470 8.707 3.257 1.00 82.38 528 GLY A N 1
ATOM 4192 C CA . GLY A 1 528 ? -20.294 9.833 3.705 1.00 82.38 528 GLY A CA 1
ATOM 4193 C C . GLY A 1 528 ? -19.929 10.375 5.091 1.00 82.38 528 GLY A C 1
ATOM 4194 O O . GLY A 1 528 ? -20.563 11.326 5.552 1.00 82.38 528 GLY A O 1
ATOM 4195 N N . ARG A 1 529 ? -18.895 9.828 5.746 1.00 85.12 529 ARG A N 1
ATOM 4196 C CA . ARG A 1 529 ? -18.412 10.341 7.027 1.00 85.12 529 ARG A CA 1
ATOM 4197 C C . ARG A 1 529 ? -17.945 11.789 6.920 1.00 85.12 529 ARG A C 1
ATOM 4199 O O . ARG A 1 529 ? -17.220 12.179 6.004 1.00 85.12 529 ARG A O 1
ATOM 4206 N N . LYS A 1 530 ? -18.303 12.581 7.927 1.00 87.50 530 LYS A N 1
ATOM 4207 C CA . LYS A 1 530 ? -17.874 13.968 8.079 1.00 87.50 530 LYS A CA 1
ATOM 4208 C C . LYS A 1 530 ? -17.671 14.286 9.551 1.00 87.50 530 LYS A C 1
ATOM 4210 O O . LYS A 1 530 ? -18.615 14.251 10.335 1.00 87.50 530 LYS A O 1
ATOM 4215 N N . PHE A 1 531 ? -16.455 14.675 9.915 1.00 85.88 531 PHE A N 1
ATOM 4216 C CA . PHE A 1 531 ? -16.169 15.165 11.258 1.00 85.88 531 PHE A CA 1
ATOM 4217 C C . PHE A 1 531 ? -16.576 16.633 11.408 1.00 85.88 531 PHE A C 1
ATOM 4219 O O . PHE A 1 531 ? -16.226 17.475 10.576 1.00 85.88 531 PHE A O 1
ATOM 4226 N N . GLY A 1 532 ? -17.277 16.958 12.495 1.00 86.38 532 GLY A N 1
ATOM 4227 C CA . GLY A 1 532 ? -17.634 18.340 12.829 1.00 86.38 532 GLY A CA 1
ATOM 4228 C C . GLY A 1 532 ? -16.549 19.119 13.589 1.00 86.38 532 GLY A C 1
ATOM 4229 O O . GLY A 1 532 ? -16.840 20.150 14.190 1.00 86.38 532 GLY A O 1
ATOM 4230 N N . GLY A 1 533 ? -15.307 18.627 13.599 1.00 86.12 533 GLY A N 1
ATOM 4231 C CA . GLY A 1 533 ? -14.160 19.224 14.292 1.00 86.12 533 GLY A CA 1
ATOM 4232 C C . GLY A 1 533 ? -12.825 18.841 13.645 1.00 86.12 533 GLY A C 1
ATOM 4233 O O . GLY A 1 533 ? -12.805 18.403 12.494 1.00 86.12 533 GLY A O 1
ATOM 4234 N N . GLY A 1 534 ? -11.723 19.013 14.374 1.00 84.56 534 GLY A N 1
ATOM 4235 C CA . GLY A 1 534 ? -10.366 18.602 14.010 1.00 84.56 534 GLY A CA 1
ATOM 4236 C C . GLY A 1 534 ? -9.680 19.506 12.988 1.00 84.56 534 GLY A C 1
ATOM 4237 O O . GLY A 1 534 ? -9.842 20.728 12.997 1.00 84.56 534 GLY A O 1
ATOM 4238 N N . GLN A 1 535 ? -8.892 18.901 12.097 1.00 78.69 535 GLN A N 1
ATOM 4239 C CA . GLN A 1 535 ? -7.963 19.616 11.211 1.00 78.69 535 GLN A CA 1
ATOM 4240 C C . GLN A 1 535 ? -8.655 20.606 10.267 1.00 78.69 535 GLN A C 1
ATOM 4242 O O . GLN A 1 535 ? -8.179 21.725 10.086 1.00 78.69 535 GLN A O 1
ATOM 4247 N N . ARG A 1 536 ? -9.856 20.271 9.776 1.00 79.69 536 ARG A N 1
ATOM 4248 C CA . ARG A 1 536 ? -10.700 21.182 8.975 1.00 79.69 536 ARG A CA 1
ATOM 4249 C C . ARG A 1 536 ? -11.010 22.511 9.684 1.00 79.69 536 ARG A C 1
ATOM 4251 O O . ARG A 1 536 ? -11.319 23.499 9.026 1.00 79.69 536 ARG A O 1
ATOM 4258 N N . TYR A 1 537 ? -10.952 22.529 11.011 1.00 84.75 537 TYR A N 1
ATOM 4259 C CA . TYR A 1 537 ? -11.245 23.687 11.853 1.00 84.75 537 TYR A CA 1
ATOM 4260 C C . TYR A 1 537 ? -9.987 24.210 12.566 1.00 84.75 537 TYR A C 1
ATOM 4262 O O . TYR A 1 537 ? -10.094 24.822 13.629 1.00 84.75 537 TYR A O 1
ATOM 4270 N N . GLY A 1 538 ? -8.798 23.952 12.007 1.00 81.00 538 GLY A N 1
ATOM 4271 C CA . GLY A 1 538 ? -7.520 24.379 12.581 1.00 81.00 538 GLY A CA 1
ATOM 4272 C C . GLY A 1 538 ? -7.216 23.701 13.918 1.00 81.00 538 GLY A C 1
ATOM 4273 O O . GLY A 1 538 ? -6.817 24.373 14.865 1.00 81.00 538 GLY A O 1
ATOM 4274 N N . GLY A 1 539 ? -7.497 22.397 14.028 1.00 80.94 539 GLY A N 1
ATOM 4275 C CA . GLY A 1 539 ? -7.273 21.614 15.252 1.00 80.94 539 GLY A CA 1
ATOM 4276 C C . GLY A 1 539 ? -8.331 21.811 16.342 1.00 80.94 539 GLY A C 1
ATOM 4277 O O . GLY A 1 539 ? -8.139 21.385 17.478 1.00 80.94 539 GLY A O 1
ATOM 4278 N N . LYS A 1 540 ? -9.449 22.482 16.031 1.00 88.38 540 LYS A N 1
ATOM 4279 C CA . LYS A 1 540 ? -10.520 22.795 16.993 1.00 88.38 540 LYS A CA 1
ATOM 4280 C C . LYS A 1 540 ? -11.688 21.823 16.875 1.00 88.38 540 LYS A C 1
ATOM 4282 O O . LYS A 1 540 ? -12.022 21.367 15.786 1.00 88.38 540 LYS A O 1
ATOM 4287 N N . PHE A 1 541 ? -12.402 21.596 17.979 1.00 90.75 541 PHE A N 1
ATOM 4288 C CA . PHE A 1 541 ? -13.564 20.695 18.032 1.00 90.75 541 PHE A CA 1
ATOM 4289 C C . PHE A 1 541 ? -14.842 21.410 18.518 1.00 90.75 541 PHE A C 1
ATOM 4291 O O . PHE A 1 541 ? -15.285 21.194 19.649 1.00 90.75 541 PHE A O 1
ATOM 4298 N N . PRO A 1 542 ? -15.460 22.296 17.709 1.00 89.94 542 PRO A N 1
ATOM 4299 C CA . PRO A 1 542 ? -16.579 23.123 18.160 1.00 89.94 542 PRO A CA 1
ATOM 4300 C C . PRO A 1 542 ? -17.812 22.304 18.572 1.00 89.94 542 PRO A C 1
ATOM 4302 O O . PRO A 1 542 ? -18.473 21.672 17.748 1.00 89.94 542 PRO A O 1
ATOM 4305 N N . GLY A 1 543 ? -18.163 22.375 19.857 1.00 91.19 543 GLY A N 1
ATOM 4306 C CA . GLY A 1 543 ? -19.320 21.680 20.434 1.00 91.19 543 GLY A CA 1
ATOM 4307 C C . GLY A 1 543 ? -19.062 20.228 20.846 1.00 91.19 543 GLY A C 1
ATOM 4308 O O . GLY A 1 543 ? -19.906 19.652 21.523 1.00 91.19 543 GLY A O 1
ATOM 4309 N N . ALA A 1 544 ? -17.903 19.651 20.508 1.00 94.31 544 ALA A N 1
ATOM 4310 C CA . ALA A 1 544 ? -17.552 18.303 20.950 1.00 94.31 544 ALA A CA 1
ATOM 4311 C C . ALA A 1 544 ? -17.610 18.182 22.482 1.00 94.31 544 ALA A C 1
ATOM 4313 O O . ALA A 1 544 ? -17.294 19.129 23.211 1.00 94.31 544 ALA A O 1
ATOM 4314 N N . LYS A 1 545 ? -17.998 17.004 22.977 1.00 95.69 545 LYS A N 1
ATOM 4315 C CA . LYS A 1 545 ? -17.957 16.704 24.408 1.00 95.69 545 LYS A CA 1
ATOM 4316 C C . LYS A 1 545 ? -16.501 16.528 24.816 1.00 95.69 545 LYS A C 1
ATOM 4318 O O . LYS A 1 545 ? -15.838 15.586 24.396 1.00 95.69 545 LYS A O 1
ATOM 4323 N N . ARG A 1 546 ? -16.006 17.473 25.607 1.00 94.62 546 ARG A N 1
ATOM 4324 C CA . ARG A 1 546 ? -14.665 17.432 26.178 1.00 94.62 546 ARG A CA 1
ATOM 4325 C C . ARG A 1 546 ? -14.685 16.522 27.403 1.00 94.62 546 ARG A C 1
ATOM 4327 O O . ARG A 1 546 ? -15.376 16.849 28.362 1.00 94.62 546 ARG A O 1
ATOM 4334 N N . LEU A 1 547 ? -13.926 15.434 27.356 1.00 95.31 547 LEU A N 1
ATOM 4335 C CA . LEU A 1 547 ? -13.682 14.550 28.492 1.00 95.31 547 LEU A CA 1
ATOM 4336 C C . LEU A 1 547 ? -12.259 14.790 28.987 1.00 95.31 547 LEU A C 1
ATOM 4338 O O . LEU A 1 547 ? -11.305 14.621 28.229 1.00 95.31 547 LEU A O 1
ATOM 4342 N N . SER A 1 548 ? -12.110 15.254 30.225 1.00 92.69 548 SER A N 1
ATOM 4343 C CA . SER A 1 548 ? -10.827 15.679 30.793 1.00 92.69 548 SER A CA 1
ATOM 4344 C C . SER A 1 548 ? -10.554 14.943 32.106 1.00 92.69 548 SER A C 1
ATOM 4346 O O . SER A 1 548 ? -10.996 15.408 33.159 1.00 92.69 548 SER A O 1
ATOM 4348 N N . PRO A 1 549 ? -9.820 13.813 32.071 1.00 90.25 549 PRO A N 1
ATOM 4349 C CA . PRO A 1 549 ? -9.521 13.040 33.270 1.00 90.25 549 PRO A CA 1
ATOM 4350 C C . PRO A 1 549 ? -8.788 13.892 34.313 1.00 90.25 549 PRO A C 1
ATOM 4352 O O . PRO A 1 549 ? -7.947 14.732 33.985 1.00 90.25 549 PRO A O 1
ATOM 4355 N N . HIS A 1 550 ? -9.085 13.661 35.593 1.00 87.38 550 HIS A N 1
ATOM 4356 C CA . HIS A 1 550 ? -8.503 14.420 36.700 1.00 87.38 550 HIS A CA 1
ATOM 4357 C C . HIS A 1 550 ? -7.861 13.490 37.730 1.00 87.38 550 HIS A C 1
ATOM 4359 O O . HIS A 1 550 ? -8.510 12.590 38.261 1.00 87.38 550 HIS A O 1
ATOM 4365 N N . ARG A 1 551 ? -6.576 13.725 38.043 1.00 82.12 551 ARG A N 1
ATOM 4366 C CA . ARG A 1 551 ? -5.802 12.975 39.058 1.00 82.12 551 ARG A CA 1
ATOM 4367 C C . ARG A 1 551 ? -5.917 11.447 38.907 1.00 82.12 551 ARG A C 1
ATOM 4369 O O . ARG A 1 551 ? -6.151 10.736 39.879 1.00 82.12 551 ARG A O 1
ATOM 4376 N N . GLY A 1 552 ? -5.792 10.949 37.676 1.00 74.50 552 GLY A N 1
ATOM 4377 C CA . GLY A 1 552 ? -5.844 9.514 37.370 1.00 74.50 552 GLY A CA 1
ATOM 4378 C C . GLY A 1 552 ? -7.245 8.893 37.360 1.00 74.50 552 GLY A C 1
ATOM 4379 O O . GLY A 1 552 ? -7.364 7.712 37.049 1.00 74.50 552 GLY A O 1
ATOM 4380 N N . ARG A 1 553 ? -8.307 9.657 37.653 1.00 88.50 553 ARG A N 1
ATOM 4381 C CA . ARG A 1 553 ? -9.690 9.203 37.456 1.00 88.50 553 ARG A CA 1
ATOM 4382 C C . ARG A 1 553 ? -10.131 9.505 36.022 1.00 88.50 553 ARG A C 1
ATOM 4384 O O . ARG A 1 553 ? -9.944 10.651 35.594 1.00 88.50 553 ARG A O 1
ATOM 4391 N N . PRO A 1 554 ? -10.692 8.521 35.294 1.00 92.81 554 PRO A N 1
ATOM 4392 C CA . PRO A 1 554 ? -11.247 8.778 33.977 1.00 92.81 554 PRO A CA 1
ATOM 4393 C C . PRO A 1 554 ? -12.416 9.757 34.070 1.00 92.81 554 PRO A C 1
ATOM 4395 O O . PRO A 1 554 ? -13.149 9.772 35.061 1.00 92.81 554 PRO A O 1
ATOM 4398 N N . ASP A 1 555 ? -12.575 10.566 33.031 1.00 96.81 555 ASP A N 1
ATOM 4399 C CA . ASP A 1 555 ? -13.798 11.334 32.807 1.00 96.81 555 ASP A CA 1
ATOM 4400 C C . ASP A 1 555 ? -14.675 10.572 31.813 1.00 96.81 555 ASP A C 1
ATOM 4402 O O . ASP A 1 555 ? -14.148 9.926 30.905 1.00 96.81 555 ASP A O 1
ATOM 4406 N N . SER A 1 556 ? -15.994 10.601 31.990 1.00 96.62 556 SER A N 1
ATOM 4407 C CA . SER A 1 556 ? -16.890 9.682 31.283 1.00 96.62 556 SER A CA 1
ATOM 4408 C C . SER A 1 556 ? -18.107 10.363 30.673 1.00 96.62 556 SER A C 1
ATOM 4410 O O . SER A 1 556 ? -18.708 11.262 31.260 1.00 96.62 556 SER A O 1
ATOM 4412 N N . LEU A 1 557 ? -18.503 9.878 29.501 1.00 97.38 557 LEU A N 1
ATOM 4413 C CA . LEU A 1 557 ? -19.772 10.174 28.853 1.00 97.38 557 LEU A CA 1
ATOM 4414 C C . LEU A 1 557 ? -20.643 8.920 28.886 1.00 97.38 557 LEU A C 1
ATOM 4416 O O . LEU A 1 557 ? -20.254 7.885 28.350 1.00 97.38 557 LEU A O 1
ATOM 4420 N N . VAL A 1 558 ? -21.832 9.031 29.475 1.00 97.50 558 VAL A N 1
ATOM 4421 C CA . VAL A 1 558 ? -22.801 7.932 29.566 1.00 97.50 558 VAL A CA 1
ATOM 4422 C C . VAL A 1 558 ? -23.968 8.191 28.619 1.00 97.50 558 VAL A C 1
ATOM 4424 O O . VAL A 1 558 ? -24.592 9.252 28.669 1.00 97.50 558 VAL A O 1
ATOM 4427 N N . ILE A 1 559 ? -24.272 7.208 27.777 1.00 96.94 559 ILE A N 1
ATOM 4428 C CA . ILE A 1 559 ? -25.439 7.172 26.895 1.00 96.94 559 ILE A CA 1
ATOM 4429 C C . ILE A 1 559 ? -26.376 6.086 27.415 1.00 96.94 559 ILE A C 1
ATOM 4431 O O . ILE A 1 559 ? -26.052 4.902 27.348 1.00 96.94 559 ILE A O 1
ATOM 4435 N N . ASN A 1 560 ? -27.523 6.492 27.955 1.00 96.25 560 ASN A N 1
ATOM 4436 C CA . ASN A 1 560 ? -28.533 5.556 28.440 1.00 96.25 560 ASN A CA 1
ATOM 4437 C C . ASN A 1 560 ? -29.257 4.887 27.271 1.00 96.25 560 ASN A C 1
ATOM 4439 O O . ASN A 1 560 ? -29.550 5.533 26.265 1.00 96.25 560 ASN A O 1
ATOM 4443 N N . LEU A 1 561 ? -29.549 3.606 27.451 1.00 94.62 561 LEU A N 1
ATOM 4444 C CA . LEU A 1 561 ? -30.174 2.719 26.482 1.00 94.62 561 LEU A CA 1
ATOM 4445 C C . LEU A 1 561 ? -31.432 2.087 27.091 1.00 94.62 561 LEU A C 1
ATOM 4447 O O . LEU A 1 561 ? -31.569 2.000 28.313 1.00 94.62 561 LEU A O 1
ATOM 4451 N N . ASN A 1 562 ? -32.341 1.622 26.242 1.00 87.94 562 ASN A N 1
ATOM 4452 C CA . ASN A 1 562 ? -33.601 0.983 26.619 1.00 87.94 562 ASN A CA 1
ATOM 4453 C C . ASN A 1 562 ? -33.517 -0.554 26.572 1.00 87.94 562 ASN A C 1
ATOM 4455 O O . ASN A 1 562 ? -34.517 -1.227 26.322 1.00 87.94 562 ASN A O 1
ATOM 4459 N N . GLY A 1 563 ? -32.338 -1.132 26.822 1.00 90.25 563 GLY A N 1
ATOM 4460 C CA . GLY A 1 563 ? -32.145 -2.584 26.811 1.00 90.25 563 GLY A CA 1
ATOM 4461 C C . GLY A 1 563 ? -31.829 -3.175 25.435 1.00 90.25 563 GLY A C 1
ATOM 4462 O O . GLY A 1 563 ? -31.899 -4.399 25.290 1.00 90.25 563 GLY A O 1
ATOM 4463 N N . GLU A 1 564 ? -31.491 -2.345 24.442 1.00 93.44 564 GLU A N 1
ATOM 4464 C CA . GLU A 1 564 ? -31.101 -2.781 23.099 1.00 93.44 564 GLU A CA 1
ATOM 4465 C C . GLU A 1 564 ? -29.900 -3.746 23.149 1.00 93.44 564 GLU A C 1
ATOM 4467 O O . GLU A 1 564 ? -29.019 -3.637 24.011 1.00 93.44 564 GLU A O 1
ATOM 4472 N N . SER A 1 565 ? -29.852 -4.706 22.215 1.00 94.25 565 SER A N 1
ATOM 4473 C CA . SER A 1 565 ? -28.720 -5.632 22.090 1.00 94.25 565 SER A CA 1
ATOM 4474 C C . SER A 1 565 ? -27.619 -5.000 21.244 1.00 94.25 565 SER A C 1
ATOM 4476 O O . SER A 1 565 ? -27.623 -5.109 20.017 1.00 94.25 565 SER A O 1
ATOM 4478 N N . ILE A 1 566 ? -26.685 -4.313 21.899 1.00 94.88 566 ILE A N 1
ATOM 4479 C CA . ILE A 1 566 ? -25.609 -3.570 21.239 1.00 94.88 566 ILE A CA 1
ATOM 4480 C C . ILE A 1 566 ? -24.615 -4.529 20.591 1.00 94.88 566 ILE A C 1
ATOM 4482 O O . ILE A 1 566 ? -24.071 -5.417 21.247 1.00 94.88 566 ILE A O 1
ATOM 4486 N N . GLN A 1 567 ? -24.350 -4.311 19.308 1.00 92.44 567 GLN A N 1
ATOM 4487 C CA . GLN A 1 567 ? -23.378 -5.066 18.522 1.00 92.44 567 GLN A CA 1
ATOM 4488 C C . GLN A 1 567 ? -22.117 -4.261 18.219 1.00 92.44 567 GLN A C 1
ATOM 4490 O O . GLN A 1 567 ? -21.021 -4.814 18.202 1.00 92.44 567 GLN A O 1
ATOM 4495 N N . SER A 1 568 ? -22.248 -2.957 17.982 1.00 91.69 568 SER A N 1
ATOM 4496 C CA . SER A 1 568 ? -21.116 -2.100 17.632 1.00 91.69 568 SER A CA 1
ATOM 4497 C C . SER A 1 568 ? -21.263 -0.708 18.223 1.00 91.69 568 SER A C 1
ATOM 4499 O O . SER A 1 568 ? -22.372 -0.201 18.381 1.00 91.69 568 SER A O 1
ATOM 4501 N N . VAL A 1 569 ? -20.131 -0.085 18.541 1.00 93.62 569 VAL A N 1
ATOM 4502 C CA . VAL A 1 569 ? -20.040 1.310 18.962 1.00 93.62 569 VAL A CA 1
ATOM 4503 C C . VAL A 1 569 ? -18.834 1.939 18.274 1.00 93.62 569 VAL A C 1
ATOM 4505 O O . VAL A 1 569 ? -17.705 1.501 18.457 1.00 93.62 569 VAL A O 1
ATOM 4508 N N . ASN A 1 570 ? -19.081 2.993 17.509 1.00 91.12 570 ASN A N 1
ATOM 4509 C CA . ASN A 1 570 ? -18.093 3.815 16.828 1.00 91.12 570 ASN A CA 1
ATOM 4510 C C . ASN A 1 570 ? -18.057 5.191 17.504 1.00 91.12 570 ASN A C 1
ATOM 4512 O O . ASN A 1 570 ? -19.090 5.847 17.642 1.00 91.12 570 ASN A O 1
ATOM 4516 N N . VAL A 1 571 ? -16.877 5.660 17.902 1.00 92.88 571 VAL A N 1
ATOM 4517 C CA . VAL A 1 571 ? -16.678 6.939 18.594 1.00 92.88 571 VAL A CA 1
ATOM 4518 C C . VAL A 1 571 ? -15.771 7.828 17.760 1.00 92.88 571 VAL A C 1
ATOM 4520 O O . VAL A 1 571 ? -14.598 7.525 17.574 1.00 92.88 571 VAL A O 1
ATOM 4523 N N . ALA A 1 572 ? -16.297 8.954 17.280 1.00 91.19 572 ALA A N 1
ATOM 4524 C CA . ALA A 1 572 ? -15.514 9.956 16.576 1.00 91.19 572 ALA A CA 1
ATOM 4525 C C . ALA A 1 572 ? -14.878 10.856 17.620 1.00 91.19 572 ALA A C 1
ATOM 4527 O O . ALA A 1 572 ? -15.585 11.561 18.346 1.00 91.19 572 ALA A O 1
ATOM 4528 N N . ALA A 1 573 ? -13.554 10.851 17.673 1.00 91.06 573 ALA A N 1
ATOM 4529 C CA . ALA A 1 573 ? -12.793 11.575 18.672 1.00 91.06 573 ALA A CA 1
ATOM 4530 C C . ALA A 1 573 ? -11.579 12.270 18.050 1.00 91.06 573 ALA A C 1
ATOM 4532 O O . ALA A 1 573 ? -11.147 11.955 16.940 1.00 91.06 573 ALA A O 1
ATOM 4533 N N . GLY A 1 574 ? -11.068 13.263 18.763 1.00 88.81 574 GLY A N 1
ATOM 4534 C CA . GLY A 1 574 ? -9.772 13.867 18.496 1.00 88.81 574 GLY A CA 1
ATOM 4535 C C . GLY A 1 574 ? -9.101 14.254 19.803 1.00 88.81 574 GLY A C 1
ATOM 4536 O O . GLY A 1 574 ? -9.782 14.428 20.818 1.00 88.81 574 GLY A O 1
ATOM 4537 N N . ASP A 1 575 ? -7.782 14.377 19.781 1.00 84.94 575 ASP A N 1
ATOM 4538 C CA . ASP A 1 575 ? -6.971 14.671 20.964 1.00 84.94 575 ASP A CA 1
ATOM 4539 C C . ASP A 1 575 ? -6.066 15.902 20.799 1.00 84.94 575 ASP A C 1
ATOM 4541 O O . ASP A 1 575 ? -5.412 16.310 21.759 1.00 84.94 575 ASP A O 1
ATOM 4545 N N . THR A 1 576 ? -6.052 16.545 19.622 1.00 81.06 576 THR A N 1
ATOM 4546 C CA . THR A 1 576 ? -5.215 17.733 19.415 1.00 81.06 576 THR A CA 1
ATOM 4547 C C . THR A 1 576 ? -5.623 18.862 20.350 1.00 81.06 576 THR A C 1
ATOM 4549 O O . THR A 1 576 ? -6.791 19.256 20.433 1.00 81.06 576 THR A O 1
ATOM 4552 N N . LYS A 1 577 ? -4.642 19.454 21.024 1.00 82.31 577 LYS A N 1
ATOM 4553 C CA . LYS A 1 577 ? -4.836 20.674 21.799 1.00 82.31 577 LYS A CA 1
ATOM 4554 C C . LYS A 1 577 ? -5.133 21.814 20.825 1.00 82.31 577 LYS A C 1
ATOM 4556 O O . LYS A 1 577 ? -4.361 22.027 19.897 1.00 82.31 577 LYS A O 1
ATOM 4561 N N . PRO A 1 578 ? -6.225 22.573 21.004 1.00 82.31 578 PRO A N 1
ATOM 4562 C CA . PRO A 1 578 ? -6.604 23.646 20.086 1.00 82.31 578 PRO A CA 1
ATOM 4563 C C . PRO A 1 578 ? -5.766 24.921 20.317 1.00 82.31 578 PRO A C 1
ATOM 4565 O O . PRO A 1 578 ? -6.319 26.002 20.514 1.00 82.31 578 PRO A O 1
ATOM 4568 N N . ASP A 1 579 ? -4.438 24.791 20.331 1.00 81.31 579 ASP A N 1
ATOM 4569 C CA . ASP A 1 579 ? -3.463 25.852 20.628 1.00 81.31 579 ASP A CA 1
ATOM 4570 C C . ASP A 1 579 ? -2.885 26.535 19.375 1.00 81.31 579 ASP A C 1
ATOM 4572 O O . ASP A 1 579 ? -2.204 27.551 19.484 1.00 81.31 579 ASP A O 1
ATOM 4576 N N . GLY A 1 580 ? -3.194 26.020 18.181 1.00 78.88 580 GLY A N 1
ATOM 4577 C CA . GLY A 1 580 ? -2.748 26.590 16.909 1.00 78.88 580 GLY A CA 1
ATOM 4578 C C . GLY A 1 580 ? -1.304 26.253 16.529 1.00 78.88 580 GLY A C 1
ATOM 4579 O O . GLY A 1 580 ? -0.827 26.750 15.510 1.00 78.88 580 GLY A O 1
ATOM 4580 N N . VAL A 1 581 ? -0.612 25.411 17.304 1.00 80.88 581 VAL A N 1
ATOM 4581 C CA . VAL A 1 581 ? 0.754 24.966 16.993 1.00 80.88 581 VAL A CA 1
ATOM 4582 C C . VAL A 1 581 ? 0.732 24.063 15.763 1.00 80.88 581 VAL A C 1
ATOM 4584 O O . VAL A 1 581 ? -0.128 23.198 15.640 1.00 80.88 581 VAL A O 1
ATOM 4587 N N . ARG A 1 582 ? 1.666 24.247 14.827 1.00 75.06 582 ARG A N 1
ATOM 4588 C CA . ARG A 1 582 ? 1.784 23.361 13.664 1.00 75.06 582 ARG A CA 1
ATOM 4589 C C . ARG A 1 582 ? 2.609 22.129 14.031 1.00 75.06 582 ARG A C 1
ATOM 4591 O O . ARG A 1 582 ? 3.743 22.263 14.486 1.00 75.06 582 ARG A O 1
ATOM 4598 N N . ASN A 1 583 ? 2.044 20.951 13.817 1.00 64.31 583 ASN A N 1
ATOM 4599 C CA . ASN A 1 583 ? 2.688 19.672 14.087 1.00 64.31 583 ASN A CA 1
ATOM 4600 C C . ASN A 1 583 ? 3.594 19.248 12.925 1.00 64.31 583 ASN A C 1
ATOM 4602 O O . ASN A 1 583 ? 3.418 19.679 11.781 1.00 64.31 583 ASN A O 1
ATOM 4606 N N . ARG A 1 584 ? 4.551 18.358 13.218 1.00 55.81 584 ARG A N 1
ATOM 4607 C CA . ARG A 1 584 ? 5.463 17.784 12.214 1.00 55.81 584 ARG A CA 1
ATOM 4608 C C . ARG A 1 584 ? 4.752 16.876 11.207 1.00 55.81 584 ARG A C 1
ATOM 4610 O O . ARG A 1 584 ? 5.243 16.722 10.098 1.00 55.81 584 ARG A O 1
ATOM 4617 N N . ASP A 1 585 ? 3.575 16.362 11.560 1.00 51.47 585 ASP A N 1
ATOM 4618 C CA . ASP A 1 585 ? 2.668 15.623 10.669 1.00 51.47 585 ASP A CA 1
ATOM 4619 C C . ASP A 1 585 ? 1.850 16.533 9.724 1.00 51.47 585 ASP A C 1
ATOM 4621 O O . ASP A 1 585 ? 1.000 16.058 8.971 1.00 51.47 585 ASP A O 1
ATOM 4625 N N . GLY A 1 586 ? 2.083 17.852 9.766 1.00 59.59 586 GLY A N 1
ATOM 4626 C CA . GLY A 1 586 ? 1.393 18.848 8.949 1.00 59.59 586 GLY A CA 1
ATOM 4627 C C . GLY A 1 586 ? 0.074 19.365 9.535 1.00 59.59 586 GLY A C 1
ATOM 4628 O O . GLY A 1 586 ? -0.486 20.315 8.980 1.00 59.59 586 GLY A O 1
ATOM 4629 N N . GLY A 1 587 ? -0.404 18.803 10.652 1.00 68.75 587 GLY A N 1
ATOM 4630 C CA . GLY A 1 587 ? -1.621 19.225 11.346 1.00 68.75 587 GLY A CA 1
ATOM 4631 C C . GLY A 1 587 ? -1.475 20.516 12.165 1.00 68.75 587 GLY A C 1
ATOM 4632 O O . GLY A 1 587 ? -0.385 21.044 12.371 1.00 68.75 587 GLY A O 1
ATOM 4633 N N . THR A 1 588 ? -2.605 21.043 12.639 1.00 77.62 588 THR A N 1
ATOM 4634 C CA . THR A 1 588 ? -2.712 22.168 13.582 1.00 77.62 588 THR A CA 1
ATOM 4635 C C . THR A 1 588 ? -3.222 21.670 14.936 1.00 77.62 588 THR A C 1
ATOM 4637 O O . THR A 1 588 ? -4.190 20.910 14.985 1.00 77.62 588 THR A O 1
ATOM 4640 N N . GLY A 1 589 ? -2.606 22.154 16.012 1.00 77.62 589 GLY A N 1
ATOM 4641 C CA . GLY A 1 589 ? -2.867 21.818 17.405 1.00 77.62 589 GLY A CA 1
ATOM 4642 C C . GLY A 1 589 ? -1.911 20.759 17.956 1.00 77.62 589 GLY A C 1
ATOM 4643 O O . GLY A 1 589 ? -1.825 19.684 17.370 1.00 77.62 589 GLY A O 1
ATOM 4644 N N . SER A 1 590 ? -1.246 21.015 19.090 1.00 75.38 590 SER A N 1
ATOM 4645 C CA . SER A 1 590 ? -0.304 20.048 19.685 1.00 75.38 590 SER A CA 1
ATOM 4646 C C . SER A 1 590 ? -0.957 18.681 19.918 1.00 75.38 590 SER A C 1
ATOM 4648 O O . SER A 1 590 ? -2.050 18.610 20.485 1.00 75.38 590 SER A O 1
ATOM 4650 N N . LEU A 1 591 ? -0.286 17.598 19.514 1.00 72.44 591 LEU A N 1
ATOM 4651 C CA . LEU A 1 591 ? -0.770 16.223 19.696 1.00 72.44 591 LEU A CA 1
ATOM 4652 C C . LEU A 1 591 ? -1.062 15.920 21.175 1.00 72.44 591 LEU A C 1
ATOM 4654 O O . LEU A 1 591 ? -0.297 16.309 22.065 1.00 72.44 591 LEU A O 1
ATOM 4658 N N . GLY A 1 592 ? -2.187 15.254 21.429 1.00 72.69 592 GLY A N 1
ATOM 4659 C CA . GLY A 1 592 ? -2.586 14.821 22.760 1.00 72.69 592 GLY A CA 1
ATOM 4660 C C . GLY A 1 592 ? -2.029 13.443 23.110 1.00 72.69 592 GLY A C 1
ATOM 4661 O O . GLY A 1 592 ? -1.285 12.811 22.358 1.00 72.69 592 GLY A O 1
ATOM 4662 N N . HIS A 1 593 ? -2.375 12.982 24.310 1.00 76.56 593 HIS A N 1
ATOM 4663 C CA . HIS A 1 593 ? -2.105 11.612 24.763 1.00 76.56 593 HIS A CA 1
ATOM 4664 C C . HIS A 1 593 ? -3.379 10.931 25.258 1.00 76.56 593 HIS A C 1
ATOM 4666 O O . HIS A 1 593 ? -3.340 10.101 26.171 1.00 76.56 593 HIS A O 1
ATOM 4672 N N . ALA A 1 594 ? -4.523 11.348 24.717 1.00 84.12 594 ALA A N 1
ATOM 4673 C CA . ALA A 1 594 ? -5.805 10.875 25.193 1.00 84.12 594 ALA A CA 1
ATOM 4674 C C . ALA A 1 594 ? -6.002 9.417 24.787 1.00 84.12 594 ALA A C 1
ATOM 4676 O O . ALA A 1 594 ? -5.694 9.004 23.668 1.00 84.12 594 ALA A O 1
ATOM 4677 N N . ARG A 1 595 ? -6.539 8.638 25.718 1.00 87.44 595 ARG A N 1
ATOM 4678 C CA . ARG A 1 595 ? -6.922 7.247 25.499 1.00 87.44 595 ARG A CA 1
ATOM 4679 C C . ARG A 1 595 ? -8.393 7.087 25.795 1.00 87.44 595 ARG A C 1
ATOM 4681 O O . ARG A 1 595 ? -8.875 7.693 26.748 1.00 87.44 595 ARG A O 1
ATOM 4688 N N . VAL A 1 596 ? -9.100 6.288 25.012 1.00 92.00 596 VAL A N 1
ATOM 4689 C CA . VAL A 1 596 ? -10.536 6.079 25.178 1.00 92.00 596 VAL A CA 1
ATOM 4690 C C . VAL A 1 596 ? -10.841 4.609 25.398 1.00 92.00 596 VAL A C 1
ATOM 4692 O O . VAL A 1 596 ? -10.360 3.748 24.667 1.00 92.00 596 VAL A O 1
ATOM 4695 N N . SER A 1 597 ? -11.677 4.346 26.397 1.00 95.00 597 SER A N 1
ATOM 4696 C CA . SER A 1 597 ? -12.327 3.053 26.575 1.00 95.00 597 SER A CA 1
ATOM 4697 C C . SER A 1 597 ? -13.786 3.142 26.142 1.00 95.00 597 SER A C 1
ATOM 4699 O O . SER A 1 597 ? -14.461 4.142 26.398 1.00 95.00 597 SER A O 1
ATOM 4701 N N . ILE A 1 598 ? -14.279 2.080 25.510 1.00 96.69 598 ILE A N 1
ATOM 4702 C CA . ILE A 1 598 ? -15.691 1.897 25.168 1.00 96.69 598 ILE A CA 1
ATOM 4703 C C . ILE A 1 598 ? -16.210 0.743 26.013 1.00 96.69 598 ILE A C 1
ATOM 4705 O O . ILE A 1 598 ? -15.757 -0.392 25.870 1.00 96.69 598 ILE A O 1
ATOM 4709 N N . ILE A 1 599 ? -17.162 1.028 26.894 1.00 97.56 599 ILE A N 1
ATOM 4710 C CA . ILE A 1 599 ? -17.697 0.070 27.860 1.00 97.56 599 ILE A CA 1
ATOM 4711 C C . ILE A 1 599 ? -19.212 -0.018 27.684 1.00 97.56 599 ILE A C 1
ATOM 4713 O O . ILE A 1 599 ? -19.897 0.993 27.568 1.00 97.56 599 ILE A O 1
ATOM 4717 N N . ILE A 1 600 ? -19.748 -1.233 27.703 1.00 97.06 600 ILE A N 1
ATOM 4718 C CA . ILE A 1 600 ? -21.182 -1.501 27.762 1.00 97.06 600 ILE A CA 1
ATOM 4719 C C . ILE A 1 600 ? -21.543 -1.901 29.188 1.00 97.06 600 ILE A C 1
ATOM 4721 O O . ILE A 1 600 ? -21.045 -2.902 29.706 1.00 97.06 600 ILE A O 1
ATOM 4725 N N . GLU A 1 601 ? -22.429 -1.146 29.829 1.00 97.12 601 GLU A N 1
ATOM 4726 C CA . GLU A 1 601 ? -23.087 -1.590 31.055 1.00 97.12 601 GLU A CA 1
ATOM 4727 C C . GLU A 1 601 ? -24.318 -2.408 30.673 1.00 97.12 601 GLU A C 1
ATOM 4729 O O . GLU A 1 601 ? -25.234 -1.911 30.018 1.00 97.12 601 GLU A O 1
ATOM 4734 N N . ARG A 1 602 ? -24.349 -3.674 31.078 1.00 95.69 602 ARG A N 1
ATOM 4735 C CA . ARG A 1 602 ? -25.485 -4.570 30.864 1.00 95.69 602 ARG A CA 1
ATOM 4736 C C . ARG A 1 602 ? -26.683 -4.183 31.722 1.00 95.69 602 ARG A C 1
ATOM 4738 O O . ARG A 1 602 ? -26.556 -3.519 32.748 1.00 95.69 602 ARG A O 1
ATOM 4745 N N . VAL A 1 603 ? -27.853 -4.687 31.338 1.00 93.50 603 VAL A N 1
ATOM 4746 C CA . VAL A 1 603 ? -29.099 -4.548 32.120 1.00 93.50 603 VAL A CA 1
ATOM 4747 C C . VAL A 1 603 ? -29.003 -5.099 33.550 1.00 93.50 603 VAL A C 1
ATOM 4749 O O . VAL A 1 603 ? -29.701 -4.615 34.432 1.00 93.50 603 VAL A O 1
ATOM 4752 N N . ASP A 1 604 ? -28.109 -6.058 33.799 1.00 93.06 604 ASP A N 1
ATOM 4753 C CA . ASP A 1 604 ? -27.813 -6.612 35.129 1.00 93.06 604 ASP A CA 1
ATOM 4754 C C . ASP A 1 604 ? -26.732 -5.829 35.906 1.00 93.06 604 ASP A C 1
ATOM 4756 O O . ASP A 1 604 ? -26.338 -6.230 36.999 1.00 93.06 604 ASP A O 1
ATOM 4760 N N . GLY A 1 605 ? -26.241 -4.718 35.350 1.00 92.00 605 GLY A N 1
ATOM 4761 C CA . GLY A 1 605 ? -25.214 -3.865 35.948 1.00 92.00 605 GLY A CA 1
ATOM 4762 C C . GLY A 1 605 ? -23.771 -4.304 35.683 1.00 92.00 605 GLY A C 1
ATOM 4763 O O . GLY A 1 605 ? -22.844 -3.584 36.056 1.00 92.00 605 GLY A O 1
ATOM 4764 N N . LYS A 1 606 ? -23.529 -5.447 35.022 1.00 95.69 606 LYS A N 1
ATOM 4765 C CA . LYS A 1 606 ? -22.163 -5.875 34.686 1.00 95.69 606 LYS A CA 1
ATOM 4766 C C . LYS A 1 606 ? -21.582 -5.014 33.561 1.00 95.69 606 LYS A C 1
ATOM 4768 O O . LYS A 1 606 ? -22.214 -4.823 32.526 1.00 95.69 606 LYS A O 1
ATOM 4773 N N . ARG A 1 607 ? -20.339 -4.556 33.724 1.00 96.00 607 ARG A N 1
ATOM 4774 C CA . ARG A 1 607 ? -19.595 -3.827 32.686 1.00 96.00 607 ARG A CA 1
ATOM 4775 C C . ARG A 1 607 ? -18.822 -4.786 31.781 1.00 96.00 607 ARG A C 1
ATOM 4777 O O . ARG A 1 607 ? -18.156 -5.696 32.274 1.00 96.00 607 ARG A O 1
ATOM 4784 N N . ILE A 1 608 ? -18.916 -4.573 30.473 1.00 94.38 608 ILE A N 1
ATOM 4785 C CA . ILE A 1 608 ? -18.147 -5.271 29.439 1.00 94.38 608 ILE A CA 1
ATOM 4786 C C . ILE A 1 608 ? -17.375 -4.226 28.644 1.00 94.38 608 ILE A C 1
ATOM 4788 O O . ILE A 1 608 ? -17.972 -3.357 28.015 1.00 94.38 608 ILE A O 1
ATOM 4792 N N . THR A 1 609 ? -16.053 -4.314 28.668 1.00 93.88 609 THR A N 1
ATOM 4793 C CA . THR A 1 609 ? -15.180 -3.431 27.897 1.00 93.88 609 THR A CA 1
ATOM 4794 C C . THR A 1 609 ? -15.069 -3.952 26.467 1.00 93.88 609 THR A C 1
ATOM 4796 O O . THR A 1 609 ? -14.642 -5.084 26.266 1.00 93.88 609 THR A O 1
ATOM 4799 N N . LEU A 1 610 ? -15.477 -3.140 25.490 1.00 90.31 610 LEU A N 1
ATOM 4800 C CA . LEU A 1 610 ? -15.299 -3.418 24.060 1.00 90.31 610 LEU A CA 1
ATOM 4801 C C . LEU A 1 610 ? -13.966 -2.876 23.542 1.00 90.31 610 LEU A C 1
ATOM 4803 O O . LEU A 1 610 ? -13.359 -3.472 22.665 1.00 90.31 610 LEU A O 1
ATOM 4807 N N . VAL A 1 611 ? -13.527 -1.740 24.085 1.00 89.50 611 VAL A N 1
ATOM 4808 C CA . VAL A 1 611 ? -12.228 -1.120 23.801 1.00 89.50 611 VAL A CA 1
ATOM 4809 C C . VAL A 1 611 ? -11.632 -0.668 25.123 1.00 89.50 611 VAL A C 1
ATOM 4811 O O . VAL A 1 611 ? -12.324 0.004 25.887 1.00 89.50 611 VAL A O 1
ATOM 4814 N N . ASP A 1 612 ? -10.378 -1.023 25.396 1.00 88.00 612 ASP A N 1
ATOM 4815 C CA . ASP A 1 612 ? -9.668 -0.641 26.621 1.00 88.00 612 ASP A CA 1
ATOM 4816 C C . ASP A 1 612 ? -8.533 0.338 26.304 1.00 88.00 612 ASP A C 1
ATOM 4818 O O . ASP A 1 612 ? -7.531 -0.037 25.699 1.00 88.00 612 ASP A O 1
ATOM 4822 N N . GLN A 1 613 ? -8.690 1.593 26.736 1.00 87.12 613 GLN A N 1
ATOM 4823 C CA . GLN A 1 613 ? -7.651 2.630 26.713 1.00 87.12 613 GLN A CA 1
ATOM 4824 C C . GLN A 1 613 ? -6.908 2.773 25.372 1.00 87.12 613 GLN A C 1
ATOM 4826 O O . GLN A 1 613 ? -5.690 2.968 25.338 1.00 87.12 613 GLN A O 1
ATOM 4831 N N . GLU A 1 614 ? -7.640 2.734 24.266 1.00 83.25 614 GLU A N 1
ATOM 4832 C CA . GLU A 1 614 ? -7.082 2.867 22.924 1.00 83.25 614 GLU A CA 1
ATOM 4833 C C . GLU A 1 614 ? -6.703 4.322 22.624 1.00 83.25 614 GLU A C 1
ATOM 4835 O O . GLU A 1 614 ? -7.406 5.252 23.025 1.00 83.25 614 GLU A O 1
ATOM 4840 N N . ASN A 1 615 ? -5.574 4.539 21.945 1.00 79.06 615 ASN A N 1
ATOM 4841 C CA . ASN A 1 615 ? -5.093 5.884 21.636 1.00 79.06 615 ASN A CA 1
ATOM 4842 C C . ASN A 1 615 ? -6.061 6.623 20.700 1.00 79.06 615 ASN A C 1
ATOM 4844 O O . ASN A 1 615 ? -6.524 6.097 19.686 1.00 79.06 615 ASN A O 1
ATOM 4848 N N . VAL A 1 616 ? -6.324 7.887 21.021 1.00 80.75 616 VAL A N 1
ATOM 4849 C CA . VAL A 1 616 ? -7.115 8.779 20.176 1.00 80.75 616 VAL A CA 1
ATOM 4850 C C . VAL A 1 616 ? -6.180 9.443 19.171 1.00 80.75 616 VAL A C 1
ATOM 4852 O O . VAL A 1 616 ? -5.209 10.082 19.550 1.00 80.75 616 VAL A O 1
ATOM 4855 N N . ALA A 1 617 ? -6.469 9.291 17.881 1.00 75.44 617 ALA A N 1
ATOM 4856 C CA . ALA A 1 617 ? -5.769 10.027 16.833 1.00 75.44 617 ALA A CA 1
ATOM 4857 C C . ALA A 1 617 ? -6.075 11.540 16.916 1.00 75.44 617 ALA A C 1
ATOM 4859 O O . ALA A 1 617 ? -7.134 11.907 17.436 1.00 75.44 617 ALA A O 1
ATOM 4860 N N . PRO A 1 618 ? -5.274 12.412 16.264 1.00 75.81 618 PRO A N 1
ATOM 4861 C CA . PRO A 1 618 ? -5.593 13.836 16.104 1.00 75.81 618 PRO A CA 1
ATOM 4862 C C . PRO A 1 618 ? -7.042 14.084 15.698 1.00 75.81 618 PRO A C 1
ATOM 4864 O O . PRO A 1 618 ? -7.704 15.021 16.143 1.00 75.81 618 PRO A O 1
ATOM 4867 N N . GLN A 1 619 ? -7.534 13.201 14.835 1.00 80.69 619 GLN A N 1
ATOM 4868 C CA . GLN A 1 619 ? -8.922 13.078 14.451 1.00 80.69 619 GLN A CA 1
ATOM 4869 C C . GLN A 1 619 ? -9.136 11.685 13.853 1.00 80.69 619 GLN A C 1
ATOM 4871 O O . GLN A 1 619 ? -8.454 11.328 12.894 1.00 80.69 619 GLN A O 1
ATOM 4876 N N . GLY A 1 620 ? -10.103 10.926 14.369 1.00 81.25 620 GLY A N 1
ATOM 4877 C CA . GLY A 1 620 ? -10.415 9.588 13.859 1.00 81.25 620 GLY A CA 1
ATOM 4878 C C . GLY A 1 620 ? -11.660 8.969 14.489 1.00 81.25 620 GLY A C 1
ATOM 4879 O O . GLY A 1 620 ? -12.405 9.640 15.212 1.00 81.25 620 GLY A O 1
ATOM 4880 N N . VAL A 1 621 ? -11.888 7.688 14.193 1.00 83.94 621 VAL A N 1
ATOM 4881 C CA . VAL A 1 621 ? -12.932 6.869 14.817 1.00 83.94 621 VAL A CA 1
ATOM 4882 C C . VAL A 1 621 ? -12.302 5.685 15.536 1.00 83.94 621 VAL A C 1
ATOM 4884 O O . VAL A 1 621 ? -11.438 5.010 14.991 1.00 83.94 621 VAL A O 1
ATOM 4887 N N . ILE A 1 622 ? -12.760 5.445 16.761 1.00 86.38 622 ILE A N 1
ATOM 4888 C CA . ILE A 1 622 ? -12.447 4.250 17.543 1.00 86.38 622 ILE A CA 1
ATOM 4889 C C . ILE A 1 622 ? -13.692 3.369 17.544 1.00 86.38 622 ILE A C 1
ATOM 4891 O O . ILE A 1 622 ? -14.774 3.834 17.910 1.00 86.38 622 ILE A O 1
ATOM 4895 N N . SER A 1 623 ? -13.538 2.115 17.134 1.00 86.75 623 SER A N 1
ATOM 4896 C CA . SER A 1 623 ? -14.633 1.151 17.015 1.00 86.75 623 SER A CA 1
ATOM 4897 C C . SER A 1 623 ? -14.466 0.017 18.020 1.00 86.75 623 SER A C 1
ATOM 4899 O O . SER A 1 623 ? -13.371 -0.526 18.169 1.00 86.75 623 SER A O 1
ATOM 4901 N N . GLY A 1 624 ? -15.559 -0.324 18.701 1.00 88.81 624 GLY A N 1
ATOM 4902 C CA . GLY A 1 624 ? -15.685 -1.466 19.599 1.00 88.81 624 GLY A CA 1
ATOM 4903 C C . GLY A 1 624 ? -16.856 -2.351 19.194 1.00 88.81 624 GLY A C 1
ATOM 4904 O O . GLY A 1 624 ? -17.929 -1.848 18.845 1.00 88.81 624 GLY A O 1
ATOM 4905 N N . HIS A 1 625 ? -16.669 -3.666 19.265 1.00 88.88 625 HIS A N 1
ATOM 4906 C CA . HIS A 1 625 ? -17.629 -4.643 18.757 1.00 88.88 625 HIS A CA 1
ATOM 4907 C C . HIS A 1 625 ? -17.895 -5.739 19.785 1.00 88.88 625 HIS A C 1
ATOM 4909 O O . HIS A 1 625 ? -16.979 -6.248 20.426 1.00 88.88 625 HIS A O 1
ATOM 4915 N N . ALA A 1 626 ? -19.165 -6.094 19.959 1.00 88.38 626 ALA A N 1
ATOM 4916 C CA . ALA A 1 626 ? -19.567 -7.220 20.787 1.00 88.38 626 ALA A CA 1
ATOM 4917 C C . ALA A 1 626 ? -19.409 -8.533 20.008 1.00 88.38 626 ALA A C 1
ATOM 4919 O O . ALA A 1 626 ? -19.606 -8.569 18.794 1.00 88.38 626 ALA A O 1
ATOM 4920 N N . SER A 1 627 ? -19.077 -9.624 20.695 1.00 79.31 627 SER A N 1
ATOM 4921 C CA . SER A 1 627 ? -19.091 -10.963 20.098 1.00 79.31 627 SER A CA 1
ATOM 4922 C C . SER A 1 627 ? -20.517 -11.524 19.997 1.00 79.31 627 SER A C 1
ATOM 4924 O O . SER A 1 627 ? -21.415 -11.160 20.767 1.00 79.31 627 SER A O 1
ATOM 4926 N N . GLY A 1 628 ? -20.735 -12.428 19.038 1.00 79.94 628 GLY A N 1
ATOM 4927 C CA . GLY A 1 628 ? -22.012 -13.125 18.848 1.00 79.94 628 GLY A CA 1
ATOM 4928 C C . GLY A 1 628 ? -23.220 -12.207 18.588 1.00 79.94 628 GLY A C 1
ATOM 4929 O O . GLY A 1 628 ? -23.180 -11.310 17.751 1.00 79.94 628 GLY A O 1
ATOM 4930 N N . ASN A 1 629 ? -24.327 -12.440 19.306 1.00 81.88 629 ASN A N 1
ATOM 4931 C CA . ASN A 1 629 ? -25.628 -11.782 19.074 1.00 81.88 629 ASN A CA 1
ATOM 4932 C C . ASN A 1 629 ? -25.764 -10.372 19.700 1.00 81.88 629 ASN A C 1
ATOM 4934 O O . ASN A 1 629 ? -26.867 -9.816 19.749 1.00 81.88 629 ASN A O 1
ATOM 4938 N N . GLY A 1 630 ? -24.665 -9.792 20.186 1.00 88.06 630 GLY A N 1
ATOM 4939 C CA . GLY A 1 630 ? -24.651 -8.503 20.877 1.00 88.06 630 GLY A CA 1
ATOM 4940 C C . GLY A 1 630 ? -24.889 -8.595 22.390 1.00 88.06 630 GLY A C 1
ATOM 4941 O O . GLY A 1 630 ? -25.073 -9.670 22.964 1.00 88.06 630 GLY A O 1
ATOM 4942 N N . ILE A 1 631 ? -24.848 -7.438 23.052 1.00 92.81 631 ILE A N 1
ATOM 4943 C CA . ILE A 1 631 ? -24.940 -7.289 24.507 1.00 92.81 631 ILE A CA 1
ATOM 4944 C C . ILE A 1 631 ? -26.178 -6.460 24.848 1.00 92.81 631 ILE A C 1
ATOM 4946 O O . ILE A 1 631 ? -26.223 -5.271 24.543 1.00 92.81 631 ILE A O 1
ATOM 4950 N N . LYS A 1 632 ? -27.154 -7.054 25.551 1.00 95.19 632 LYS A N 1
ATOM 4951 C CA . LYS A 1 632 ? -28.295 -6.307 26.111 1.00 95.19 632 LYS A CA 1
ATOM 4952 C C . LYS A 1 632 ? -27.815 -5.257 27.108 1.00 95.19 632 LYS A C 1
ATOM 4954 O O . LYS A 1 632 ? -27.378 -5.594 28.216 1.00 95.19 632 LYS A O 1
ATOM 4959 N N . ALA A 1 633 ? -27.909 -3.996 26.712 1.00 95.31 633 ALA A N 1
ATOM 4960 C CA . ALA A 1 633 ? -27.241 -2.897 27.382 1.00 95.31 633 ALA A CA 1
ATOM 4961 C C . ALA A 1 633 ? -28.221 -1.950 28.077 1.00 95.31 633 ALA A C 1
ATOM 4963 O O . ALA A 1 633 ? -29.260 -1.580 27.541 1.00 95.31 633 ALA A O 1
ATOM 4964 N N . LYS A 1 634 ? -27.842 -1.518 29.276 1.00 96.69 634 LYS A N 1
ATOM 4965 C CA . LYS A 1 634 ? -28.434 -0.388 29.992 1.00 96.69 634 LYS A CA 1
ATOM 4966 C C . LYS A 1 634 ? -27.784 0.931 29.582 1.00 96.69 634 LYS A C 1
ATOM 4968 O O . LYS A 1 634 ? -28.460 1.955 29.537 1.00 96.69 634 LYS A O 1
ATOM 4973 N N . SER A 1 635 ? -26.480 0.932 29.309 1.00 97.38 635 SER A N 1
ATOM 4974 C CA . SER A 1 635 ? -25.790 2.127 28.822 1.00 97.38 635 SER A CA 1
ATOM 4975 C C . SER A 1 635 ? -24.514 1.812 28.040 1.00 97.38 635 SER A C 1
ATOM 4977 O O . SER A 1 635 ? -23.894 0.762 28.224 1.00 97.38 635 SER A O 1
ATOM 4979 N N . ILE A 1 636 ? -24.121 2.751 27.177 1.00 97.88 636 ILE A N 1
ATOM 4980 C CA . ILE A 1 636 ? -22.772 2.854 26.607 1.00 97.88 636 ILE A CA 1
ATOM 4981 C C . ILE A 1 636 ? -22.019 3.911 27.413 1.00 97.88 636 ILE A C 1
ATOM 4983 O O . ILE A 1 636 ? -22.514 5.022 27.607 1.00 97.88 636 ILE A O 1
ATOM 4987 N N . ILE A 1 637 ? -20.815 3.581 27.861 1.00 97.88 637 ILE A N 1
ATOM 4988 C CA . ILE A 1 637 ? -19.945 4.449 28.648 1.00 97.88 637 ILE A CA 1
ATOM 4989 C C . ILE A 1 637 ? -18.652 4.653 27.860 1.00 97.88 637 ILE A C 1
ATOM 4991 O O . ILE A 1 637 ? -17.947 3.694 27.546 1.00 97.88 637 ILE A O 1
ATOM 4995 N N . ILE A 1 638 ? -18.351 5.908 27.540 1.00 98.06 638 ILE A N 1
ATOM 4996 C CA . ILE A 1 638 ? -17.094 6.316 26.912 1.00 98.06 638 ILE A CA 1
ATOM 4997 C C . ILE A 1 638 ? -16.232 6.968 27.983 1.00 98.06 638 ILE A C 1
ATOM 4999 O O . ILE A 1 638 ? -16.620 8.004 28.520 1.00 98.06 638 ILE A O 1
ATOM 5003 N N . GLU A 1 639 ? -15.082 6.382 28.293 1.00 97.38 639 GLU A N 1
ATOM 5004 C CA . GLU A 1 639 ? -14.155 6.904 29.301 1.00 97.38 639 GLU A CA 1
ATOM 5005 C C . GLU A 1 639 ? -12.900 7.459 28.630 1.00 97.38 639 GLU A C 1
ATOM 5007 O O . GLU A 1 639 ? -12.290 6.780 27.810 1.00 97.38 639 GLU A O 1
ATOM 5012 N N . ALA A 1 640 ? -12.506 8.685 28.976 1.00 95.25 640 ALA A N 1
ATOM 5013 C CA . ALA A 1 640 ? -11.232 9.266 28.574 1.00 95.25 640 ALA A CA 1
ATOM 5014 C C . ALA A 1 640 ? -10.195 9.116 29.692 1.00 95.25 640 ALA A C 1
ATOM 5016 O O . ALA A 1 640 ? -10.449 9.428 30.858 1.00 95.25 640 ALA A O 1
ATOM 5017 N N . HIS A 1 641 ? -9.000 8.685 29.308 1.00 91.38 641 HIS A N 1
ATOM 5018 C CA . HIS A 1 641 ? -7.852 8.427 30.163 1.00 91.38 641 HIS A CA 1
ATOM 5019 C C . HIS A 1 641 ? -6.636 9.211 29.659 1.00 91.38 641 HIS A C 1
ATOM 5021 O O . HIS A 1 641 ? -6.564 9.589 28.489 1.00 91.38 641 HIS A O 1
ATOM 5027 N N . SER A 1 642 ? -5.651 9.389 30.543 1.00 85.38 642 SER A N 1
ATOM 5028 C CA . SER A 1 642 ? -4.340 10.016 30.292 1.00 85.38 642 SER A CA 1
ATOM 5029 C C . SER A 1 642 ? -4.354 11.510 29.932 1.00 85.38 642 SER A C 1
ATOM 5031 O O . SER A 1 642 ? -3.630 12.274 30.566 1.00 85.38 642 SER A O 1
ATOM 5033 N N . ASP A 1 643 ? -5.168 11.942 28.971 1.00 87.62 643 ASP A N 1
ATOM 5034 C CA . ASP A 1 643 ? -5.312 13.339 28.544 1.00 87.62 643 ASP A CA 1
ATOM 5035 C C . ASP A 1 643 ? -6.750 13.616 28.060 1.00 87.62 643 ASP A C 1
ATOM 5037 O O . ASP A 1 643 ? -7.633 12.759 28.120 1.00 87.62 643 ASP A O 1
ATOM 5041 N N . THR A 1 644 ? -7.002 14.843 27.614 1.00 90.94 644 THR A N 1
ATOM 5042 C CA . THR A 1 644 ? -8.305 15.312 27.152 1.00 90.94 644 THR A CA 1
ATOM 5043 C C . THR A 1 644 ? -8.678 14.719 25.795 1.00 90.94 644 THR A C 1
ATOM 5045 O O . THR A 1 644 ? -7.999 14.980 24.807 1.00 90.94 644 THR A O 1
ATOM 5048 N N . ALA A 1 645 ? -9.816 14.026 25.728 1.00 93.12 645 ALA A N 1
ATOM 5049 C CA . ALA A 1 645 ? -10.432 13.597 24.473 1.00 93.12 645 ALA A CA 1
ATOM 5050 C 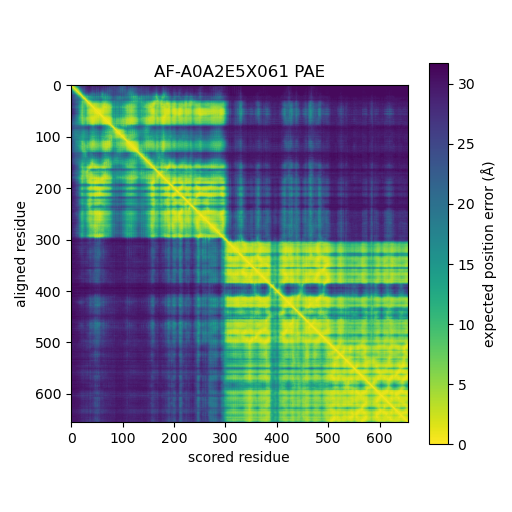C . ALA A 1 645 ? -11.615 14.507 24.104 1.00 93.12 645 ALA A C 1
ATOM 5052 O O . ALA A 1 645 ? -12.428 14.881 24.955 1.00 93.12 645 ALA A O 1
ATOM 5053 N N . TYR A 1 646 ? -11.749 14.834 22.820 1.00 94.50 646 TYR A N 1
ATOM 5054 C CA . TYR A 1 646 ? -12.874 15.594 22.273 1.00 94.50 646 TYR A CA 1
ATOM 5055 C C . TYR A 1 646 ? -13.810 14.666 21.497 1.00 94.50 646 TYR A C 1
ATOM 5057 O O . TYR A 1 646 ? -13.581 14.376 20.323 1.00 94.50 646 TYR A O 1
ATOM 5065 N N . ILE A 1 647 ? -14.891 14.218 22.138 1.00 95.88 647 ILE A N 1
ATOM 5066 C CA . ILE A 1 647 ? -15.877 13.316 21.534 1.00 95.88 647 ILE A CA 1
ATOM 5067 C C . ILE A 1 647 ? -16.808 14.115 20.618 1.00 95.88 647 ILE A C 1
ATOM 5069 O O . ILE A 1 647 ? -17.640 14.914 21.059 1.00 95.88 647 ILE A O 1
ATOM 5073 N N . MET A 1 648 ? -16.650 13.915 19.314 1.00 95.25 648 MET A N 1
ATOM 5074 C CA . MET A 1 648 ? -17.387 14.611 18.263 1.00 95.25 648 MET A CA 1
ATOM 5075 C C . MET A 1 648 ? -18.749 13.973 17.971 1.00 95.25 648 MET A C 1
ATOM 5077 O O . MET A 1 648 ? -19.685 14.676 17.575 1.00 95.25 648 MET A O 1
ATOM 5081 N N . GLY A 1 649 ? -18.857 12.657 18.131 1.00 95.25 649 GLY A N 1
ATOM 5082 C CA . GLY A 1 649 ? -20.082 11.899 17.908 1.00 95.25 649 GLY A CA 1
ATOM 5083 C C . GLY A 1 649 ? -19.908 10.421 18.239 1.00 95.25 649 GLY A C 1
ATOM 5084 O O . GLY A 1 649 ? -18.784 9.951 18.416 1.00 95.25 649 GLY A O 1
ATOM 5085 N N . ILE A 1 650 ? -21.025 9.708 18.325 1.00 95.50 650 ILE A N 1
ATOM 5086 C CA . ILE A 1 650 ? -21.102 8.269 18.580 1.00 95.50 650 ILE A CA 1
ATOM 5087 C C . ILE A 1 650 ? -22.099 7.674 17.588 1.00 95.50 650 ILE A C 1
ATOM 5089 O O . ILE A 1 650 ? -23.160 8.251 17.386 1.00 95.50 650 ILE A O 1
ATOM 5093 N N . GLN A 1 651 ? -21.780 6.530 16.998 1.00 94.56 651 GLN A N 1
ATOM 5094 C CA . GLN A 1 651 ? -22.737 5.683 16.292 1.00 94.56 651 GLN A CA 1
ATOM 5095 C C . GLN A 1 651 ? -22.762 4.335 16.987 1.00 94.56 651 GLN A C 1
ATOM 5097 O O . GLN A 1 651 ? -21.700 3.774 17.236 1.00 94.56 651 GLN A O 1
ATOM 5102 N N . TYR A 1 652 ? -23.938 3.805 17.300 1.00 95.00 652 TYR A N 1
ATOM 5103 C CA . TYR A 1 652 ? -24.044 2.440 17.809 1.00 95.00 652 TYR A CA 1
ATOM 5104 C C . TYR A 1 652 ? -25.038 1.625 16.994 1.00 95.00 652 TYR A C 1
ATOM 5106 O O . TYR A 1 652 ? -26.096 2.122 16.607 1.00 95.00 652 TYR A O 1
ATOM 5114 N N . GLY A 1 653 ? -24.650 0.382 16.715 1.00 93.94 653 GLY A N 1
ATOM 5115 C CA . GLY A 1 653 ? -25.451 -0.608 16.012 1.00 93.94 653 GLY A CA 1
ATOM 5116 C C . GLY A 1 653 ? -26.039 -1.629 16.980 1.00 93.94 653 GLY A C 1
ATOM 5117 O O . GLY A 1 653 ? -25.365 -2.046 17.929 1.00 93.94 653 GLY A O 1
ATOM 5118 N N . PHE A 1 654 ? -27.288 -2.028 16.755 1.00 93.69 654 PHE A N 1
ATOM 5119 C CA . PHE A 1 654 ? -27.996 -2.997 17.593 1.00 93.69 654 PHE A CA 1
ATOM 5120 C C . PHE A 1 654 ? -29.002 -3.836 16.803 1.00 93.69 654 PHE A C 1
ATOM 5122 O O . PHE A 1 654 ? -29.402 -3.476 15.690 1.00 93.69 654 PHE A O 1
ATOM 5129 N N . ASN A 1 655 ? -29.404 -4.954 17.412 1.00 86.06 655 ASN A N 1
ATOM 5130 C CA . ASN A 1 655 ? -30.447 -5.844 16.900 1.00 86.06 655 ASN A CA 1
ATOM 5131 C C . ASN A 1 655 ? -31.804 -5.590 17.534 1.00 86.06 655 ASN A C 1
ATOM 5133 O O . ASN A 1 655 ? -31.844 -5.400 18.775 1.00 86.06 655 ASN A O 1
#

pLDDT: mean 73.48, std 17.36, range [22.33, 98.06]

Radius of gyration: 33.9 Å; Cα contacts (8 Å, |Δi|>4): 1458; chains: 1; bounding box: 74×54×118 Å